Protein AF-0000000078826615 (afdb_homodimer)

Solvent-accessible surface area (backbone atoms only — not comparable to full-atom values): 34506 Å² total; per-residue (Å²): 131,86,52,43,33,30,37,33,45,64,56,84,75,76,61,61,65,59,54,50,47,29,58,76,70,70,51,77,47,63,40,82,41,79,47,78,55,92,81,55,85,59,62,66,60,75,75,46,36,87,19,33,26,38,37,33,73,77,65,71,37,41,51,70,52,55,72,62,25,84,52,39,41,33,41,31,26,67,33,67,69,63,86,46,44,38,56,67,47,31,42,76,64,63,25,47,36,31,34,26,74,71,38,28,32,68,39,35,22,50,40,52,52,27,44,54,40,27,63,53,62,37,45,49,52,36,27,55,40,39,58,71,65,43,72,56,54,77,66,78,78,89,34,58,70,54,60,70,38,30,36,17,32,38,36,75,51,70,36,54,58,64,30,37,54,39,43,50,47,54,37,39,42,42,37,30,37,37,92,89,56,53,58,68,62,38,44,76,68,65,29,42,66,45,92,42,66,66,58,39,37,52,66,19,43,29,40,37,45,56,50,74,77,44,83,87,28,50,40,57,40,30,59,69,51,48,68,48,28,36,46,79,12,34,42,39,36,73,48,50,22,48,30,36,30,56,70,40,50,50,52,31,51,77,70,48,38,25,53,35,37,30,28,24,45,51,64,45,63,90,73,55,61,61,77,62,60,76,43,74,55,48,46,45,33,47,63,35,43,51,65,25,58,52,25,53,52,42,26,52,51,47,32,48,48,35,49,42,26,43,72,65,64,59,37,81,45,88,47,52,67,53,72,83,51,77,82,81,122,129,86,53,44,34,31,37,34,46,66,57,85,76,76,61,63,65,59,52,51,48,28,58,74,69,70,51,74,46,64,41,82,41,79,46,78,56,92,83,56,87,58,62,66,57,75,75,46,37,85,20,33,27,37,35,33,72,76,65,72,37,40,50,70,52,53,71,63,26,82,52,40,42,34,41,30,24,67,32,67,69,63,85,49,44,38,56,66,47,32,42,76,63,64,24,47,36,31,35,28,75,72,38,30,32,68,39,35,22,51,39,51,51,26,44,55,42,27,64,53,62,36,46,52,52,36,26,55,38,40,58,73,68,42,71,56,55,76,67,79,78,89,33,58,70,55,60,71,37,30,37,18,31,37,37,74,51,69,36,55,58,64,31,37,54,40,44,50,47,53,39,38,41,41,37,31,38,36,91,90,57,53,59,67,62,38,45,75,67,67,28,43,65,45,92,42,66,65,58,38,37,52,67,18,44,27,41,36,44,56,49,73,78,44,84,86,29,50,41,57,42,28,60,70,50,48,66,49,29,36,46,79,14,34,42,37,36,74,50,49,23,48,29,35,30,56,71,39,48,51,52,32,51,76,70,48,40,26,52,34,37,30,28,26,44,52,65,46,64,88,76,53,62,62,77,62,60,78,43,75,54,48,46,44,34,49,62,33,42,51,65,24,57,52,24,52,52,41,27,51,51,46,32,49,49,35,49,42,26,43,71,66,63,59,38,80,46,86,46,54,66,53,72,83,50,78,83,82,119

Foldseek 3Di:
DAAAEEEEEQDPDDCPLVVVVCVVVVHDRHDYHYDYDPVCPDDPLVVCQRHQEYEDAQAAADLVSLVSRLNHAEYEYLDPDDVRHDLVSCQVSNHFYFYFPPLQLLLLLVVQVVQVCCLQCVVVLCVVCVVVPDDDSVDADDHDQQAAAEEEEEADDSNNLSNLVVCVVSNYAYEYAHPVDDQVRQVVSPHGYDDDPLVSQQRHLEYEYDDADDPCQQQVPALVSLLSHQLNHEYEYLHEQRSHPQVRVVVCCVVSSHRAYEYAYHHCLVVPDDPLVVRSRYHYHPSCSRDDPSSSSSSVVLSSQQVCQCRVVVHHGPGGPSVVRDRDD/DAAAEEEEEQDPDDCPLVVVVCVVVVHDRYDYHYDYDPVCPDDPLVVQQRHQEYEDAQAAADLVSLVNRLNHAEYEYLDPDDVRHDLVSCQVSNHFYFYFPPLQLLLLLVVQVVQVVCLQCVVVLCVVCVVVPDDDSPDADDHDQQAAAEEEEEADDSNNLSNLVVCVVSNYAYEYAHPVDDQVRQVVSPHGYDDDPLVSQQRHLEYEYDDEDDPCQQQVPALVSLLSHQLNHEYEYLHEQRSHPQVRVVVCCVVSSHRAYEYAYHNCLVVPDDPLVVRSRYHYHPSCSRDDPSSSSSSVVLSSQQVCQCRVVVHHGPGGPSVPRDRDD

Sequence (658 aa):
MDKKRVLYYNIDDSLDYENSLLKEWGIDSLELVEIKDREGKKPFIEYAYDFDGVVVEYQQMTKEIIESLPNLKIITLQSIGYNNVDISAATENNVCVTNIPGFCTEEVALHTIGMIIDLVRKITFLDRLVRKGKWDPLCGYKTYRLTDKTIGLYFFGSIPKAMMPMLKAMGLNVLVYAPTKTKEYLEEFGAEKVETFDELLIKSDFVSLHCPLMASTTHLISERELKLMKESAYLINTARGKVVDETALIKALKEGRIKAAAVDVIEDEDNEQSELFSLENTVITPHAAFISEDSFYEGRRRALKQLVLRLAKNEKPESLVNKELEIKFMDKKRVLYYNIDDSLDYENSLLKEWGIDSLELVEIKDREGKKPFIEYAYDFDGVVVEYQQMTKEIIESLPNLKIITLQSIGYNNVDISAATENNVCVTNIPGFCTEEVALHTIGMIIDLVRKITFLDRLVRKGKWDPLCGYKTYRLTDKTIGLYFFGSIPKAMMPMLKAMGLNVLVYAPTKTKEYLEEFGAEKVETFDELLIKSDFVSLHCPLMASTTHLISERELKLMKESAYLINTARGKVVDETALIKALKEGRIKAAAVDVIEDEDNEQSELFSLENTVITPHAAFISEDSFYEGRRRALKQLVLRLAKNEKPESLVNKELEIKF

pLDDT: mean 96.25, std 4.15, range [54.91, 98.94]

Secondary structure (DSSP, 8-state):
-PPEEEEEES-SS-SHHHHHHHHHHT--SEEEEEE--TT--S-HHHHHTT-SEEEESS--B-HHHHHT-TT--EEEESSS--TTB-HHHHHHTT-EEE--TTTTHHHHHHHHHHHHHHHHHTHHHHHHHHHTT---TT-SS-----TT-EEEEES-SHHHHHHHHHHHHTT-EEEEE-TTS-HHHHHHTT-EEPSSHHHHHHH-SEEEE-----GGGTTSB-HHHHHHS-TT-EEEE-S-GGGB-HHHHHHHHHHTSSSEEEES--S-TTTT--GGGG-TTEEE-SS-TT--HHHHHHHHHHHHHHHIIIIIS----TTBS-TT-----/-PPEEEEEES-SS-SHHHHHHHHHHT--SEEEEEE--TT--S-HHHHHTT-SEEEESS--B-HHHHHT-TT--EEEESSS--TTB-HHHHHHTT-EEE--TTTTHHHHHHHHHHHHHHHHHTHHHHHHHHHTT---TT-SS-----TT-EEEEES-SHHHHHHHHHHHHTT-EEEEE-TTS-HHHHHHTT-EEPSSHHHHHHH-SEEEE-----GGGTTSB-HHHHHHS-TT-EEEE-S-GGGB-HHHHHHHHHHTSSSEEEES--S-TTTT--GGGG-TTEEE-SS-TT--HHHHHHHHHHHHHHHIIIIIS----TTBS-TT-----

Nearest PDB structures (foldseek):
  8wpo-assembly1_A  TM=8.597E-01  e=8.537E-31  Anabaena sp. 90
  8wps-assembly1_A  TM=8.539E-01  e=1.016E-30  Anabaena sp. 90
  1gdh-assembly1_B  TM=8.652E-01  e=2.729E-27  Hyphomicrobium methylovorum
  4e5k-assembly2_C-2  TM=8.290E-01  e=4.342E-27  Stutzerimonas stutzeri
  4s1v-assembly1_B  TM=7.541E-01  e=1.500E-22  Vibrio cholerae O395

Radius of gyration: 29.36 Å; Cα contacts (8 Å, |Δi|>4): 1385; chains: 2; bounding box: 55×96×65 Å

Structure (mmCIF, N/CA/C/O backbone):
data_AF-0000000078826615-model_v1
#
loop_
_entity.id
_entity.type
_entity.pdbx_description
1 polymer 'C-terminal binding protein'
#
loop_
_atom_site.group_PDB
_atom_site.id
_atom_site.type_symbol
_atom_site.label_atom_id
_atom_site.label_alt_id
_atom_site.label_comp_id
_atom_site.label_asym_id
_atom_site.label_entity_id
_atom_site.label_seq_id
_atom_site.pdbx_PDB_ins_code
_atom_site.Cartn_x
_atom_site.Cartn_y
_atom_site.Cartn_z
_atom_site.occupancy
_atom_site.B_iso_or_equiv
_atom_site.auth_seq_id
_atom_site.auth_comp_id
_atom_site.auth_asym_id
_atom_site.auth_atom_id
_atom_site.pdbx_PDB_model_num
ATOM 1 N N . MET A 1 1 ? -19.766 41.875 25.672 1 55.19 1 MET A N 1
ATOM 2 C CA . MET A 1 1 ? -18.297 41.875 25.703 1 55.19 1 MET A CA 1
ATOM 3 C C . MET A 1 1 ? -17.734 41.781 24.297 1 55.19 1 MET A C 1
ATOM 5 O O . MET A 1 1 ? -18.312 41.125 23.422 1 55.19 1 MET A O 1
ATOM 9 N N . ASP A 1 2 ? -16.719 42.625 23.938 1 83.5 2 ASP A N 1
ATOM 10 C CA . ASP A 1 2 ? -16.188 42.75 22.578 1 83.5 2 ASP A CA 1
ATOM 11 C C . ASP A 1 2 ? -15.555 41.438 22.141 1 83.5 2 ASP A C 1
ATOM 13 O O . ASP A 1 2 ? -14.797 40.812 22.891 1 83.5 2 ASP A O 1
ATOM 17 N N . LYS A 1 3 ? -16.062 40.844 21.109 1 93.81 3 LYS A N 1
ATOM 18 C CA . LYS A 1 3 ? -15.539 39.594 20.594 1 93.81 3 LYS A CA 1
ATOM 19 C C . LYS A 1 3 ? -14.062 39.719 20.234 1 93.81 3 LYS A C 1
ATOM 21 O O . LYS A 1 3 ? -13.625 40.75 19.75 1 93.81 3 LYS A O 1
ATOM 26 N N . LYS A 1 4 ? -13.367 38.781 20.656 1 97 4 LYS A N 1
ATOM 27 C CA . LYS A 1 4 ? -12.008 38.688 20.125 1 97 4 LYS A CA 1
ATOM 28 C C . LYS A 1 4 ? -12.016 38.344 18.641 1 97 4 LYS A C 1
ATOM 30 O O . LYS A 1 4 ? -12.836 37.531 18.203 1 97 4 LYS A O 1
ATOM 35 N N . ARG A 1 5 ? -11.164 38.969 17.922 1 98 5 ARG A N 1
ATOM 36 C CA . ARG A 1 5 ? -11.148 38.781 16.469 1 98 5 ARG A CA 1
ATOM 37 C C . ARG A 1 5 ? -9.961 37.938 16.031 1 98 5 ARG A C 1
ATOM 39 O O . ARG A 1 5 ? -8.836 38.156 16.484 1 98 5 ARG A O 1
ATOM 46 N N . VAL A 1 6 ? -10.273 36.938 15.203 1 98.62 6 VAL A N 1
ATOM 47 C CA . VAL A 1 6 ? -9.242 36.031 14.695 1 98.62 6 VAL A CA 1
ATOM 48 C C . VAL A 1 6 ? -9.203 36.125 13.164 1 98.62 6 VAL A C 1
ATOM 50 O O . VAL A 1 6 ? -10.227 35.906 12.5 1 98.62 6 VAL A O 1
ATOM 53 N N . LEU A 1 7 ? -8.031 36.375 12.633 1 98.38 7 LEU A N 1
ATOM 54 C CA . LEU A 1 7 ? -7.844 36.438 11.18 1 98.38 7 LEU A CA 1
ATOM 55 C C . LEU A 1 7 ? -7.379 35.094 10.641 1 98.38 7 LEU A C 1
ATOM 57 O O . LEU A 1 7 ? -6.363 34.531 11.094 1 98.38 7 LEU A O 1
ATOM 61 N N . TYR A 1 8 ? -8.156 34.469 9.828 1 97.94 8 TYR A N 1
ATOM 62 C CA . TYR A 1 8 ? -7.715 33.375 8.984 1 97.94 8 TYR A CA 1
ATOM 63 C C . TYR A 1 8 ? -7.164 33.875 7.656 1 97.94 8 TYR A C 1
ATOM 65 O O . TYR A 1 8 ? -7.926 34.312 6.781 1 97.94 8 TYR A O 1
ATOM 73 N N . TYR A 1 9 ? -5.844 33.844 7.566 1 96.81 9 TYR A N 1
ATOM 74 C CA . TYR A 1 9 ? -5.195 34.5 6.422 1 96.81 9 TYR A CA 1
ATOM 75 C C . TYR A 1 9 ? -4.781 33.438 5.387 1 96.81 9 TYR A C 1
ATOM 77 O O . TYR A 1 9 ? -3.885 32.625 5.641 1 96.81 9 TYR A O 1
ATOM 85 N N . ASN A 1 10 ? -5.387 33.438 4.168 1 93.31 10 ASN A N 1
ATOM 86 C CA . ASN A 1 10 ? -5.078 32.594 3.039 1 93.31 10 ASN A CA 1
ATOM 87 C C . ASN A 1 10 ? -5.254 31.109 3.402 1 93.31 10 ASN A C 1
ATOM 89 O O . ASN A 1 10 ? -4.418 30.281 3.055 1 93.31 10 ASN A O 1
ATOM 93 N N . ILE A 1 11 ? -6.234 30.844 4.262 1 89.19 11 ILE A N 1
ATOM 94 C CA . ILE A 1 11 ? -6.613 29.469 4.574 1 89.19 11 ILE A CA 1
ATOM 95 C C . ILE A 1 11 ? -7.629 28.969 3.551 1 89.19 11 ILE A C 1
ATOM 97 O O . ILE A 1 11 ? -8.508 29.719 3.125 1 89.19 11 ILE A O 1
ATOM 101 N N . ASP A 1 12 ? -7.395 27.734 3.23 1 82.06 12 ASP A N 1
ATOM 102 C CA . ASP A 1 12 ? -8.258 27.172 2.193 1 82.06 12 ASP A CA 1
ATOM 103 C C . ASP A 1 12 ? -9.672 26.922 2.723 1 82.06 12 ASP A C 1
ATOM 105 O O . ASP A 1 12 ? -9.852 26.641 3.908 1 82.06 12 ASP A O 1
ATOM 109 N N . ASP A 1 13 ? -10.719 27.047 1.89 1 86.81 13 ASP A N 1
ATOM 110 C CA . ASP A 1 13 ? -12.125 26.766 2.18 1 86.81 13 ASP A CA 1
ATOM 111 C C . ASP A 1 13 ? -12.742 27.906 3.002 1 86.81 13 ASP A C 1
ATOM 113 O O . ASP A 1 13 ? -12.047 28.828 3.404 1 86.81 13 ASP A O 1
ATOM 117 N N . SER A 1 14 ? -14 27.891 3.248 1 93.56 14 SER A N 1
ATOM 118 C CA . SER A 1 14 ? -14.711 28.859 4.09 1 93.56 14 SER A CA 1
ATOM 119 C C . SER A 1 14 ? -14.562 28.5 5.566 1 93.56 14 SER A C 1
ATOM 121 O O . SER A 1 14 ? -14 27.469 5.914 1 93.56 14 SER A O 1
ATOM 123 N N . LEU A 1 15 ? -15.008 29.422 6.363 1 97.19 15 LEU A N 1
ATOM 124 C CA . LEU A 1 15 ? -14.914 29.219 7.805 1 97.19 15 LEU A CA 1
ATOM 125 C C . LEU A 1 15 ? -16.219 28.641 8.359 1 97.19 15 LEU A C 1
ATOM 127 O O . LEU A 1 15 ? -16.469 28.719 9.562 1 97.19 15 LEU A O 1
ATOM 131 N N . ASP A 1 16 ? -17.016 28.094 7.445 1 97.12 16 ASP A N 1
ATOM 132 C CA . ASP A 1 16 ? -18.297 27.516 7.863 1 97.12 16 ASP A CA 1
ATOM 133 C C . ASP A 1 16 ? -18.078 26.406 8.883 1 97.12 16 ASP A C 1
ATOM 135 O O . ASP A 1 16 ? -18.812 26.297 9.859 1 97.12 16 ASP A O 1
ATOM 139 N N . TYR A 1 17 ? -17.078 25.594 8.688 1 97.06 17 TYR A N 1
ATOM 140 C CA . TYR A 1 17 ? -16.766 24.5 9.602 1 97.06 17 TYR A CA 1
ATOM 141 C C . TYR A 1 17 ? -16.391 25.031 10.977 1 97.06 17 TYR A C 1
ATOM 143 O O . TYR A 1 17 ? -16.938 24.594 11.992 1 97.06 17 TYR A O 1
ATOM 151 N N . GLU A 1 18 ? -15.508 25.984 11.039 1 97.94 18 GLU A N 1
ATOM 152 C CA . GLU A 1 18 ? -15.062 26.578 12.297 1 97.94 18 GLU A CA 1
ATOM 153 C C . GLU A 1 18 ? -16.219 27.234 13.039 1 97.94 18 GLU A C 1
ATOM 155 O O . GLU A 1 18 ? -16.359 27.078 14.258 1 97.94 18 GLU A O 1
ATOM 160 N N . ASN A 1 19 ? -17.047 27.969 12.289 1 98.12 19 ASN A N 1
ATOM 161 C CA . ASN A 1 19 ? -18.188 28.641 12.914 1 98.12 19 ASN A CA 1
ATOM 162 C C . ASN A 1 19 ? -19.188 27.625 13.477 1 98.12 19 ASN A C 1
ATOM 164 O O . ASN A 1 19 ? -19.781 27.859 14.531 1 98.12 19 ASN A O 1
ATOM 168 N N . SER A 1 20 ? -19.344 26.547 12.734 1 98.19 20 SER A N 1
ATOM 169 C CA . SER A 1 20 ? -20.219 25.5 13.227 1 98.19 20 SER A CA 1
ATOM 170 C C . SER A 1 20 ? -19.672 24.875 14.508 1 98.19 20 SER A C 1
ATOM 172 O O . SER A 1 20 ? -20.438 24.562 15.422 1 98.19 20 SER A O 1
ATOM 174 N N . LEU A 1 21 ? -18.406 24.688 14.586 1 98.25 21 LEU A N 1
ATOM 175 C CA . LEU A 1 21 ? -17.766 24.141 15.781 1 98.25 21 LEU A CA 1
ATOM 176 C C . LEU A 1 21 ? -17.922 25.094 16.969 1 98.25 21 LEU A C 1
ATOM 178 O O . LEU A 1 21 ? -18.219 24.656 18.078 1 98.25 21 LEU A O 1
ATOM 182 N N . LEU A 1 22 ? -17.75 26.375 16.75 1 98.25 22 LEU A N 1
ATOM 183 C CA . LEU A 1 22 ? -17.906 27.359 17.812 1 98.25 22 LEU A CA 1
ATOM 184 C C . LEU A 1 22 ? -19.312 27.297 18.391 1 98.25 22 LEU A C 1
ATOM 186 O O . LEU A 1 22 ? -19.5 27.344 19.609 1 98.25 22 LEU A O 1
ATOM 190 N N . LYS A 1 23 ? -20.297 27.234 17.469 1 98.06 23 LYS A N 1
ATOM 191 C CA . LYS A 1 23 ? -21.688 27.109 17.906 1 98.06 23 LYS A CA 1
ATOM 192 C C . LYS A 1 23 ? -21.875 25.844 18.734 1 98.06 23 LYS A C 1
ATOM 194 O O . LYS A 1 23 ? -22.484 25.891 19.812 1 98.06 23 LYS A O 1
ATOM 199 N N . GLU A 1 24 ? -21.359 24.781 18.25 1 98.12 24 GLU A N 1
ATOM 200 C CA . GLU A 1 24 ? -21.469 23.5 18.938 1 98.12 24 GLU A CA 1
ATOM 201 C C . GLU A 1 24 ? -20.797 23.547 20.297 1 98.12 24 GLU A C 1
ATOM 203 O O . GLU A 1 24 ? -21.281 22.953 21.266 1 98.12 24 GLU A O 1
ATOM 208 N N . TRP A 1 25 ? -19.656 24.328 20.375 1 97.81 25 TRP A N 1
ATOM 209 C CA . TRP A 1 25 ? -18.859 24.391 21.594 1 97.81 25 TRP A CA 1
ATOM 210 C C . TRP A 1 25 ? -19.406 25.469 22.531 1 97.81 25 TRP A C 1
ATOM 212 O O . TRP A 1 25 ? -18.922 25.625 23.656 1 97.81 25 TRP A O 1
ATOM 222 N N . GLY A 1 26 ? -20.391 26.203 22.078 1 97.25 26 GLY A N 1
ATOM 223 C CA . GLY A 1 26 ? -20.984 27.266 22.875 1 97.25 26 GLY A CA 1
ATOM 224 C C . GLY A 1 26 ? -20.094 28.484 23.016 1 97.25 26 GLY A C 1
ATOM 225 O O . GLY A 1 26 ? -20.094 29.141 24.062 1 97.25 26 GLY A O 1
ATOM 226 N N . ILE A 1 27 ? -19.266 28.688 22.016 1 97.62 27 ILE A N 1
ATOM 227 C CA . ILE A 1 27 ? -18.344 29.812 22.031 1 97.62 27 ILE A CA 1
ATOM 228 C C . ILE A 1 27 ? -18.891 30.953 21.172 1 97.62 27 ILE A C 1
ATOM 230 O O . ILE A 1 27 ? -19.031 30.812 19.969 1 97.62 27 ILE A O 1
ATOM 234 N N . ASP A 1 28 ? -19.125 32.094 21.766 1 95.94 28 ASP A N 1
ATOM 235 C CA . ASP A 1 28 ? -19.656 33.219 21.031 1 95.94 28 ASP A CA 1
ATOM 236 C C . ASP A 1 28 ? -18.766 34.469 21.188 1 95.94 28 ASP A C 1
ATOM 238 O O . ASP A 1 28 ? -19.062 35.531 20.656 1 95.94 28 ASP A O 1
ATOM 242 N N . SER A 1 29 ? -17.688 34.25 21.797 1 96.88 29 SER A N 1
ATOM 243 C CA . SER A 1 29 ? -16.812 35.375 22.125 1 96.88 29 SER A CA 1
ATOM 244 C C . SER A 1 29 ? -15.734 35.562 21.047 1 96.88 29 SER A C 1
ATOM 246 O O . SER A 1 29 ? -14.859 36.438 21.188 1 96.88 29 SER A O 1
ATOM 248 N N . LEU A 1 30 ? -15.797 34.75 20.031 1 97.88 30 LEU A N 1
ATOM 249 C CA . LEU A 1 30 ? -14.82 34.875 18.953 1 97.88 30 LEU A CA 1
ATOM 250 C C . LEU A 1 30 ? -15.492 35.281 17.641 1 97.88 30 LEU A C 1
ATOM 252 O O . LEU A 1 30 ? -16.594 34.812 17.344 1 97.88 30 LEU A O 1
ATOM 256 N N . GLU A 1 31 ? -14.836 36.125 16.953 1 98 31 GLU A N 1
ATOM 257 C CA . GLU A 1 31 ? -15.195 36.469 15.57 1 98 31 GLU A CA 1
ATOM 258 C C . GLU A 1 31 ? -14.102 36.031 14.602 1 98 31 GLU A C 1
ATOM 260 O O . GLU A 1 31 ? -12.961 36.531 14.68 1 98 31 GLU A O 1
ATOM 265 N N . LEU A 1 32 ? -14.445 35.156 13.766 1 98.25 32 LEU A N 1
ATOM 266 C CA . LEU A 1 32 ? -13.5 34.656 12.773 1 98.25 32 LEU A CA 1
ATOM 267 C C . LEU A 1 32 ? -13.633 35.406 11.461 1 98.25 32 LEU A C 1
ATOM 269 O O . LEU A 1 32 ? -14.742 35.594 10.953 1 98.25 32 LEU A O 1
ATOM 273 N N . VAL A 1 33 ? -12.547 35.906 10.961 1 97.75 33 VAL A N 1
ATOM 274 C CA . VAL A 1 33 ? -12.539 36.688 9.727 1 97.75 33 VAL A CA 1
ATOM 275 C C . VAL A 1 33 ? -11.578 36.062 8.719 1 97.75 33 VAL A C 1
ATOM 277 O O . VAL A 1 33 ? -10.438 35.719 9.062 1 97.75 33 VAL A O 1
ATOM 280 N N . GLU A 1 34 ? -12.07 35.812 7.559 1 97 34 GLU A N 1
ATOM 281 C CA . GLU A 1 34 ? -11.242 35.25 6.504 1 97 34 GLU A CA 1
ATOM 282 C C . GLU A 1 34 ? -10.805 36.312 5.508 1 97 34 GLU A C 1
ATOM 284 O O . GLU A 1 34 ? -11.617 37.125 5.062 1 97 34 GLU A O 1
ATOM 289 N N . ILE A 1 35 ? -9.516 36.344 5.238 1 96 35 ILE A N 1
ATOM 290 C CA . ILE A 1 35 ? -8.984 37.188 4.176 1 96 35 ILE A CA 1
ATOM 291 C C . ILE A 1 35 ? -8.109 36.375 3.246 1 96 35 ILE A C 1
ATOM 293 O O . ILE A 1 35 ? -7.223 35.625 3.705 1 96 35 ILE A O 1
ATOM 297 N N . LYS A 1 36 ? -8.367 36.375 2.008 1 93.56 36 LYS A N 1
ATOM 298 C CA . LYS A 1 36 ? -7.562 35.719 0.989 1 93.56 36 LYS A 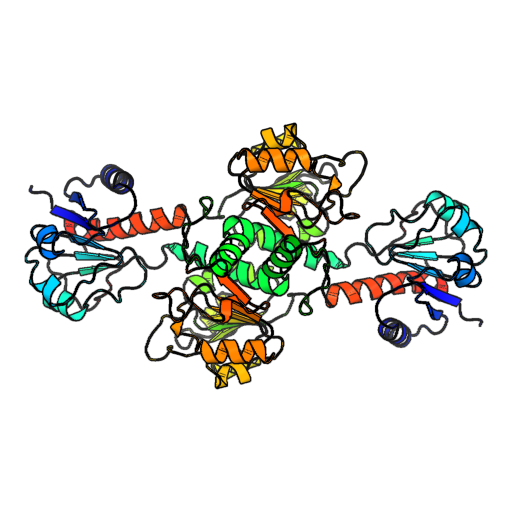CA 1
ATOM 299 C C . LYS A 1 36 ? -6.855 36.719 0.095 1 93.56 36 LYS A C 1
ATOM 301 O O . LYS A 1 36 ? -7.504 37.469 -0.64 1 93.56 36 LYS A O 1
ATOM 306 N N . ASP A 1 37 ? -5.609 36.844 0.297 1 92.25 37 ASP A N 1
ATOM 307 C CA . ASP A 1 37 ? -4.77 37.719 -0.508 1 92.25 37 ASP A CA 1
ATOM 308 C C . ASP A 1 37 ? -3.5 37 -0.963 1 92.25 37 ASP A C 1
ATOM 310 O O . ASP A 1 37 ? -2.393 37.406 -0.596 1 92.25 37 ASP A O 1
ATOM 314 N N . ARG A 1 38 ? -3.602 36.09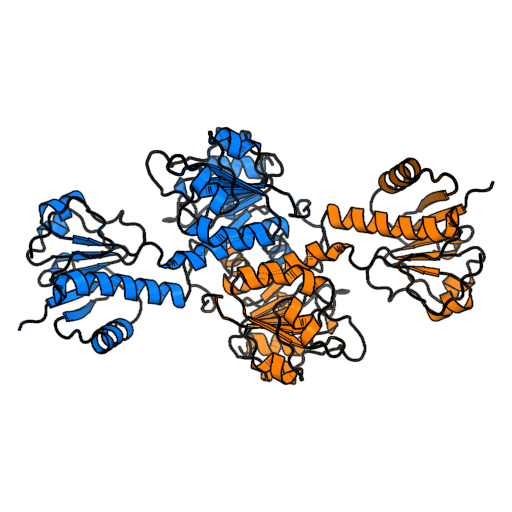4 -1.882 1 85.38 38 ARG A N 1
ATOM 315 C CA . ARG A 1 38 ? -2.482 35.281 -2.35 1 85.38 38 ARG A CA 1
ATOM 316 C C . ARG A 1 38 ? -1.555 36.094 -3.246 1 85.38 38 ARG A C 1
ATOM 318 O O . ARG A 1 38 ? -0.381 35.75 -3.406 1 85.38 38 ARG A O 1
ATOM 325 N N . GLU A 1 39 ? -2.096 37.156 -3.744 1 88.19 39 GLU A N 1
ATOM 326 C CA . GLU A 1 39 ? -1.312 38.031 -4.633 1 88.19 39 GLU A CA 1
ATOM 327 C C . GLU A 1 39 ? -0.521 39.062 -3.84 1 88.19 39 GLU A C 1
ATOM 329 O O . GLU A 1 39 ? 0.35 39.75 -4.391 1 88.19 39 GLU A O 1
ATOM 334 N N . GLY A 1 40 ? -0.778 39.188 -2.582 1 87.81 40 GLY A N 1
ATOM 335 C CA . GLY A 1 40 ? -0.04 40.125 -1.754 1 87.81 40 GLY A CA 1
ATOM 336 C C . GLY A 1 40 ? -0.336 41.562 -2.088 1 87.81 40 GLY A C 1
ATOM 337 O O . GLY A 1 40 ? 0.584 42.375 -2.264 1 87.81 40 GLY A O 1
ATOM 338 N N . LYS A 1 41 ? -1.592 41.844 -2.232 1 91.81 41 LYS A N 1
ATOM 339 C CA . LYS A 1 41 ? -2.016 43.188 -2.57 1 91.81 41 LYS A CA 1
ATOM 340 C C . LYS A 1 41 ? -1.676 44.188 -1.451 1 91.81 41 LYS A C 1
ATOM 342 O O . LYS A 1 41 ? -1.379 45.344 -1.71 1 91.81 41 LYS A O 1
ATOM 347 N N . LYS A 1 42 ? -1.784 43.781 -0.201 1 94.25 42 LYS A N 1
ATOM 348 C CA . LYS A 1 42 ? -1.427 44.562 0.974 1 94.25 42 LYS A CA 1
ATOM 349 C C . LYS A 1 42 ? -0.502 43.781 1.902 1 94.25 42 LYS A C 1
ATOM 351 O O . LYS A 1 42 ? -0.498 42.562 1.89 1 94.25 42 LYS A O 1
ATOM 356 N N . PRO A 1 43 ? 0.277 44.594 2.547 1 95.06 43 PRO A N 1
ATOM 357 C CA . PRO A 1 43 ? 1.095 43.906 3.549 1 95.06 43 PRO A CA 1
ATOM 358 C C . PRO A 1 43 ? 0.256 43.188 4.609 1 95.06 43 PRO A C 1
ATOM 360 O O . PRO A 1 43 ? -0.783 43.719 5.027 1 95.06 43 PRO A O 1
ATOM 363 N N . PHE A 1 44 ? 0.687 42.094 5.031 1 96.75 44 PHE A N 1
ATOM 364 C CA . PHE A 1 44 ? -0.003 41.25 6.012 1 96.75 44 PHE A CA 1
ATOM 365 C C . PHE A 1 44 ? -0.369 42.094 7.246 1 96.75 44 PHE A C 1
ATOM 367 O O . PHE A 1 44 ? -1.455 41.906 7.805 1 96.75 44 PHE A O 1
ATOM 374 N N . ILE A 1 45 ? 0.506 43 7.688 1 97 45 ILE A N 1
ATOM 375 C CA . ILE A 1 45 ? 0.347 43.781 8.914 1 97 45 ILE A CA 1
ATOM 376 C C . ILE A 1 45 ? -0.91 44.625 8.82 1 97 45 ILE A C 1
ATOM 378 O O . ILE A 1 45 ? -1.588 44.875 9.828 1 97 45 ILE A O 1
ATOM 382 N N . GLU A 1 46 ? -1.206 45.094 7.641 1 96.88 46 GLU A N 1
ATOM 383 C CA . GLU A 1 46 ? -2.391 45.938 7.449 1 96.88 46 GLU A CA 1
ATOM 384 C C . GLU A 1 46 ? -3.67 45.125 7.68 1 96.88 46 GLU A C 1
ATOM 386 O O . GLU A 1 46 ? -4.652 45.656 8.195 1 96.88 46 GLU A O 1
ATOM 391 N N . TYR A 1 47 ? -3.629 43.906 7.242 1 96.94 47 TYR A N 1
ATOM 392 C CA . TYR A 1 47 ? -4.793 43.062 7.438 1 96.94 47 TYR A CA 1
ATOM 393 C C . TYR A 1 47 ? -4.938 42.656 8.898 1 96.94 47 TYR A C 1
ATOM 395 O O . TYR A 1 47 ? -6.047 42.594 9.438 1 96.94 47 TYR A O 1
ATOM 403 N N . ALA A 1 48 ? -3.852 42.406 9.602 1 97.69 48 ALA A N 1
ATOM 404 C CA . ALA A 1 48 ? -3.84 41.688 10.883 1 97.69 48 ALA A CA 1
ATOM 405 C C . ALA A 1 48 ? -3.793 42.656 12.055 1 97.69 48 ALA A C 1
ATOM 407 O O . ALA A 1 48 ? -3.924 42.25 13.211 1 97.69 48 ALA A O 1
ATOM 408 N N . TYR A 1 49 ? -3.693 43.938 11.797 1 97.06 49 TYR A N 1
ATOM 409 C CA . TYR A 1 49 ? -3.361 44.938 12.789 1 97.06 49 TYR A CA 1
ATOM 410 C C . TYR A 1 49 ? -4.316 44.906 13.977 1 97.06 49 TYR A C 1
ATOM 412 O O . TYR A 1 49 ? -3.895 45.031 15.125 1 97.06 49 TYR A O 1
ATOM 420 N N . ASP A 1 50 ? -5.559 44.719 13.773 1 95.94 50 ASP A N 1
ATOM 421 C CA . ASP A 1 50 ? -6.555 44.844 14.836 1 95.94 50 ASP A CA 1
ATOM 422 C C . ASP A 1 50 ? -7.062 43.469 15.297 1 95.94 50 ASP A C 1
ATOM 424 O O . ASP A 1 50 ? -8.164 43.375 15.828 1 95.94 50 ASP A O 1
ATOM 428 N N . PHE A 1 51 ? -6.344 42.438 15.055 1 97.88 51 PHE A N 1
ATOM 429 C CA . PHE A 1 51 ? -6.809 41.094 15.414 1 97.88 51 PHE A CA 1
ATOM 430 C C . PHE A 1 51 ? -6.098 40.594 16.656 1 97.88 51 PHE A C 1
ATOM 432 O O . PHE A 1 51 ? -4.941 40.938 16.906 1 97.88 51 PHE A O 1
ATOM 439 N N . ASP A 1 52 ? -6.82 39.812 17.422 1 97.88 52 ASP A N 1
ATOM 440 C CA . ASP A 1 52 ? -6.289 39.219 18.641 1 97.88 52 ASP A CA 1
ATOM 441 C C . ASP A 1 52 ? -5.531 37.906 18.344 1 97.88 52 ASP A C 1
ATOM 443 O O . ASP A 1 52 ? -4.699 37.469 19.141 1 97.88 52 ASP A O 1
ATOM 447 N N . GLY A 1 53 ? -5.902 37.25 17.281 1 98.38 53 GLY A N 1
ATOM 448 C CA . GLY A 1 53 ? -5.258 36.031 16.828 1 98.38 53 GLY A CA 1
ATOM 449 C C . GLY A 1 53 ? -5.199 35.906 15.32 1 98.38 53 GLY A C 1
ATOM 450 O O . GLY A 1 53 ? -5.965 36.562 14.609 1 98.38 53 GLY A O 1
ATOM 451 N N . VAL A 1 54 ? -4.254 35.094 14.883 1 98.5 54 VAL A N 1
ATOM 452 C CA . VAL A 1 54 ? -4.156 34.844 13.453 1 98.5 54 VAL A CA 1
ATOM 453 C C . VAL A 1 54 ? -3.951 33.344 13.219 1 98.5 54 VAL A C 1
ATOM 455 O O . VAL A 1 54 ? -3.312 32.656 14.031 1 98.5 54 VAL A O 1
ATOM 458 N N . VAL A 1 55 ? -4.559 32.844 12.203 1 98.06 55 VAL A N 1
ATOM 459 C CA . VAL A 1 55 ? -4.32 31.5 11.68 1 98.06 55 VAL A CA 1
ATOM 460 C C . VAL A 1 55 ? -3.615 31.594 10.328 1 98.06 55 VAL A C 1
ATOM 462 O O . VAL A 1 55 ? -4.109 32.25 9.406 1 98.06 55 VAL A O 1
ATOM 465 N N . VAL A 1 56 ? -2.428 31 10.258 1 95.75 56 VAL A N 1
ATOM 466 C CA . VAL A 1 56 ? -1.646 31.078 9.031 1 95.75 56 VAL A CA 1
ATOM 467 C C . VAL A 1 56 ? -1.086 29.688 8.688 1 95.75 56 VAL A C 1
ATOM 469 O O . VAL A 1 56 ? -1.055 28.797 9.539 1 95.75 56 VAL A O 1
ATOM 472 N N . GLU A 1 57 ? -0.681 29.484 7.496 1 89.69 57 GLU A N 1
ATOM 473 C CA . GLU A 1 57 ? 0.005 28.281 7.039 1 89.69 57 GLU A CA 1
ATOM 474 C C . GLU A 1 57 ? 1.403 28.594 6.523 1 89.69 57 GLU A C 1
ATOM 476 O O . GLU A 1 57 ? 2.398 28.109 7.07 1 89.69 57 GLU A O 1
ATOM 481 N N . TYR A 1 58 ? 1.511 29.547 5.555 1 85.44 58 TYR A N 1
ATOM 482 C CA . TYR A 1 58 ? 2.785 29.844 4.906 1 85.44 58 TYR A CA 1
ATOM 483 C C . TYR A 1 58 ? 3.24 31.266 5.207 1 85.44 58 TYR A C 1
ATOM 485 O O . TYR A 1 58 ? 4.41 31.594 5.016 1 85.44 58 TYR A O 1
ATOM 493 N N . GLN A 1 59 ? 2.328 32.062 5.715 1 91.56 59 GLN A N 1
ATOM 494 C CA . GLN A 1 59 ? 2.645 33.469 6.023 1 91.56 59 GLN A CA 1
ATOM 495 C C . GLN A 1 59 ? 3.824 33.562 6.984 1 91.56 59 GLN A C 1
ATOM 497 O O . GLN A 1 59 ? 3.834 32.906 8.031 1 91.56 59 GLN A O 1
ATOM 502 N N . GLN A 1 60 ? 4.805 34.312 6.523 1 94 60 GLN A N 1
ATOM 503 C CA . GLN A 1 60 ? 5.953 34.562 7.391 1 94 60 GLN A CA 1
ATOM 504 C C . GLN A 1 60 ? 5.59 35.469 8.547 1 94 60 GLN A C 1
ATOM 506 O O . GLN A 1 60 ? 5.094 36.594 8.336 1 94 60 GLN A O 1
ATOM 511 N N . MET A 1 61 ? 5.816 35.031 9.734 1 97.75 61 MET A N 1
ATOM 512 C CA . MET A 1 61 ? 5.617 35.812 10.945 1 97.75 61 MET A CA 1
ATOM 513 C C . MET A 1 61 ? 6.953 36.219 11.562 1 97.75 61 MET A C 1
ATOM 515 O O . MET A 1 61 ? 7.359 35.656 12.586 1 97.75 61 MET A O 1
ATOM 519 N N . THR A 1 62 ? 7.535 37.219 10.945 1 97.62 62 THR A N 1
ATOM 520 C CA . THR A 1 62 ? 8.852 37.688 11.359 1 97.62 62 THR A CA 1
ATOM 521 C C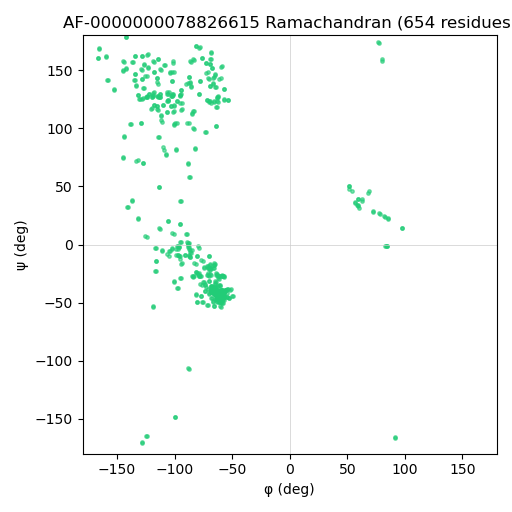 . THR A 1 62 ? 8.75 38.562 12.609 1 97.62 62 THR A C 1
ATOM 523 O O . THR A 1 62 ? 7.648 38.906 13.023 1 97.62 62 THR A O 1
ATOM 526 N N . LYS A 1 63 ? 9.93 38.812 13.156 1 98 63 LYS A N 1
ATOM 527 C CA . LYS A 1 63 ? 9.992 39.719 14.305 1 98 63 LYS A CA 1
ATOM 528 C C . LYS A 1 63 ? 9.297 41.031 14 1 98 63 LYS A C 1
ATOM 530 O O . LYS A 1 63 ? 8.477 41.5 14.797 1 98 63 LYS A O 1
ATOM 535 N N . GLU A 1 64 ? 9.586 41.562 12.836 1 97.88 64 GLU A N 1
ATOM 536 C CA . GLU A 1 64 ? 9.016 42.844 12.43 1 97.88 64 GLU A CA 1
ATOM 537 C C . GLU A 1 64 ? 7.492 42.781 12.383 1 97.88 64 GLU A C 1
ATOM 539 O O . GLU A 1 64 ? 6.809 43.688 12.852 1 97.88 64 GLU A O 1
ATOM 544 N N . ILE A 1 65 ? 6.988 41.688 11.828 1 98.25 65 ILE A N 1
ATOM 545 C CA . ILE A 1 65 ? 5.543 41.531 11.703 1 98.25 65 ILE A CA 1
ATOM 546 C C . ILE A 1 65 ? 4.918 41.406 13.086 1 98.25 65 ILE A C 1
ATOM 548 O O . ILE A 1 65 ? 3.945 42.094 13.414 1 98.25 65 ILE A O 1
ATOM 552 N N . ILE A 1 66 ? 5.422 40.562 13.945 1 98.31 66 ILE A N 1
ATOM 553 C CA . ILE A 1 66 ? 4.883 40.281 15.273 1 98.31 66 ILE A CA 1
ATOM 554 C C . ILE A 1 66 ? 4.867 41.531 16.109 1 98.31 66 ILE A C 1
ATOM 556 O O . ILE A 1 66 ? 3.861 41.875 16.75 1 98.31 66 ILE A O 1
ATOM 560 N N . GLU A 1 67 ? 5.953 42.312 16.016 1 97.56 67 GLU A N 1
ATOM 561 C CA . GLU A 1 67 ? 6.09 43.531 16.812 1 97.56 67 GLU A CA 1
ATOM 562 C C . GLU A 1 67 ? 5.145 44.625 16.328 1 97.56 67 GLU A C 1
ATOM 564 O O . GLU A 1 67 ? 4.852 45.562 17.062 1 97.56 67 GLU A O 1
ATOM 569 N N . SER A 1 68 ? 4.715 44.469 15.117 1 97.75 68 SER A N 1
ATOM 570 C CA . SER A 1 68 ? 3.844 45.469 14.523 1 97.75 68 SER A CA 1
ATOM 571 C C . SER A 1 68 ? 2.379 45.188 14.836 1 97.75 68 SER A C 1
ATOM 573 O O . SER A 1 68 ? 1.493 45.938 14.414 1 97.75 68 SER A O 1
ATOM 575 N N . LEU A 1 69 ? 2.072 44.125 15.531 1 97.88 69 LEU A N 1
ATOM 576 C CA . LEU A 1 69 ? 0.702 43.75 15.844 1 97.88 69 LEU A CA 1
ATOM 577 C C . LEU A 1 69 ? 0.435 43.844 17.344 1 97.88 69 LEU A C 1
ATOM 579 O O . LEU A 1 69 ? 0.554 42.844 18.062 1 97.88 69 LEU A O 1
ATOM 583 N N . PRO A 1 70 ? -0.056 44.969 17.812 1 95.38 70 PRO A N 1
ATOM 584 C CA . PRO A 1 70 ? -0.104 45.25 19.25 1 95.38 70 PRO A CA 1
ATOM 585 C C . PRO A 1 70 ? -1.134 44.375 19.984 1 95.38 70 PRO A C 1
ATOM 587 O O . PRO A 1 70 ? -0.992 44.125 21.172 1 95.38 70 PRO A O 1
ATOM 590 N N . ASN A 1 71 ? -2.135 43.938 19.328 1 96.31 71 ASN A N 1
ATOM 591 C CA . ASN A 1 71 ? -3.207 43.188 20 1 96.31 71 ASN A CA 1
ATOM 592 C C . ASN A 1 71 ? -3 41.688 19.906 1 96.31 71 ASN A C 1
ATOM 594 O O . ASN A 1 71 ? -3.74 40.906 20.516 1 96.31 71 ASN A O 1
ATOM 598 N N . LEU A 1 72 ? -2.09 41.25 19.125 1 97.75 72 LEU A N 1
ATOM 599 C CA . LEU A 1 72 ? -1.913 39.812 18.797 1 97.75 72 LEU A CA 1
ATOM 600 C C . LEU A 1 72 ? -1.58 39.031 20.047 1 97.75 72 LEU A C 1
ATOM 602 O O . LEU A 1 72 ? -0.642 39.344 20.781 1 97.75 72 LEU A O 1
ATOM 606 N N . LYS A 1 73 ? -2.32 38 20.281 1 97.69 73 LYS A N 1
ATOM 607 C CA . LYS A 1 73 ? -2.113 37.156 21.469 1 97.69 73 LYS A CA 1
ATOM 608 C C . LYS A 1 73 ? -1.72 35.75 21.078 1 97.69 73 LYS A C 1
ATOM 610 O O . LYS A 1 73 ? -1.124 35.031 21.875 1 97.69 73 LYS A O 1
ATOM 615 N N . ILE A 1 74 ? -2.09 35.375 19.828 1 98.44 74 ILE A N 1
ATOM 616 C CA . ILE A 1 74 ? -1.822 33.969 19.438 1 98.44 74 ILE A CA 1
ATOM 617 C C . ILE A 1 74 ? -1.651 33.906 17.922 1 98.44 74 ILE A C 1
ATOM 619 O O . ILE A 1 74 ? -2.391 34.531 17.172 1 98.44 74 ILE A O 1
ATOM 623 N N . ILE A 1 75 ? -0.635 33.219 17.531 1 98.62 75 ILE A N 1
ATOM 624 C CA . ILE A 1 75 ? -0.419 32.75 16.172 1 98.62 75 ILE A CA 1
ATOM 625 C C . ILE A 1 75 ? -0.649 31.25 16.094 1 98.62 75 ILE A C 1
ATOM 627 O O . ILE A 1 75 ? 0.071 30.484 16.734 1 98.62 75 ILE A O 1
ATOM 631 N N . THR A 1 76 ? -1.655 30.859 15.383 1 98.06 76 THR A N 1
ATOM 632 C CA . THR A 1 76 ? -1.928 29.438 15.203 1 98.06 76 THR A CA 1
ATOM 633 C C . THR A 1 76 ? -1.557 28.984 13.797 1 98.06 76 THR A C 1
ATOM 635 O O . THR A 1 76 ? -2.057 29.531 12.812 1 98.06 76 THR A O 1
ATOM 638 N N . LEU A 1 77 ? -0.729 28.031 13.789 1 96.12 77 LEU A N 1
ATOM 639 C CA . LEU A 1 77 ? -0.318 27.469 12.508 1 96.12 77 LEU A CA 1
ATOM 640 C C . LEU A 1 77 ? -1.156 26.234 12.164 1 96.12 77 LEU A C 1
ATOM 642 O O . LEU A 1 77 ? -1.305 25.328 12.992 1 96.12 77 LEU A O 1
ATOM 646 N N . GLN A 1 78 ? -1.701 26.234 10.969 1 93.56 78 GLN A N 1
ATOM 647 C CA . GLN A 1 78 ? -2.344 25.016 10.469 1 93.56 78 GLN A CA 1
ATOM 648 C C . GLN A 1 78 ? -1.335 24.109 9.781 1 93.56 78 GLN A C 1
ATOM 650 O O . GLN A 1 78 ? -1.522 23.719 8.625 1 93.56 78 GLN A O 1
ATOM 655 N N . SER A 1 79 ? -0.314 23.703 10.484 1 88.31 79 SER A N 1
ATOM 656 C CA . SER A 1 79 ? 0.783 22.828 10.078 1 88.31 79 SER A CA 1
ATOM 657 C C . SER A 1 79 ? 1.47 22.203 11.281 1 88.31 79 SER A C 1
ATOM 659 O O . SER A 1 79 ? 1.252 22.625 12.422 1 88.31 79 SER A O 1
ATOM 661 N N . ILE A 1 80 ? 2.189 21.156 11.023 1 87.31 80 ILE A N 1
ATOM 662 C CA . ILE A 1 80 ? 3.033 20.594 12.078 1 87.31 80 ILE A CA 1
ATOM 663 C C . ILE A 1 80 ? 4.285 21.453 12.25 1 87.31 80 ILE A C 1
ATOM 665 O O . ILE A 1 80 ? 4.664 21.797 13.367 1 87.31 80 ILE A O 1
ATOM 669 N N . GLY A 1 81 ? 4.84 21.797 11.117 1 81.38 81 GLY A N 1
ATOM 670 C CA . GLY A 1 81 ? 6.023 22.641 11.133 1 81.38 81 GLY A CA 1
ATOM 671 C C . GLY A 1 81 ? 5.719 24.078 11.5 1 81.38 81 GLY A C 1
ATOM 672 O O . GLY A 1 81 ? 4.586 24.547 11.344 1 81.38 81 GLY A O 1
ATOM 673 N N . TYR A 1 82 ? 6.688 24.828 12.016 1 88.81 82 TYR A N 1
ATOM 674 C CA . TYR A 1 82 ? 6.492 26.219 12.438 1 88.81 82 TYR A CA 1
ATOM 675 C C . TYR A 1 82 ? 7.699 27.078 12.078 1 88.81 82 TYR A C 1
ATOM 677 O O . TYR A 1 82 ? 8.016 28.031 12.781 1 88.81 82 TYR A O 1
ATOM 685 N N . ASN A 1 83 ? 8.289 26.672 10.969 1 81.75 83 ASN A N 1
ATOM 686 C CA . ASN A 1 83 ? 9.523 27.328 10.547 1 81.75 83 ASN A CA 1
ATOM 687 C C . ASN A 1 83 ? 9.273 28.766 10.086 1 81.75 83 ASN A C 1
ATOM 689 O O . ASN A 1 83 ? 10.195 29.578 10.031 1 81.75 83 ASN A O 1
ATOM 693 N N . ASN A 1 84 ? 8.078 29.125 9.789 1 89.62 84 ASN A N 1
ATOM 694 C CA . ASN A 1 84 ? 7.766 30.438 9.258 1 89.62 84 ASN A CA 1
ATOM 695 C C . ASN A 1 84 ? 7.477 31.438 10.375 1 89.62 84 ASN A C 1
ATOM 697 O O . ASN A 1 84 ? 7.125 32.594 10.109 1 89.62 84 ASN A O 1
ATOM 701 N N . VAL A 1 85 ? 7.684 31.141 11.625 1 96.5 85 VAL A N 1
ATOM 702 C CA . VAL A 1 85 ? 7.387 32.031 12.742 1 96.5 85 VAL A CA 1
ATOM 703 C C . VAL A 1 85 ? 8.656 32.281 13.555 1 96.5 85 VAL A C 1
ATOM 705 O O . VAL A 1 85 ? 9.398 31.359 13.859 1 96.5 85 VAL A O 1
ATOM 708 N N . ASP A 1 86 ? 8.953 33.5 13.812 1 96.94 86 ASP A N 1
ATOM 709 C CA . ASP A 1 86 ? 10.008 33.844 14.766 1 96.94 86 ASP A CA 1
ATOM 710 C C . ASP A 1 86 ? 9.562 33.594 16.203 1 96.94 86 ASP A C 1
ATOM 712 O O . ASP A 1 86 ? 9.023 34.469 16.859 1 96.94 86 ASP A O 1
ATOM 716 N N . ILE A 1 87 ? 9.922 32.5 16.688 1 96.94 87 ILE A N 1
ATOM 717 C CA . ILE A 1 87 ? 9.453 32 17.984 1 96.94 87 ILE A CA 1
ATOM 718 C C . ILE A 1 87 ? 9.961 32.938 19.094 1 96.94 87 ILE A C 1
ATOM 720 O O . ILE A 1 87 ? 9.234 33.219 20.047 1 96.94 87 ILE A O 1
ATOM 724 N N . SER A 1 88 ? 11.188 33.312 18.984 1 96.62 88 SER A N 1
ATOM 725 C CA . SER A 1 88 ? 11.766 34.188 20 1 96.62 88 SER A CA 1
ATOM 726 C C . SER A 1 88 ? 11.016 35.531 20.062 1 96.62 88 SER A C 1
ATOM 728 O O . SER A 1 88 ? 10.688 36 21.156 1 96.62 88 SER A O 1
ATOM 730 N N . ALA A 1 89 ? 10.773 36.062 18.938 1 97.5 89 ALA A N 1
ATOM 731 C CA . ALA A 1 89 ? 10.039 37.312 18.891 1 97.5 89 ALA A CA 1
ATOM 732 C C . ALA A 1 89 ? 8.641 37.156 19.469 1 97.5 89 ALA A C 1
ATOM 734 O O . ALA A 1 89 ? 8.156 38.062 20.188 1 97.5 89 ALA A O 1
ATOM 735 N N . ALA A 1 90 ? 7.98 36.094 19.125 1 98.12 90 ALA A N 1
ATOM 736 C CA . ALA A 1 90 ? 6.645 35.812 19.656 1 98.12 90 ALA A CA 1
ATOM 737 C C . ALA A 1 90 ? 6.672 35.719 21.188 1 98.12 90 ALA A C 1
ATOM 739 O O . ALA A 1 90 ? 5.824 36.312 21.859 1 98.12 90 ALA A O 1
ATOM 740 N N . THR A 1 91 ? 7.617 35.031 21.703 1 97.25 91 THR A N 1
ATOM 741 C CA . THR A 1 91 ? 7.758 34.844 23.141 1 97.25 91 THR A CA 1
ATOM 742 C C . THR A 1 91 ? 8.008 36.188 23.828 1 97.25 91 THR A C 1
ATOM 744 O O . THR A 1 91 ? 7.371 36.5 24.844 1 97.25 91 THR A O 1
ATOM 747 N N . GLU A 1 92 ? 8.898 36.938 23.281 1 95.81 92 GLU A N 1
ATOM 748 C CA . GLU A 1 92 ? 9.258 38.219 23.859 1 95.81 92 GLU A CA 1
ATOM 749 C C . GLU A 1 92 ? 8.07 39.188 23.859 1 95.81 92 GLU A C 1
ATOM 751 O O . GLU A 1 92 ? 7.996 40.094 24.703 1 95.81 92 GLU A O 1
ATOM 756 N N . ASN A 1 93 ? 7.176 39.031 22.984 1 96.12 93 ASN A N 1
ATOM 757 C CA . ASN A 1 93 ? 6.02 39.906 22.875 1 96.12 93 ASN A CA 1
ATOM 758 C C . ASN A 1 93 ? 4.773 39.281 23.5 1 96.12 93 ASN A C 1
ATOM 760 O O . ASN A 1 93 ? 3.658 39.75 23.266 1 96.12 93 ASN A O 1
ATOM 764 N N . ASN A 1 94 ? 4.945 38.188 24.188 1 96.19 94 ASN A N 1
ATOM 765 C CA . ASN A 1 94 ? 3.883 37.5 24.906 1 96.19 94 ASN A CA 1
ATOM 766 C C . ASN A 1 94 ? 2.799 37 23.969 1 96.19 94 ASN A C 1
ATOM 768 O O . ASN A 1 94 ? 1.607 37.125 24.25 1 96.19 94 ASN A O 1
ATOM 772 N N . VAL A 1 95 ? 3.186 36.531 22.859 1 97.88 95 VAL A N 1
ATOM 773 C CA . VAL A 1 95 ? 2.285 35.969 21.859 1 97.88 95 VAL A CA 1
ATOM 774 C C . VAL A 1 95 ? 2.432 34.438 21.859 1 97.88 95 VAL A C 1
ATOM 776 O O . VAL A 1 95 ? 3.533 33.906 21.672 1 97.88 95 VAL A O 1
ATOM 779 N N . CYS A 1 96 ? 1.323 33.719 22.047 1 98.12 96 CYS A N 1
ATOM 780 C CA . CYS A 1 96 ? 1.341 32.25 21.938 1 98.12 96 CYS A CA 1
ATOM 781 C C . CYS A 1 96 ? 1.557 31.828 20.484 1 98.12 96 CYS A C 1
ATOM 783 O O . CYS A 1 96 ? 1.008 32.438 19.562 1 98.12 96 CYS A O 1
ATOM 785 N N . VAL A 1 97 ? 2.383 30.875 20.281 1 98.38 97 VAL A N 1
ATOM 786 C CA . VAL A 1 97 ? 2.512 30.203 18.984 1 98.38 97 VAL A CA 1
ATOM 787 C C . VAL A 1 97 ? 2.088 28.734 19.125 1 98.38 97 VAL A C 1
ATOM 789 O O . VAL A 1 97 ? 2.627 28 19.953 1 98.38 97 VAL A O 1
ATOM 792 N N . THR A 1 98 ? 1.062 28.406 18.359 1 97.88 98 THR A N 1
ATOM 793 C CA . THR A 1 98 ? 0.575 27.031 18.406 1 97.88 98 THR A CA 1
ATOM 794 C C . THR A 1 98 ? 0.596 26.406 17 1 97.88 98 THR A C 1
ATOM 796 O O . THR A 1 98 ? 0.606 27.125 16 1 97.88 98 THR A O 1
ATOM 799 N N . ASN A 1 99 ? 0.726 25.125 16.984 1 96.12 99 ASN A N 1
ATOM 800 C CA . ASN A 1 99 ? 0.602 24.344 15.766 1 96.12 99 ASN A CA 1
ATOM 801 C C . ASN A 1 99 ? -0.379 23.188 15.945 1 96.12 99 ASN A C 1
ATOM 803 O O . ASN A 1 99 ? -1.228 23.219 16.844 1 96.12 99 ASN A O 1
ATOM 807 N N . ILE A 1 100 ? -0.427 22.281 14.961 1 94.81 100 ILE A N 1
ATOM 808 C CA . ILE A 1 100 ? -1.404 21.203 15.031 1 94.81 100 ILE A CA 1
ATOM 809 C C . ILE A 1 100 ? -0.703 19.859 14.844 1 94.81 100 ILE A C 1
ATOM 811 O O . ILE A 1 100 ? -0.972 19.141 13.883 1 94.81 100 ILE A O 1
ATOM 815 N N . PRO A 1 101 ? 0.085 19.453 15.844 1 91.75 101 PRO A N 1
ATOM 816 C CA . PRO A 1 101 ? 0.762 18.156 15.727 1 91.75 101 PRO A CA 1
ATOM 817 C C . PRO A 1 101 ? -0.21 16.984 15.727 1 91.75 101 PRO A C 1
ATOM 819 O O . PRO A 1 101 ? -1.223 17.016 16.438 1 91.75 101 PRO A O 1
ATOM 822 N N . GLY A 1 102 ? 0.041 15.961 14.992 1 92.38 102 GLY A N 1
ATOM 823 C CA . GLY A 1 102 ? -0.655 14.688 15.055 1 92.38 102 GLY A CA 1
ATOM 824 C C . GLY A 1 102 ? -1.937 14.664 14.242 1 92.38 102 GLY A C 1
ATOM 825 O O . GLY A 1 102 ? -2.619 13.641 14.18 1 92.38 102 GLY A O 1
ATOM 826 N N . PHE A 1 103 ? -2.312 15.805 13.586 1 94.31 103 PHE A N 1
ATOM 827 C CA . PHE A 1 103 ? -3.604 15.922 12.914 1 94.31 103 PHE A CA 1
ATOM 828 C C . PHE A 1 103 ? -3.693 14.953 11.742 1 94.31 103 PHE A C 1
ATOM 830 O O . PHE A 1 103 ? -4.789 14.617 11.289 1 94.31 103 PHE A O 1
ATOM 837 N N . CYS A 1 104 ? -2.52 14.445 11.32 1 96.19 104 CYS A N 1
ATOM 838 C CA . CYS A 1 104 ? -2.482 13.625 10.117 1 96.19 104 CYS A CA 1
ATOM 839 C C . CYS A 1 104 ? -1.695 12.344 10.344 1 96.19 104 CYS A C 1
ATOM 841 O O . CYS A 1 104 ? -1.15 11.766 9.406 1 96.19 104 CYS A O 1
ATOM 843 N N . THR A 1 105 ? -1.562 11.922 11.609 1 96.38 105 THR A N 1
ATOM 844 C CA . THR A 1 105 ? -0.75 10.766 11.977 1 96.38 105 THR A CA 1
ATOM 845 C C . THR A 1 105 ? -1.214 9.523 11.227 1 96.38 105 THR A C 1
ATOM 847 O O . THR A 1 105 ? -0.398 8.805 10.648 1 96.38 105 THR A O 1
ATOM 850 N N . GLU A 1 106 ? -2.49 9.305 11.156 1 97.06 106 GLU A N 1
ATOM 851 C CA . GLU A 1 106 ? -3.047 8.125 10.516 1 97.06 106 GLU A CA 1
ATOM 852 C C . GLU A 1 106 ? -2.764 8.117 9.016 1 97.06 106 GLU A C 1
ATOM 854 O O . GLU A 1 106 ? -2.424 7.082 8.445 1 97.06 106 GLU A O 1
ATOM 859 N N . GLU A 1 107 ? -2.916 9.312 8.438 1 97.94 107 GLU A N 1
ATOM 8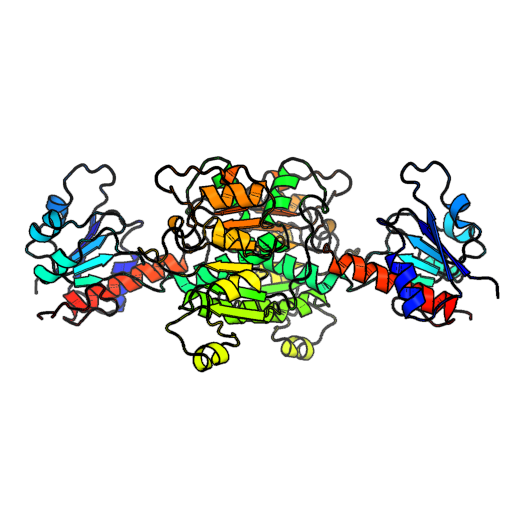60 C CA . GLU A 1 107 ? -2.697 9.438 7 1 97.94 107 GLU A CA 1
ATOM 861 C C . GLU A 1 107 ? -1.243 9.148 6.633 1 97.94 107 GLU A C 1
ATOM 863 O O . GLU A 1 107 ? -0.971 8.375 5.715 1 97.94 107 GLU A O 1
ATOM 868 N N . VAL A 1 108 ? -0.331 9.727 7.359 1 98.06 108 VAL A N 1
ATOM 869 C CA . VAL A 1 108 ? 1.082 9.578 7.031 1 98.06 108 VAL A CA 1
ATOM 870 C C . VAL A 1 108 ? 1.523 8.133 7.289 1 98.06 108 VAL A C 1
ATOM 872 O O . VAL A 1 108 ? 2.309 7.574 6.523 1 98.06 108 VAL A O 1
ATOM 875 N N . ALA A 1 109 ? 1.034 7.52 8.367 1 98.56 109 ALA A N 1
ATOM 876 C CA . ALA A 1 109 ? 1.347 6.129 8.672 1 98.56 109 ALA A CA 1
ATOM 877 C C . ALA A 1 109 ? 0.898 5.207 7.543 1 98.56 109 ALA A C 1
ATOM 879 O O . ALA A 1 109 ? 1.675 4.375 7.066 1 98.56 109 ALA A O 1
ATOM 880 N N . LEU A 1 110 ? -0.333 5.375 7.117 1 98.81 110 LEU A N 1
ATOM 881 C CA . LEU A 1 110 ? -0.88 4.531 6.062 1 98.81 110 LEU A CA 1
ATOM 882 C C . LEU A 1 110 ? -0.134 4.75 4.75 1 98.81 110 LEU A C 1
ATOM 884 O O . LEU A 1 110 ? 0.14 3.795 4.02 1 98.81 110 LEU A O 1
ATOM 888 N N . HIS A 1 111 ? 0.161 6.027 4.469 1 98.81 111 HIS A N 1
ATOM 889 C CA . HIS A 1 111 ? 0.903 6.367 3.26 1 98.81 111 HIS A CA 1
ATOM 890 C C . HIS A 1 111 ? 2.275 5.703 3.252 1 98.81 111 HIS A C 1
ATOM 892 O O . HIS A 1 111 ? 2.699 5.152 2.232 1 98.81 111 HIS A O 1
ATOM 898 N N . THR A 1 112 ? 2.922 5.699 4.375 1 98.88 112 THR A N 1
ATOM 899 C CA . THR A 1 112 ? 4.227 5.062 4.52 1 98.88 112 THR A CA 1
ATOM 900 C C . THR A 1 112 ? 4.125 3.561 4.273 1 98.88 112 THR A C 1
ATOM 902 O O . THR A 1 112 ? 4.918 2.994 3.521 1 98.88 112 THR A O 1
ATOM 905 N N . ILE A 1 113 ? 3.131 2.922 4.859 1 98.88 113 ILE A N 1
ATOM 906 C CA . ILE A 1 113 ? 2.889 1.496 4.656 1 98.88 113 ILE A CA 1
ATOM 907 C C . ILE A 1 113 ? 2.629 1.22 3.18 1 98.88 113 ILE A C 1
ATOM 909 O O . ILE A 1 113 ? 3.166 0.263 2.617 1 98.88 113 ILE A O 1
ATOM 913 N N . GLY A 1 114 ? 1.77 2.047 2.574 1 98.88 114 GLY A N 1
ATOM 914 C CA . GLY A 1 114 ? 1.492 1.916 1.153 1 98.88 114 GLY A CA 1
ATOM 915 C C . GLY A 1 114 ? 2.74 1.989 0.293 1 98.88 114 GLY A C 1
ATOM 916 O O . GLY A 1 114 ? 2.881 1.231 -0.669 1 98.88 114 GLY A O 1
ATOM 917 N N . MET A 1 115 ? 3.658 2.859 0.658 1 98.88 115 MET A N 1
ATOM 918 C CA . MET A 1 115 ? 4.906 3.008 -0.084 1 98.88 115 MET A CA 1
ATOM 919 C C . MET A 1 115 ? 5.781 1.768 0.071 1 98.88 115 MET A C 1
ATOM 921 O O . MET A 1 115 ? 6.406 1.32 -0.892 1 98.88 115 MET A O 1
ATOM 925 N N . ILE A 1 116 ? 5.84 1.22 1.259 1 98.81 116 ILE A N 1
ATOM 926 C CA . ILE A 1 116 ? 6.605 0.005 1.52 1 98.81 116 ILE A CA 1
ATOM 927 C C . ILE A 1 116 ? 6.082 -1.132 0.643 1 98.81 116 ILE A C 1
ATOM 929 O O . ILE A 1 116 ? 6.855 -1.777 -0.071 1 98.81 116 ILE A O 1
ATOM 933 N N . ILE A 1 117 ? 4.762 -1.321 0.637 1 98.81 117 ILE A N 1
ATOM 934 C CA . ILE A 1 117 ? 4.152 -2.4 -0.133 1 98.81 117 ILE A CA 1
ATOM 935 C C . ILE A 1 117 ? 4.34 -2.139 -1.626 1 98.81 117 ILE A C 1
ATOM 937 O O . ILE A 1 117 ? 4.625 -3.062 -2.395 1 98.81 117 ILE A O 1
ATOM 941 N N . ASP A 1 118 ? 4.184 -0.854 -2.01 1 98.81 118 ASP A N 1
ATOM 942 C CA . ASP A 1 118 ? 4.332 -0.472 -3.41 1 98.81 118 ASP A CA 1
ATOM 943 C C . ASP A 1 118 ? 5.715 -0.85 -3.938 1 98.81 118 ASP A C 1
ATOM 945 O O . ASP A 1 118 ? 5.836 -1.434 -5.016 1 98.81 118 ASP A O 1
ATOM 949 N N . LEU A 1 119 ? 6.723 -0.621 -3.164 1 98.38 119 LEU A N 1
ATOM 950 C CA . LEU A 1 119 ? 8.094 -0.925 -3.576 1 98.38 119 LEU A CA 1
ATOM 951 C C . LEU A 1 119 ? 8.297 -2.43 -3.719 1 98.38 119 LEU A C 1
ATOM 953 O O . LEU A 1 119 ? 8.867 -2.893 -4.707 1 98.38 119 LEU A O 1
ATOM 957 N N . VAL A 1 120 ? 7.758 -3.209 -2.785 1 97.62 120 VAL A N 1
ATOM 958 C CA . VAL A 1 120 ? 8.031 -4.641 -2.766 1 97.62 120 VAL A CA 1
ATOM 959 C C . VAL A 1 120 ? 7.168 -5.344 -3.811 1 97.62 120 VAL A C 1
ATOM 961 O O . VAL A 1 120 ? 7.559 -6.383 -4.352 1 97.62 120 VAL A O 1
ATOM 964 N N . ARG A 1 121 ? 6.078 -4.742 -4.148 1 98.44 121 ARG A N 1
ATOM 965 C CA . ARG A 1 121 ? 5.168 -5.363 -5.105 1 98.44 121 ARG A CA 1
ATOM 966 C C . ARG A 1 121 ? 5.266 -4.688 -6.469 1 98.44 121 ARG A C 1
ATOM 968 O O . ARG A 1 121 ? 4.625 -5.121 -7.43 1 98.44 121 ARG A O 1
ATOM 975 N N . LYS A 1 122 ? 6.008 -3.627 -6.578 1 98.5 122 LYS A N 1
ATOM 976 C CA . LYS A 1 122 ? 6.285 -2.881 -7.801 1 98.5 122 LYS A CA 1
ATOM 977 C C . LYS A 1 122 ? 5 -2.35 -8.43 1 98.5 122 LYS A C 1
ATOM 979 O O . LYS A 1 122 ? 4.844 -2.367 -9.648 1 98.5 122 LYS A O 1
ATOM 984 N N . ILE A 1 123 ? 4.055 -1.893 -7.609 1 98.88 123 ILE A N 1
ATOM 985 C CA . ILE A 1 123 ? 2.736 -1.512 -8.102 1 98.88 123 ILE A CA 1
ATOM 986 C C . ILE A 1 123 ? 2.861 -0.292 -9.016 1 98.88 123 ILE A C 1
ATOM 988 O O . ILE A 1 123 ? 2.426 -0.324 -10.164 1 98.88 123 ILE A O 1
ATOM 992 N N . THR A 1 124 ? 3.496 0.767 -8.531 1 98.88 124 THR A N 1
ATOM 993 C CA . THR A 1 124 ? 3.645 2.012 -9.281 1 98.88 124 THR A CA 1
ATOM 994 C C . THR A 1 124 ? 4.484 1.792 -10.531 1 98.88 124 THR A C 1
ATOM 996 O O . THR A 1 124 ? 4.133 2.266 -11.617 1 98.88 124 THR A O 1
ATOM 999 N N . PHE A 1 125 ? 5.574 1.034 -10.453 1 98.69 125 PHE A N 1
ATOM 1000 C CA . PHE A 1 125 ? 6.449 0.729 -11.578 1 98.69 125 PHE A CA 1
ATOM 1001 C C . PHE A 1 125 ? 5.684 0 -12.672 1 98.69 125 PHE A C 1
ATOM 1003 O O . PHE A 1 125 ? 5.77 0.367 -13.852 1 98.69 125 PHE A O 1
ATOM 1010 N N . LEU A 1 126 ? 4.945 -1.038 -12.266 1 98.75 126 LEU A N 1
ATOM 1011 C CA . LEU A 1 126 ? 4.219 -1.871 -13.219 1 98.75 126 LEU A CA 1
ATOM 1012 C C . LEU A 1 126 ? 3.086 -1.087 -13.867 1 98.75 126 LEU A C 1
ATOM 1014 O O . LEU A 1 126 ? 2.785 -1.287 -15.047 1 98.75 126 LEU A O 1
ATOM 1018 N N . ASP A 1 127 ? 2.426 -0.214 -13.078 1 98.81 127 ASP A N 1
ATOM 1019 C CA . ASP A 1 127 ? 1.391 0.637 -13.656 1 98.81 127 ASP A CA 1
ATOM 1020 C C . ASP A 1 127 ? 1.964 1.53 -14.758 1 98.81 127 ASP A C 1
ATOM 1022 O O . ASP A 1 127 ? 1.373 1.658 -15.828 1 98.81 127 ASP A O 1
ATOM 1026 N N . ARG A 1 128 ? 3.146 2.145 -14.492 1 98.06 128 ARG A N 1
ATOM 1027 C CA . ARG A 1 128 ? 3.811 2.955 -15.508 1 98.06 128 ARG A CA 1
ATOM 1028 C C . ARG A 1 128 ? 4.113 2.133 -16.75 1 98.06 128 ARG A C 1
ATOM 1030 O O . ARG A 1 128 ? 3.926 2.605 -17.875 1 98.06 128 ARG A O 1
ATOM 1037 N N . LEU A 1 129 ? 4.578 0.926 -16.516 1 97.44 129 LEU A N 1
ATOM 1038 C CA . LEU A 1 129 ? 4.949 0.029 -17.609 1 97.44 129 LEU A CA 1
ATOM 1039 C C . LEU A 1 129 ? 3.744 -0.285 -18.484 1 97.44 129 LEU A C 1
ATOM 1041 O O . LEU A 1 129 ? 3.83 -0.206 -19.719 1 97.44 129 LEU A O 1
ATOM 1045 N N . VAL A 1 130 ? 2.613 -0.677 -17.891 1 97.81 130 VAL A N 1
ATOM 1046 C CA . VAL A 1 130 ? 1.385 -1.03 -18.594 1 97.81 130 VAL A CA 1
ATOM 1047 C C . VAL A 1 130 ? 0.908 0.156 -19.438 1 97.81 130 VAL A C 1
ATOM 1049 O O . VAL A 1 130 ? 0.494 -0.014 -20.578 1 97.81 130 VAL A O 1
ATOM 1052 N N . ARG A 1 131 ? 0.976 1.32 -18.875 1 97.12 131 ARG A N 1
ATOM 1053 C CA . ARG A 1 131 ? 0.49 2.518 -19.562 1 97.12 131 ARG A CA 1
ATOM 1054 C C . ARG A 1 131 ? 1.407 2.902 -20.719 1 97.12 131 ARG A C 1
ATOM 1056 O O . ARG A 1 131 ? 1.019 3.678 -21.594 1 97.12 131 ARG A O 1
ATOM 1063 N N . LYS A 1 132 ? 2.588 2.42 -20.719 1 94.94 132 LYS A N 1
ATOM 1064 C CA . LYS A 1 132 ? 3.502 2.59 -21.844 1 94.94 132 LYS A CA 1
ATOM 1065 C C . LYS A 1 132 ? 3.32 1.478 -22.875 1 94.94 132 LYS A C 1
ATOM 1067 O O . LYS A 1 132 ? 4.102 1.365 -23.828 1 94.94 132 LYS A O 1
ATOM 1072 N N . GLY A 1 133 ? 2.375 0.542 -22.641 1 93.56 133 GLY A N 1
ATOM 1073 C CA . GLY A 1 133 ? 2.012 -0.475 -23.609 1 93.56 133 GLY A CA 1
ATOM 1074 C C . GLY A 1 133 ? 2.709 -1.802 -23.375 1 93.56 133 GLY A C 1
ATOM 1075 O O . GLY A 1 133 ? 2.729 -2.664 -24.266 1 93.56 133 GLY A O 1
ATOM 1076 N N . LYS A 1 134 ? 3.285 -1.974 -22.25 1 94.44 134 LYS A N 1
ATOM 1077 C CA . LYS A 1 134 ? 4.008 -3.209 -21.969 1 94.44 134 LYS A CA 1
ATOM 1078 C C . LYS A 1 134 ? 3.295 -4.027 -20.891 1 94.44 134 LYS A C 1
ATOM 1080 O O . LYS A 1 134 ? 3.279 -3.643 -19.719 1 94.44 134 LYS A O 1
ATOM 1085 N N . TRP A 1 135 ? 2.773 -5.121 -21.297 1 96 135 TRP A N 1
ATOM 1086 C CA . TRP A 1 135 ? 2.137 -6.059 -20.375 1 96 135 TRP A CA 1
ATOM 1087 C C . TRP A 1 135 ? 3.09 -7.195 -20.016 1 96 135 TRP A C 1
ATOM 1089 O O . TRP A 1 135 ? 3.035 -8.273 -20.609 1 96 135 TRP A O 1
ATOM 1099 N N . ASP A 1 136 ? 4.004 -6.965 -19.031 1 94.19 136 ASP A N 1
ATOM 1100 C CA . ASP A 1 136 ? 5.051 -7.898 -18.625 1 94.19 136 ASP A CA 1
ATOM 1101 C C . ASP A 1 136 ? 5.203 -7.922 -17.109 1 94.19 136 ASP A C 1
ATOM 1103 O O . ASP A 1 136 ? 5.84 -7.035 -16.531 1 94.19 136 ASP A O 1
ATOM 1107 N N . PRO A 1 137 ? 4.707 -8.938 -16.5 1 93.81 137 PRO A N 1
ATOM 1108 C CA . PRO A 1 137 ? 4.742 -8.992 -15.039 1 93.81 137 PRO A CA 1
ATOM 1109 C C . PRO A 1 137 ? 6.152 -9.195 -14.484 1 93.81 137 PRO A C 1
ATOM 1111 O O . PRO A 1 137 ? 6.371 -9.07 -13.281 1 93.81 137 PRO A O 1
ATOM 1114 N N . LEU A 1 138 ? 7.125 -9.484 -15.305 1 92.56 138 LEU A N 1
ATOM 1115 C CA . LEU A 1 138 ? 8.445 -9.875 -14.828 1 92.56 138 LEU A CA 1
ATOM 1116 C C . LEU A 1 138 ? 9.43 -8.711 -14.945 1 92.56 138 LEU A C 1
ATOM 1118 O O . LEU A 1 138 ? 10.578 -8.82 -14.516 1 92.56 138 LEU A O 1
ATOM 1122 N N . CYS A 1 139 ? 8.984 -7.609 -15.492 1 94.38 139 CYS A N 1
ATOM 1123 C CA . CYS A 1 139 ? 9.859 -6.461 -15.695 1 94.38 139 CYS A CA 1
ATOM 1124 C C . CYS A 1 139 ? 10.273 -5.848 -14.359 1 94.38 139 CYS A C 1
ATOM 1126 O O . CYS A 1 139 ? 9.547 -5.961 -13.367 1 94.38 139 CYS A O 1
ATOM 1128 N N . GLY A 1 140 ? 11.523 -5.184 -14.336 1 94.88 140 GLY A N 1
ATOM 1129 C CA . GLY A 1 140 ? 12.023 -4.504 -13.156 1 94.88 140 GLY A CA 1
ATOM 1130 C C . GLY A 1 140 ? 12.875 -5.398 -12.266 1 94.88 140 GLY A C 1
ATOM 1131 O O . GLY A 1 140 ? 13.328 -6.461 -12.695 1 94.88 140 GLY A O 1
ATOM 1132 N N . TYR A 1 141 ? 13.133 -4.938 -11.055 1 95.62 141 TYR A N 1
ATOM 1133 C CA . TYR A 1 141 ? 13.969 -5.695 -10.133 1 95.62 141 TYR A CA 1
ATOM 1134 C C . TYR A 1 141 ? 13.211 -6.875 -9.539 1 95.62 141 TYR A C 1
ATOM 1136 O O . TYR A 1 141 ? 11.977 -6.91 -9.586 1 95.62 141 TYR A O 1
ATOM 1144 N N . LYS A 1 142 ? 13.852 -7.82 -9.031 1 94.69 142 LYS A N 1
ATOM 1145 C CA . LYS A 1 142 ? 13.25 -8.984 -8.391 1 94.69 142 LYS A CA 1
ATOM 1146 C C . LYS A 1 142 ? 12.617 -8.602 -7.055 1 94.69 142 LYS A C 1
ATOM 1148 O O . LYS A 1 142 ? 13.133 -7.75 -6.336 1 94.69 142 LYS A O 1
ATOM 1153 N N . THR A 1 143 ? 11.523 -9.227 -6.781 1 95.06 143 THR A N 1
ATOM 1154 C CA . THR A 1 143 ? 10.812 -8.992 -5.527 1 95.06 143 THR A CA 1
ATOM 1155 C C . THR A 1 143 ? 10.82 -10.25 -4.66 1 95.06 143 THR A C 1
ATOM 1157 O O . THR A 1 143 ? 11.031 -11.352 -5.164 1 95.06 143 THR A O 1
ATOM 1160 N N . TYR A 1 144 ? 10.602 -10.102 -3.369 1 95.56 144 TYR A N 1
ATOM 1161 C CA . TYR A 1 144 ? 10.641 -11.188 -2.396 1 95.56 144 TYR A CA 1
ATOM 1162 C C . TYR A 1 144 ? 9.477 -11.094 -1.42 1 95.56 144 TYR A C 1
ATOM 1164 O O . TYR A 1 144 ? 8.875 -10.023 -1.263 1 95.56 144 TYR A O 1
ATOM 1172 N N . ARG A 1 145 ? 9.125 -12.203 -0.813 1 96.25 145 ARG A N 1
ATOM 1173 C CA . ARG A 1 145 ? 8.109 -12.25 0.232 1 96.25 145 ARG A CA 1
ATOM 1174 C C . ARG A 1 145 ? 8.547 -11.461 1.46 1 96.25 145 ARG A C 1
ATOM 1176 O O . ARG A 1 145 ? 9.711 -11.531 1.863 1 96.25 145 ARG A O 1
ATOM 1183 N N . LEU A 1 146 ? 7.656 -10.648 2.047 1 95.31 146 LEU A N 1
ATOM 1184 C CA . LEU A 1 146 ? 7.945 -9.672 3.086 1 95.31 146 LEU A CA 1
ATOM 1185 C C . LEU A 1 146 ? 8.117 -10.344 4.441 1 95.31 146 LEU A C 1
ATOM 1187 O O . LEU A 1 146 ? 8.805 -9.82 5.32 1 95.31 146 LEU A O 1
ATOM 1191 N N . THR A 1 147 ? 7.461 -11.492 4.594 1 94.5 147 THR A N 1
ATOM 1192 C CA . THR A 1 147 ? 7.438 -12.156 5.895 1 94.5 147 THR A CA 1
ATOM 1193 C C . THR A 1 147 ? 8.852 -12.359 6.422 1 94.5 147 THR A C 1
ATOM 1195 O O . THR A 1 147 ? 9.742 -12.797 5.684 1 94.5 147 THR A O 1
ATOM 1198 N N . ASP A 1 148 ? 9.117 -11.875 7.598 1 96.38 148 ASP A N 1
ATOM 1199 C CA . ASP A 1 148 ? 10.336 -12.062 8.375 1 96.38 148 ASP A CA 1
ATOM 1200 C C . ASP A 1 148 ? 11.422 -11.078 7.941 1 96.38 148 ASP A C 1
ATOM 1202 O O . ASP A 1 148 ? 12.547 -11.125 8.445 1 96.38 148 ASP A O 1
ATOM 1206 N N . LYS A 1 149 ? 11.156 -10.234 6.945 1 98.25 149 LYS A N 1
ATOM 1207 C CA . LYS A 1 149 ? 12.086 -9.148 6.652 1 98.25 149 LYS A CA 1
ATOM 1208 C C . LYS A 1 149 ? 12.102 -8.117 7.777 1 98.25 149 LYS A C 1
ATOM 1210 O O . LYS A 1 149 ? 11.234 -8.141 8.656 1 98.25 149 LYS A O 1
ATOM 1215 N N . THR A 1 150 ? 13.109 -7.254 7.777 1 98.81 150 THR A N 1
ATOM 1216 C CA . THR A 1 150 ? 13.305 -6.312 8.867 1 98.81 150 THR A CA 1
ATOM 1217 C C . THR A 1 150 ? 13.133 -4.875 8.383 1 98.81 150 THR A C 1
ATOM 1219 O O . THR A 1 150 ? 13.734 -4.477 7.387 1 98.81 150 THR A O 1
ATOM 1222 N N . ILE A 1 151 ? 12.32 -4.152 9.047 1 98.88 151 ILE A N 1
ATOM 1223 C CA . ILE A 1 151 ? 12.234 -2.713 8.812 1 98.88 151 ILE A CA 1
ATOM 1224 C C . ILE A 1 151 ? 12.898 -1.963 9.969 1 98.88 151 ILE A C 1
ATOM 1226 O O . ILE A 1 151 ? 12.68 -2.297 11.133 1 98.88 151 ILE A O 1
ATOM 1230 N N . GLY A 1 152 ? 13.781 -1.059 9.609 1 98.94 152 GLY A N 1
ATOM 1231 C CA . GLY A 1 152 ? 14.352 -0.122 10.562 1 98.94 152 GLY A CA 1
ATOM 1232 C C . GLY A 1 152 ? 13.672 1.23 10.555 1 98.94 152 GLY A C 1
ATOM 1233 O O . GLY A 1 152 ? 13.562 1.875 9.516 1 98.94 152 GLY A O 1
ATOM 1234 N N . LEU A 1 153 ? 13.172 1.642 11.719 1 98.94 153 LEU A N 1
ATOM 1235 C CA . LEU A 1 153 ? 12.531 2.941 11.883 1 98.94 153 LEU A CA 1
ATOM 1236 C C . LEU A 1 153 ? 13.469 3.92 12.586 1 98.94 153 LEU A C 1
ATOM 1238 O O . LEU A 1 153 ? 13.953 3.645 13.688 1 98.94 153 LEU A O 1
ATOM 1242 N N . TYR A 1 154 ? 13.766 5.004 11.867 1 98.62 154 TYR A N 1
ATOM 1243 C CA . TYR A 1 154 ? 14.508 6.074 12.523 1 98.62 154 TYR A CA 1
ATOM 1244 C C . TYR A 1 154 ? 13.57 7.008 13.273 1 98.62 154 TYR A C 1
ATOM 1246 O O . TYR A 1 154 ? 12.82 7.77 12.664 1 98.62 154 TYR A O 1
ATOM 1254 N N . PHE A 1 155 ? 13.68 6.973 14.578 1 96.56 155 PHE A N 1
ATOM 1255 C CA . PHE A 1 155 ? 12.82 7.688 15.508 1 96.56 155 PHE A CA 1
ATOM 1256 C C . PHE A 1 155 ? 11.508 6.941 15.711 1 96.56 155 PHE A C 1
ATOM 1258 O O . PHE A 1 155 ? 11.172 6.039 14.938 1 96.56 155 PHE A O 1
ATOM 1265 N N . PHE A 1 156 ? 10.805 7.219 16.812 1 97.62 156 PHE A N 1
ATOM 1266 C CA . PHE A 1 156 ? 9.594 6.496 17.188 1 97.62 156 PHE A CA 1
ATOM 1267 C C . PHE A 1 156 ? 8.594 7.426 17.859 1 97.62 156 PHE A C 1
ATOM 1269 O O . PHE A 1 156 ? 8.391 7.359 19.062 1 97.62 156 PHE A O 1
ATOM 1276 N N . GLY A 1 157 ? 8.008 8.227 17.031 1 95.5 157 GLY A N 1
ATOM 1277 C CA . GLY A 1 157 ? 6.941 9.109 17.469 1 95.5 157 GLY A CA 1
ATOM 1278 C C . GLY A 1 157 ? 5.555 8.586 17.156 1 95.5 157 GLY A C 1
ATOM 1279 O O . GLY A 1 157 ? 5.328 7.371 17.172 1 95.5 157 GLY A O 1
ATOM 1280 N N . SER A 1 158 ? 4.582 9.438 16.906 1 95.12 158 SER A N 1
ATOM 1281 C CA . SER A 1 158 ? 3.186 9.07 16.719 1 95.12 158 SER A CA 1
ATOM 1282 C C . SER A 1 158 ? 2.996 8.281 15.422 1 95.12 158 SER A C 1
ATOM 1284 O O . SER A 1 158 ? 2.203 7.34 15.383 1 95.12 158 SER A O 1
ATOM 1286 N N . ILE A 1 159 ? 3.768 8.641 14.375 1 97.06 159 ILE A N 1
ATOM 1287 C CA . ILE A 1 159 ? 3.564 8.023 13.07 1 97.06 159 ILE A CA 1
ATOM 1288 C C . ILE A 1 159 ? 4.051 6.578 13.102 1 97.06 159 ILE A C 1
ATOM 1290 O O . ILE A 1 159 ? 3.291 5.652 12.805 1 97.06 159 ILE A O 1
ATOM 1294 N N . PRO A 1 160 ? 5.332 6.27 13.555 1 98.38 160 PRO A N 1
ATOM 1295 C CA . PRO A 1 160 ? 5.75 4.871 13.664 1 98.38 160 PRO A CA 1
ATOM 1296 C C . PRO A 1 160 ? 4.852 4.055 14.594 1 98.38 160 PRO A C 1
ATOM 1298 O O . PRO A 1 160 ? 4.57 2.887 14.312 1 98.38 160 PRO A O 1
ATOM 1301 N N . LYS A 1 161 ? 4.457 4.676 15.672 1 98 161 LYS A N 1
ATOM 1302 C CA . LYS A 1 161 ? 3.545 3.986 16.578 1 98 161 LYS A CA 1
ATOM 1303 C C . LYS A 1 161 ? 2.281 3.537 15.844 1 98 161 LYS A C 1
ATOM 1305 O O . LYS A 1 161 ? 1.812 2.414 16.047 1 98 161 LYS A O 1
ATOM 1310 N N . ALA A 1 162 ? 1.744 4.43 15.047 1 98 162 ALA A N 1
ATOM 1311 C CA . ALA A 1 162 ? 0.522 4.137 14.305 1 98 162 ALA A CA 1
ATOM 1312 C C . ALA A 1 162 ? 0.777 3.086 13.227 1 98 162 ALA A C 1
ATOM 1314 O O . ALA A 1 162 ? -0.154 2.42 12.766 1 98 162 ALA A O 1
ATOM 1315 N N . MET A 1 163 ? 2.018 2.873 12.805 1 98.75 163 MET A N 1
ATOM 1316 C CA . MET A 1 163 ? 2.383 1.908 11.766 1 98.75 163 MET A CA 1
ATOM 1317 C C . MET A 1 163 ? 2.48 0.5 12.344 1 98.75 163 MET A C 1
ATOM 1319 O O . MET A 1 163 ? 2.336 -0.485 11.617 1 98.75 163 MET A O 1
ATOM 1323 N N . MET A 1 164 ? 2.711 0.349 13.648 1 98.75 164 MET A N 1
ATOM 1324 C CA . MET A 1 164 ? 3.143 -0.895 14.281 1 98.75 164 MET A CA 1
ATOM 1325 C C . MET A 1 164 ? 2.133 -2.01 14.031 1 98.75 164 MET A C 1
ATOM 1327 O O . MET A 1 164 ? 2.508 -3.117 13.641 1 98.75 164 MET A O 1
ATOM 1331 N N . PRO A 1 165 ? 0.816 -1.788 14.18 1 98.56 165 PRO A N 1
ATOM 1332 C CA . PRO A 1 165 ? -0.123 -2.887 13.938 1 98.56 165 PRO A CA 1
ATOM 1333 C C . PRO A 1 165 ? -0.038 -3.432 12.516 1 98.56 165 PRO A C 1
ATOM 1335 O O . PRO A 1 165 ? -0.078 -4.648 12.312 1 98.56 165 PRO A O 1
ATOM 1338 N N . MET A 1 166 ? 0.132 -2.586 11.547 1 98.56 166 MET A N 1
ATOM 1339 C CA . MET A 1 166 ? 0.198 -3.016 10.148 1 98.56 166 MET A CA 1
ATOM 1340 C C . MET A 1 166 ? 1.528 -3.701 9.852 1 98.56 166 MET A C 1
ATOM 1342 O O . MET A 1 166 ? 1.569 -4.703 9.141 1 98.56 166 MET A O 1
ATOM 1346 N N . LEU A 1 167 ? 2.607 -3.146 10.422 1 98.75 167 LEU A N 1
ATOM 1347 C CA . LEU A 1 167 ? 3.916 -3.764 10.234 1 98.75 167 LEU A CA 1
ATOM 1348 C C . LEU A 1 167 ? 3.926 -5.191 10.773 1 98.75 167 LEU A C 1
ATOM 1350 O O . LEU A 1 167 ? 4.445 -6.102 10.125 1 98.75 167 LEU A O 1
ATOM 1354 N N . LYS A 1 168 ? 3.312 -5.383 11.914 1 98.19 168 LYS A N 1
ATOM 1355 C CA . LYS A 1 168 ? 3.225 -6.703 12.531 1 98.19 168 LYS A CA 1
ATOM 1356 C C . LYS A 1 168 ? 2.344 -7.637 11.703 1 98.19 168 LYS A C 1
ATOM 1358 O O . LYS A 1 168 ? 2.674 -8.812 11.523 1 98.19 168 LYS A O 1
ATOM 1363 N N . ALA A 1 169 ? 1.278 -7.113 11.219 1 98.25 169 ALA A N 1
ATOM 1364 C CA . ALA A 1 169 ? 0.355 -7.91 10.414 1 98.25 169 ALA A CA 1
ATOM 1365 C C . ALA A 1 169 ? 1.019 -8.391 9.125 1 98.25 169 ALA A C 1
ATOM 1367 O O . ALA A 1 169 ? 0.652 -9.43 8.578 1 98.25 169 ALA A O 1
ATOM 1368 N N . MET A 1 170 ? 2.023 -7.691 8.633 1 98 170 MET A N 1
ATOM 1369 C CA . MET A 1 170 ? 2.744 -8.055 7.422 1 98 170 MET A CA 1
ATOM 1370 C C . MET A 1 170 ? 3.861 -9.047 7.727 1 98 170 MET A C 1
ATOM 1372 O O . MET A 1 170 ? 4.535 -9.531 6.816 1 98 170 MET A O 1
ATOM 1376 N N . GLY A 1 171 ? 4.094 -9.305 9.023 1 97.75 171 GLY A N 1
ATOM 1377 C CA . GLY A 1 171 ? 5.086 -10.289 9.438 1 97.75 171 GLY A CA 1
ATOM 1378 C C . GLY A 1 171 ? 6.496 -9.734 9.469 1 97.75 171 GLY A C 1
ATOM 1379 O O . GLY A 1 171 ? 7.465 -10.492 9.367 1 97.75 171 GLY A O 1
ATOM 1380 N N . LEU A 1 172 ? 6.645 -8.43 9.609 1 98.38 172 LEU A N 1
ATOM 1381 C CA . LEU A 1 172 ? 7.957 -7.801 9.602 1 98.38 172 LEU A CA 1
ATOM 1382 C C . LEU A 1 172 ? 8.555 -7.781 11.008 1 98.38 172 LEU A C 1
ATOM 1384 O O . LEU A 1 172 ? 7.832 -7.609 11.992 1 98.38 172 LEU A O 1
ATOM 1388 N N . ASN A 1 173 ? 9.836 -7.953 11.086 1 98.69 173 ASN A N 1
ATOM 1389 C CA . ASN A 1 173 ? 10.586 -7.551 12.273 1 98.69 173 ASN A CA 1
ATOM 1390 C C . ASN A 1 173 ? 10.82 -6.043 12.297 1 98.69 173 ASN A C 1
ATOM 1392 O O . ASN A 1 173 ? 11.086 -5.43 11.266 1 98.69 173 ASN A O 1
ATOM 1396 N N . VAL A 1 174 ? 10.719 -5.441 13.508 1 98.88 174 VAL A N 1
ATOM 1397 C CA . VAL A 1 174 ? 10.828 -3.988 13.578 1 98.88 174 VAL A CA 1
ATOM 1398 C C . VAL A 1 174 ? 12 -3.604 14.477 1 98.88 174 VAL A C 1
ATOM 1400 O O . VAL A 1 174 ? 12.023 -3.947 15.656 1 98.88 174 VAL A O 1
ATOM 1403 N N . LEU A 1 175 ? 12.992 -2.945 13.906 1 98.88 175 LEU A N 1
ATOM 1404 C CA . LEU A 1 175 ? 14.086 -2.309 14.633 1 98.88 175 LEU A CA 1
ATOM 1405 C C . LEU A 1 175 ? 13.875 -0.8 14.727 1 98.88 175 LEU A C 1
ATOM 1407 O O . LEU A 1 175 ? 13.414 -0.175 13.766 1 98.88 175 LEU A O 1
ATOM 1411 N N . VAL A 1 176 ? 14.211 -0.261 15.867 1 98.88 176 VAL A N 1
ATOM 1412 C CA . VAL A 1 176 ? 14.016 1.173 16.047 1 98.88 176 VAL A CA 1
ATOM 1413 C C . VAL A 1 176 ? 15.281 1.8 16.625 1 98.88 176 VAL A C 1
ATOM 1415 O O . VAL A 1 176 ? 15.852 1.286 17.594 1 98.88 176 VAL A O 1
ATOM 1418 N N . TYR A 1 177 ? 15.742 2.82 16 1 98.69 177 TYR A N 1
ATOM 1419 C CA . TYR A 1 177 ? 16.719 3.719 16.609 1 98.69 177 TYR A CA 1
ATOM 1420 C C . TYR A 1 177 ? 16.047 4.988 17.125 1 98.69 177 TYR A C 1
ATOM 1422 O O . TYR A 1 177 ? 15.703 5.879 16.328 1 98.69 177 TYR A O 1
ATOM 1430 N N . ALA A 1 178 ? 15.852 5.09 18.359 1 97.56 178 ALA A N 1
ATOM 1431 C CA . ALA A 1 178 ? 15.242 6.207 19.062 1 97.56 178 ALA A CA 1
ATOM 1432 C C . ALA A 1 178 ? 15.914 6.426 20.422 1 97.56 178 ALA A C 1
ATOM 1434 O O . ALA A 1 178 ? 15.461 5.898 21.438 1 97.56 178 ALA A O 1
ATOM 1435 N N . PRO A 1 179 ? 16.891 7.293 20.422 1 94.56 179 PRO A N 1
ATOM 1436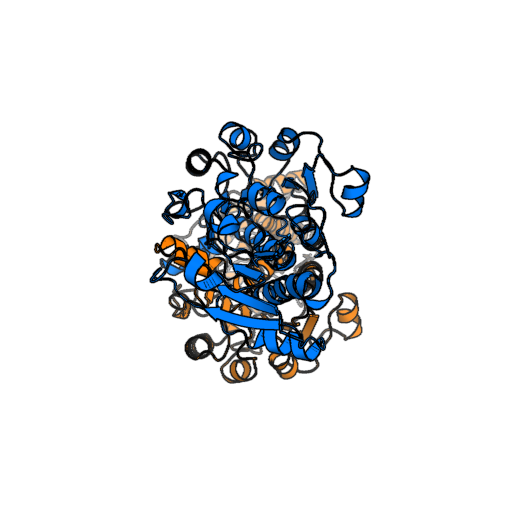 C CA . PRO A 1 179 ? 17.688 7.465 21.641 1 94.56 179 PRO A CA 1
ATOM 1437 C C . PRO A 1 179 ? 16.859 7.887 22.844 1 94.56 179 PRO A C 1
ATOM 1439 O O . PRO A 1 179 ? 17.203 7.582 23.984 1 94.56 179 PRO A O 1
ATOM 1442 N N . THR A 1 180 ? 15.766 8.523 22.641 1 93.94 180 THR A N 1
ATOM 1443 C CA . THR A 1 180 ? 14.977 9.078 23.734 1 93.94 180 THR A CA 1
ATOM 1444 C C . THR A 1 180 ? 14 8.031 24.281 1 93.94 180 THR A C 1
ATOM 1446 O O . THR A 1 180 ? 13.289 8.289 25.25 1 93.94 180 THR A O 1
ATOM 1449 N N . LYS A 1 181 ? 13.836 6.93 23.656 1 96.94 181 LYS A N 1
ATOM 1450 C CA . LYS A 1 181 ? 12.93 5.871 24.109 1 96.94 181 LYS A CA 1
ATOM 1451 C C . LYS A 1 181 ? 13.703 4.742 24.781 1 96.94 181 LYS A C 1
ATOM 1453 O O . LYS A 1 181 ? 14.82 4.414 24.375 1 96.94 181 LYS A O 1
ATOM 1458 N N . THR A 1 182 ? 13.102 4.105 25.734 1 97.56 182 THR A N 1
ATOM 1459 C CA . THR A 1 182 ? 13.711 2.961 26.406 1 97.56 182 THR A CA 1
ATOM 1460 C C . THR A 1 182 ? 13.422 1.671 25.641 1 97.56 182 THR A C 1
ATOM 1462 O O . THR A 1 182 ? 12.477 1.608 24.859 1 97.56 182 THR A O 1
ATOM 1465 N N . LYS A 1 183 ? 14.289 0.678 25.875 1 97.69 183 LYS A N 1
ATOM 1466 C CA . LYS A 1 183 ? 14.086 -0.647 25.297 1 97.69 183 LYS A CA 1
ATOM 1467 C C . LYS A 1 183 ? 12.727 -1.218 25.703 1 97.69 183 LYS A C 1
ATOM 1469 O O . LYS A 1 183 ? 12 -1.759 24.859 1 97.69 183 LYS A O 1
ATOM 1474 N N . GLU A 1 184 ? 12.359 -1.035 26.906 1 98.06 184 GLU A N 1
ATOM 1475 C CA . GLU A 1 184 ? 11.109 -1.562 27.453 1 98.06 184 GLU A CA 1
ATOM 1476 C C . GLU A 1 184 ? 9.906 -0.923 26.766 1 98.06 184 GLU A C 1
ATOM 1478 O O . GLU A 1 184 ? 8.945 -1.613 26.422 1 98.06 184 GLU A O 1
ATOM 1483 N N . TYR A 1 185 ? 9.984 0.357 26.562 1 97.88 185 TYR A N 1
ATOM 1484 C CA . TYR A 1 185 ? 8.906 1.086 25.906 1 97.88 185 TYR A CA 1
ATOM 1485 C C . TYR A 1 185 ? 8.672 0.567 24.5 1 97.88 185 TYR A C 1
ATOM 1487 O O . TYR A 1 185 ? 7.531 0.3 24.109 1 97.88 185 TYR A O 1
ATOM 1495 N N . LEU A 1 186 ? 9.711 0.389 23.781 1 98.38 186 LEU A N 1
ATOM 1496 C CA . LEU A 1 186 ? 9.609 -0.057 22.391 1 98.38 186 LEU A CA 1
ATOM 1497 C C . LEU A 1 186 ? 9.117 -1.501 22.328 1 98.38 186 LEU A C 1
ATOM 1499 O O . LEU A 1 186 ? 8.367 -1.862 21.406 1 98.38 186 LEU A O 1
ATOM 1503 N N . GLU A 1 187 ? 9.531 -2.34 23.266 1 98 187 GLU A N 1
ATOM 1504 C CA . GLU A 1 187 ? 9.109 -3.736 23.328 1 98 187 GLU A CA 1
ATOM 1505 C C . GLU A 1 187 ? 7.598 -3.85 23.516 1 98 187 GLU A C 1
ATOM 1507 O O . GLU A 1 187 ? 6.973 -4.789 23.016 1 98 187 GLU A O 1
ATOM 1512 N N . GLU A 1 188 ? 7.035 -2.836 24.188 1 98 188 GLU A N 1
ATOM 1513 C CA . GLU A 1 188 ? 5.586 -2.814 24.359 1 98 188 GLU A CA 1
ATOM 1514 C C . GLU A 1 188 ? 4.867 -2.736 23.016 1 98 188 GLU A C 1
ATOM 1516 O O . GLU A 1 188 ? 3.74 -3.223 22.891 1 98 188 GLU A O 1
ATOM 1521 N N . PHE A 1 189 ? 5.543 -2.178 22.094 1 97.88 189 PHE A N 1
ATOM 1522 C CA . PHE A 1 189 ? 4.945 -2.053 20.766 1 97.88 189 PHE A CA 1
ATOM 1523 C C . PHE A 1 189 ? 5.414 -3.178 19.844 1 97.88 189 PHE A C 1
ATOM 1525 O O . PHE A 1 189 ? 5.027 -3.234 18.672 1 97.88 189 PHE A O 1
ATOM 1532 N N . GLY A 1 190 ? 6.277 -4.059 20.344 1 97.81 190 GLY A N 1
ATOM 1533 C CA . GLY A 1 190 ? 6.773 -5.172 19.547 1 97.81 190 GLY A CA 1
ATOM 1534 C C . GLY A 1 190 ? 7.973 -4.805 18.688 1 97.81 190 GLY A C 1
ATOM 1535 O O . GLY A 1 190 ? 8.227 -5.441 17.672 1 97.81 190 GLY A O 1
ATOM 1536 N N . ALA A 1 191 ? 8.688 -3.762 19.078 1 98.56 191 ALA A N 1
ATOM 1537 C CA . ALA A 1 191 ? 9.867 -3.326 18.328 1 98.56 191 ALA A CA 1
ATOM 1538 C C . ALA A 1 191 ? 11.141 -3.557 19.141 1 98.56 191 ALA A C 1
ATOM 1540 O O . ALA A 1 191 ? 11.109 -3.592 20.375 1 98.56 191 ALA A O 1
ATOM 1541 N N . GLU A 1 192 ? 12.18 -3.766 18.5 1 98.69 192 GLU A N 1
ATOM 1542 C CA . GLU A 1 192 ? 13.492 -3.941 19.125 1 98.69 192 GLU A CA 1
ATOM 1543 C C . GLU A 1 192 ? 14.336 -2.676 19 1 98.69 192 GLU A C 1
ATOM 1545 O O . GLU A 1 192 ? 14.445 -2.102 17.922 1 98.69 192 GLU A O 1
ATOM 1550 N N . LYS A 1 193 ? 14.852 -2.205 20.109 1 98.56 193 LYS A N 1
ATOM 1551 C CA . LYS A 1 193 ? 15.719 -1.026 20.094 1 98.56 193 LYS A CA 1
ATOM 1552 C C . LYS A 1 193 ? 17.125 -1.381 19.641 1 98.56 193 LYS A C 1
ATOM 1554 O O . LYS A 1 193 ? 17.703 -2.379 20.078 1 98.56 193 LYS A O 1
ATOM 1559 N N . VAL A 1 194 ? 17.625 -0.678 18.719 1 98.5 194 VAL A N 1
ATOM 1560 C CA . VAL A 1 194 ? 19.047 -0.781 18.375 1 98.5 194 VAL A CA 1
ATOM 1561 C C . VAL A 1 194 ? 19.812 0.391 18.984 1 98.5 194 VAL A C 1
ATOM 1563 O O . VAL A 1 194 ? 19.266 1.49 19.125 1 98.5 194 VAL A O 1
ATOM 1566 N N . GLU A 1 195 ? 21.062 0.318 19.219 1 96.31 195 GLU A N 1
ATOM 1567 C CA . GLU A 1 195 ? 21.828 1.293 19.984 1 96.31 195 GLU A CA 1
ATOM 1568 C C . GLU A 1 195 ? 22.484 2.326 19.062 1 96.31 195 GLU A C 1
ATOM 1570 O O . GLU A 1 195 ? 22.797 3.438 19.5 1 96.31 195 GLU A O 1
ATOM 1575 N N . THR A 1 196 ? 22.766 1.907 17.859 1 97.94 196 THR A N 1
ATOM 1576 C CA . THR A 1 196 ? 23.391 2.848 16.938 1 97.94 196 THR A CA 1
ATOM 1577 C C . THR A 1 196 ? 22.594 2.922 15.633 1 97.94 196 THR A C 1
ATOM 1579 O O . THR A 1 196 ? 21.953 1.948 15.234 1 97.94 196 THR A O 1
ATOM 1582 N N . PHE A 1 197 ? 22.734 3.99 15.055 1 98.25 197 PHE A N 1
ATOM 1583 C CA . PHE A 1 197 ? 22.094 4.168 13.766 1 98.25 197 PHE A CA 1
ATOM 1584 C C . PHE A 1 197 ? 22.703 3.248 12.719 1 98.25 197 PHE A C 1
ATOM 1586 O O . PHE A 1 197 ? 22 2.699 11.867 1 98.25 197 PHE A O 1
ATOM 1593 N N . ASP A 1 198 ? 23.969 3.01 12.75 1 98.75 198 ASP A N 1
ATOM 1594 C CA . ASP A 1 198 ? 24.656 2.109 11.828 1 98.75 198 ASP A CA 1
ATOM 1595 C C . ASP A 1 198 ? 24.078 0.699 11.906 1 98.75 198 ASP A C 1
ATOM 1597 O O . ASP A 1 198 ? 23.875 0.049 10.875 1 98.75 198 ASP A O 1
ATOM 1601 N N . GLU A 1 199 ? 23.844 0.289 13.125 1 98.62 199 GLU A N 1
ATOM 1602 C CA . GLU A 1 199 ? 23.266 -1.034 13.305 1 98.62 199 GLU A CA 1
ATOM 1603 C C . GLU A 1 199 ? 21.906 -1.135 12.609 1 98.62 199 GLU A C 1
ATOM 1605 O O . GLU A 1 199 ? 21.594 -2.154 11.984 1 98.62 199 GLU A O 1
ATOM 1610 N N . LEU A 1 200 ? 21.109 -0.129 12.711 1 98.81 200 LEU A N 1
ATOM 1611 C CA . LEU A 1 200 ? 19.812 -0.089 12.047 1 98.81 200 LEU A CA 1
ATOM 1612 C C . LEU A 1 200 ? 19.984 -0.22 10.531 1 98.81 200 LEU A C 1
ATOM 1614 O O . LEU A 1 200 ? 19.281 -1.006 9.898 1 98.81 200 LEU A O 1
ATOM 1618 N N . LEU A 1 201 ? 20.891 0.542 9.977 1 98.88 201 LEU A N 1
ATOM 1619 C CA . LEU A 1 201 ? 21.109 0.576 8.539 1 98.88 201 LEU A CA 1
ATOM 1620 C C . LEU A 1 201 ? 21.578 -0.786 8.023 1 98.88 201 LEU A C 1
ATOM 1622 O O . LEU A 1 201 ? 21.062 -1.273 7.012 1 98.88 201 LEU A O 1
ATOM 1626 N N . ILE A 1 202 ? 22.438 -1.456 8.727 1 98.81 202 ILE A N 1
ATOM 1627 C CA . ILE A 1 202 ? 23.094 -2.691 8.297 1 98.81 202 ILE A CA 1
ATOM 1628 C C . ILE A 1 202 ? 22.094 -3.844 8.352 1 98.81 202 ILE A C 1
ATOM 1630 O O . ILE A 1 202 ? 22.094 -4.719 7.48 1 98.81 202 ILE A O 1
ATOM 1634 N N . LYS A 1 203 ? 21.219 -3.811 9.281 1 98.69 203 LYS A N 1
ATOM 1635 C CA . LYS A 1 203 ? 20.375 -4.969 9.555 1 98.69 203 LYS A CA 1
ATOM 1636 C C . LYS A 1 203 ? 19.047 -4.863 8.805 1 98.69 203 LYS A C 1
ATOM 1638 O O . LYS A 1 203 ? 18.328 -5.855 8.664 1 98.69 203 LYS A O 1
ATOM 1643 N N . SER A 1 204 ? 18.703 -3.732 8.352 1 98.88 204 SER A N 1
ATOM 1644 C CA . SER A 1 204 ? 17.359 -3.482 7.855 1 98.88 204 SER A CA 1
ATOM 1645 C C . SER A 1 204 ? 17.234 -3.809 6.367 1 98.88 204 SER A C 1
ATOM 1647 O O . SER A 1 204 ? 18.156 -3.537 5.594 1 98.88 204 SER A O 1
ATOM 1649 N N . ASP A 1 205 ? 16.125 -4.434 5.973 1 98.81 205 ASP A N 1
ATOM 1650 C CA . ASP A 1 205 ? 15.734 -4.57 4.574 1 98.81 205 ASP A CA 1
ATOM 1651 C C . ASP A 1 205 ? 15 -3.322 4.086 1 98.81 205 ASP A C 1
ATOM 1653 O O . ASP A 1 205 ? 14.984 -3.033 2.889 1 98.81 205 ASP A O 1
ATOM 1657 N N . PHE A 1 206 ? 14.336 -2.605 5.008 1 98.81 206 PHE A N 1
ATOM 1658 C CA . PHE A 1 206 ? 13.688 -1.313 4.812 1 98.81 206 PHE A CA 1
ATOM 1659 C C . PHE A 1 206 ? 14.18 -0.302 5.84 1 98.81 206 PHE A C 1
ATOM 1661 O O . PHE A 1 206 ? 14.32 -0.629 7.02 1 98.81 206 PHE A O 1
ATOM 1668 N N . VAL A 1 207 ? 14.484 0.867 5.398 1 98.94 207 VAL A N 1
ATOM 1669 C CA . VAL A 1 207 ? 14.773 1.969 6.309 1 98.94 207 VAL A CA 1
ATOM 1670 C C . VAL A 1 207 ? 13.75 3.088 6.109 1 98.94 207 VAL A C 1
ATOM 1672 O O . VAL A 1 207 ? 13.594 3.605 5.004 1 98.94 207 VAL A O 1
ATOM 1675 N N . SER A 1 208 ? 13.039 3.406 7.129 1 98.94 208 SER A N 1
ATOM 1676 C CA . SER A 1 208 ? 12.016 4.445 7.078 1 98.94 208 SER A CA 1
ATOM 1677 C C . SER A 1 208 ? 12.336 5.582 8.039 1 98.94 208 SER A C 1
ATOM 1679 O O . SER A 1 208 ? 12.633 5.344 9.211 1 98.94 208 SER A O 1
ATOM 1681 N N . LEU A 1 209 ? 12.273 6.812 7.539 1 98.75 209 LEU A N 1
ATOM 1682 C CA . LEU A 1 209 ? 12.695 7.984 8.297 1 98.75 209 LEU A CA 1
ATOM 1683 C C . LEU A 1 209 ? 11.492 8.734 8.852 1 98.75 209 LEU A C 1
ATOM 1685 O O . LEU A 1 209 ? 10.578 9.094 8.102 1 98.75 209 LEU A O 1
ATOM 1689 N N . HIS A 1 210 ? 11.492 9.008 10.148 1 97.31 210 HIS A N 1
ATOM 1690 C CA . HIS A 1 210 ? 10.375 9.633 10.828 1 97.31 210 HIS A CA 1
ATOM 1691 C C . HIS A 1 210 ? 10.852 10.703 11.805 1 97.31 210 HIS A C 1
ATOM 1693 O O . HIS A 1 210 ? 10.297 10.836 12.906 1 97.31 210 HIS A O 1
ATOM 1699 N N . CYS A 1 211 ? 11.852 11.438 11.445 1 93.62 211 CYS A N 1
ATOM 1700 C CA . CYS A 1 211 ? 12.438 12.469 12.297 1 93.62 211 CYS A CA 1
ATOM 1701 C C . CYS A 1 211 ? 12.117 13.859 11.773 1 93.62 211 CYS A C 1
ATOM 1703 O O . CYS A 1 211 ? 11.844 14.031 10.578 1 93.62 211 CYS A O 1
ATOM 1705 N N . PRO A 1 212 ? 12.102 14.852 12.648 1 87.56 212 PRO A N 1
ATOM 1706 C CA . PRO A 1 212 ? 12.023 16.234 12.172 1 87.56 212 PRO A CA 1
ATOM 1707 C C . PRO A 1 212 ? 13.289 16.688 11.453 1 87.56 212 PRO A C 1
ATOM 1709 O O . PRO A 1 212 ? 14.328 16.016 11.555 1 87.56 212 PRO A O 1
ATOM 1712 N N . LEU A 1 213 ? 13.141 17.672 10.703 1 88.81 213 LEU A N 1
ATOM 1713 C CA . LEU A 1 213 ? 14.32 18.281 10.094 1 88.81 213 LEU A CA 1
ATOM 1714 C C . LEU A 1 213 ? 14.969 19.281 11.047 1 88.81 213 LEU A C 1
ATOM 1716 O O . LEU A 1 213 ? 14.336 20.234 11.492 1 88.81 213 LEU A O 1
ATOM 1720 N N . MET A 1 214 ? 16.094 19.031 11.469 1 88.12 214 MET A N 1
ATOM 1721 C CA . MET A 1 214 ? 16.938 19.891 12.281 1 88.12 214 MET A CA 1
ATOM 1722 C C . MET A 1 214 ? 18.406 19.75 11.867 1 88.12 214 MET A C 1
ATOM 1724 O O . MET A 1 214 ? 18.719 19.047 10.914 1 88.12 214 MET A O 1
ATOM 1728 N N . ALA A 1 215 ? 19.234 20.469 12.492 1 92.25 215 ALA A N 1
ATOM 1729 C CA . ALA A 1 215 ? 20.641 20.469 12.117 1 92.25 215 ALA A CA 1
ATOM 1730 C C . ALA A 1 215 ? 21.219 19.047 12.172 1 92.25 215 ALA A C 1
ATOM 1732 O O . ALA A 1 215 ? 21.969 18.641 11.281 1 92.25 215 ALA A O 1
ATOM 1733 N N . SER A 1 216 ? 20.844 18.328 13.164 1 94 216 SER A N 1
ATOM 1734 C CA . SER A 1 216 ? 21.391 17 13.383 1 94 216 SER A CA 1
ATOM 1735 C C . SER A 1 216 ? 20.812 15.984 12.414 1 94 216 SER A C 1
ATOM 1737 O O . SER A 1 216 ? 21.344 14.883 12.266 1 94 216 SER A O 1
ATOM 1739 N N . THR A 1 217 ? 19.719 16.281 11.695 1 95.69 217 THR A N 1
ATOM 1740 C CA . THR A 1 217 ? 19.094 15.305 10.82 1 95.69 217 THR A CA 1
ATOM 1741 C C . THR A 1 217 ? 19.156 15.758 9.367 1 95.69 217 THR A C 1
ATOM 1743 O O . THR A 1 217 ? 18.672 15.062 8.469 1 95.69 217 THR A O 1
ATOM 1746 N N . THR A 1 218 ? 19.703 16.969 9.141 1 97.12 218 THR A N 1
ATOM 1747 C CA . THR A 1 218 ? 19.969 17.375 7.766 1 97.12 218 THR A CA 1
ATOM 1748 C C . THR A 1 218 ? 20.984 16.453 7.113 1 97.12 218 THR A C 1
ATOM 1750 O O . THR A 1 218 ? 22.078 16.25 7.637 1 97.12 218 THR A O 1
ATOM 1753 N N . HIS A 1 219 ? 20.594 15.852 6.008 1 98.38 219 HIS A N 1
ATOM 1754 C CA . HIS A 1 219 ? 21.422 14.891 5.281 1 98.38 219 HIS A CA 1
ATOM 1755 C C . HIS A 1 219 ? 21.844 13.742 6.18 1 98.38 219 HIS A C 1
ATOM 1757 O O . HIS A 1 219 ? 23.016 13.312 6.145 1 98.38 219 HIS A O 1
ATOM 1763 N N . LEU A 1 220 ? 20.859 13.391 7.062 1 98.19 220 LEU A N 1
ATOM 1764 C CA . LEU A 1 220 ? 21.016 12.211 7.91 1 98.19 220 LEU A CA 1
ATOM 1765 C C . LEU A 1 220 ? 21.422 11 7.078 1 98.19 220 LEU A C 1
ATOM 1767 O O . LEU A 1 220 ? 22.25 10.195 7.508 1 98.19 220 LEU A O 1
ATOM 1771 N N . ILE A 1 221 ? 20.797 10.789 5.941 1 98.81 221 ILE A N 1
ATOM 1772 C CA . ILE A 1 221 ? 21.141 9.766 4.965 1 98.81 221 ILE A CA 1
ATOM 1773 C C . ILE A 1 221 ? 21.984 10.391 3.85 1 98.81 221 ILE A C 1
ATOM 1775 O O . ILE A 1 221 ? 21.469 11.156 3.033 1 98.81 221 ILE A O 1
ATOM 1779 N N . SER A 1 222 ? 23.172 10.156 3.863 1 98.56 222 SER A N 1
ATOM 1780 C CA . SER A 1 222 ? 24.094 10.578 2.824 1 98.56 222 SER A CA 1
ATOM 1781 C C . SER A 1 222 ? 24.875 9.398 2.26 1 98.56 222 SER A C 1
ATOM 1783 O O . SER A 1 222 ? 24.438 8.25 2.387 1 98.56 222 SER A O 1
ATOM 1785 N N . GLU A 1 223 ? 25.922 9.641 1.551 1 98.5 223 GLU A N 1
ATOM 1786 C CA . GLU A 1 223 ? 26.672 8.594 0.871 1 98.5 223 GLU A CA 1
ATOM 1787 C C . GLU A 1 223 ? 27.094 7.496 1.844 1 98.5 223 GLU A C 1
ATOM 1789 O O . GLU A 1 223 ? 26.984 6.309 1.539 1 98.5 223 GLU A O 1
ATOM 1794 N N . ARG A 1 224 ? 27.594 7.871 2.973 1 98.56 224 ARG A N 1
ATOM 1795 C CA . ARG A 1 224 ? 28.078 6.906 3.953 1 98.56 224 ARG A CA 1
ATOM 1796 C C . ARG A 1 224 ? 26.969 5.965 4.391 1 98.56 224 ARG A C 1
ATOM 1798 O O . ARG A 1 224 ? 27.141 4.742 4.375 1 98.56 224 ARG A O 1
ATOM 1805 N N . GLU A 1 225 ? 25.859 6.516 4.836 1 98.81 225 GLU A N 1
ATOM 1806 C CA . GLU A 1 225 ? 24.719 5.727 5.32 1 98.81 225 GLU A CA 1
ATOM 1807 C C . GLU A 1 225 ? 24.188 4.805 4.227 1 98.81 225 GLU A C 1
ATOM 1809 O O . GLU A 1 225 ? 23.859 3.645 4.492 1 98.81 225 GLU A O 1
ATOM 1814 N N . LEU A 1 226 ? 24.109 5.293 3.014 1 98.88 226 LEU A N 1
ATOM 1815 C CA . LEU A 1 226 ? 23.625 4.508 1.888 1 98.88 226 LEU A CA 1
ATOM 1816 C C . LEU A 1 226 ? 24.547 3.332 1.602 1 98.88 226 LEU A C 1
ATOM 1818 O O . LEU A 1 226 ? 24.094 2.268 1.173 1 98.88 226 LEU A O 1
ATOM 1822 N N . LYS A 1 227 ? 25.828 3.49 1.839 1 98.44 227 LYS A N 1
ATOM 1823 C CA . LYS A 1 227 ? 26.812 2.424 1.64 1 98.44 227 LYS A CA 1
ATOM 1824 C C . LYS A 1 227 ? 26.656 1.335 2.697 1 98.44 227 LYS A C 1
ATOM 1826 O O . LYS A 1 227 ? 27.031 0.184 2.469 1 98.44 227 LYS A O 1
ATOM 1831 N N . LEU A 1 228 ? 26.141 1.71 3.834 1 98.75 228 LEU A N 1
ATOM 1832 C CA . LEU A 1 228 ? 25.984 0.758 4.926 1 98.75 228 LEU A CA 1
ATOM 1833 C C . LEU A 1 228 ? 24.734 -0.097 4.715 1 98.75 228 LEU A C 1
ATOM 1835 O O . LEU A 1 228 ? 24.625 -1.189 5.277 1 98.75 228 LEU A O 1
ATOM 1839 N N . MET A 1 229 ? 23.75 0.381 3.973 1 98.81 229 MET A N 1
ATOM 1840 C CA . MET A 1 229 ? 22.516 -0.363 3.711 1 98.81 229 MET A CA 1
ATOM 1841 C C . MET A 1 229 ? 22.797 -1.561 2.807 1 98.81 229 MET A C 1
ATOM 1843 O O . MET A 1 229 ? 23.766 -1.564 2.049 1 98.81 229 MET A O 1
ATOM 1847 N N . LYS A 1 230 ? 21.922 -2.582 2.896 1 98.31 230 LYS A N 1
ATOM 1848 C CA . LYS A 1 230 ? 22 -3.721 1.985 1 98.31 230 LYS A CA 1
ATOM 1849 C C . LYS A 1 230 ? 21.719 -3.297 0.548 1 98.31 230 LYS A C 1
ATOM 1851 O O . LYS A 1 230 ? 20.875 -2.43 0.306 1 98.31 230 LYS A O 1
ATOM 1856 N N . GLU A 1 231 ? 22.328 -3.898 -0.402 1 97.94 231 GLU A N 1
ATOM 1857 C CA . GLU A 1 231 ? 22.031 -3.66 -1.811 1 97.94 231 GLU A CA 1
ATOM 1858 C C . GLU A 1 231 ? 20.578 -3.963 -2.123 1 97.94 231 GLU A C 1
ATOM 1860 O O . GLU A 1 231 ? 19.984 -3.352 -3.016 1 97.94 231 GLU A O 1
ATOM 1865 N N . SER A 1 232 ? 19.984 -4.855 -1.35 1 97.81 232 SER A N 1
ATOM 1866 C CA . SER A 1 232 ? 18.594 -5.266 -1.548 1 97.81 232 SER A CA 1
ATOM 1867 C C . SER A 1 232 ? 17.641 -4.367 -0.771 1 97.81 232 SER A C 1
ATOM 1869 O O . SER A 1 232 ? 16.422 -4.559 -0.815 1 97.81 232 SER A O 1
ATOM 1871 N N . ALA A 1 233 ? 18.125 -3.338 -0.065 1 98.62 233 ALA A N 1
ATOM 1872 C CA . ALA A 1 233 ? 17.297 -2.576 0.872 1 98.62 233 ALA A CA 1
ATOM 1873 C C . ALA A 1 233 ? 16.516 -1.488 0.149 1 98.62 233 ALA A C 1
ATOM 1875 O O . ALA A 1 233 ? 16.859 -1.107 -0.974 1 98.62 233 ALA A O 1
ATOM 1876 N N . TYR A 1 234 ? 15.477 -1.056 0.781 1 98.88 234 TYR A N 1
ATOM 1877 C CA . TYR A 1 234 ? 14.617 0.042 0.349 1 98.88 234 TYR A CA 1
ATOM 1878 C C . TYR A 1 234 ? 14.688 1.208 1.328 1 98.88 234 TYR A C 1
ATOM 1880 O O . TYR A 1 234 ? 14.773 1.003 2.541 1 98.88 234 TYR A O 1
ATOM 1888 N N . LEU A 1 235 ? 14.633 2.434 0.789 1 98.94 235 LEU A N 1
ATOM 1889 C CA . LEU A 1 235 ? 14.578 3.629 1.621 1 98.94 235 LEU A CA 1
ATOM 1890 C C . LEU A 1 235 ? 13.234 4.336 1.477 1 98.94 235 LEU A C 1
ATOM 1892 O O . LEU A 1 235 ? 12.758 4.547 0.359 1 98.94 235 LEU A O 1
ATOM 1896 N N . ILE A 1 236 ? 12.602 4.645 2.596 1 98.94 236 ILE A N 1
ATOM 1897 C CA . ILE A 1 236 ? 11.344 5.383 2.609 1 98.94 236 ILE A CA 1
ATOM 1898 C C . ILE A 1 236 ? 11.523 6.699 3.361 1 98.94 236 ILE A C 1
ATOM 1900 O O . ILE A 1 236 ? 12.031 6.715 4.484 1 98.94 236 ILE A O 1
ATOM 1904 N N . ASN A 1 237 ? 11.125 7.781 2.723 1 98.75 237 ASN A N 1
ATOM 1905 C CA . ASN A 1 237 ? 11.18 9.078 3.379 1 98.75 237 ASN A CA 1
ATOM 1906 C C . ASN A 1 237 ? 9.852 9.82 3.279 1 98.75 237 ASN A C 1
ATOM 1908 O O . ASN A 1 237 ? 9.508 10.352 2.223 1 98.75 237 ASN A O 1
ATOM 1912 N N . THR A 1 238 ? 9.117 9.859 4.355 1 97.88 238 THR A N 1
ATOM 1913 C CA . THR A 1 238 ? 7.891 10.641 4.461 1 97.88 238 THR A CA 1
ATOM 1914 C C . THR A 1 238 ? 8.062 11.781 5.461 1 97.88 238 THR A C 1
ATOM 1916 O O . THR A 1 238 ? 7.078 12.328 5.961 1 97.88 238 THR A O 1
ATOM 1919 N N . ALA A 1 239 ? 9.297 12.047 5.832 1 94.88 239 ALA A N 1
ATOM 1920 C CA . ALA A 1 239 ? 9.609 13.148 6.734 1 94.88 239 ALA A CA 1
ATOM 1921 C C . ALA A 1 239 ? 9.812 14.445 5.961 1 94.88 239 ALA A C 1
ATOM 1923 O O . ALA A 1 239 ? 8.867 14.992 5.387 1 94.88 239 ALA A O 1
ATOM 1924 N N . ARG A 1 240 ? 11.094 14.914 5.852 1 93.75 240 ARG A N 1
ATOM 1925 C CA . ARG A 1 240 ? 11.453 16.094 5.078 1 93.75 240 ARG A CA 1
ATOM 1926 C C . ARG A 1 240 ? 12.516 15.773 4.039 1 93.75 240 ARG A C 1
ATOM 1928 O O . ARG A 1 240 ? 13.359 14.906 4.262 1 93.75 240 ARG A O 1
ATOM 1935 N N . GLY A 1 241 ? 12.414 16.422 2.906 1 96.75 241 GLY A N 1
ATOM 1936 C CA . GLY A 1 241 ? 13.32 16.125 1.808 1 96.75 241 GLY A CA 1
ATOM 1937 C C . GLY A 1 241 ? 14.781 16.219 2.199 1 96.75 241 GLY A C 1
ATOM 1938 O O . GLY A 1 241 ? 15.578 15.344 1.863 1 96.75 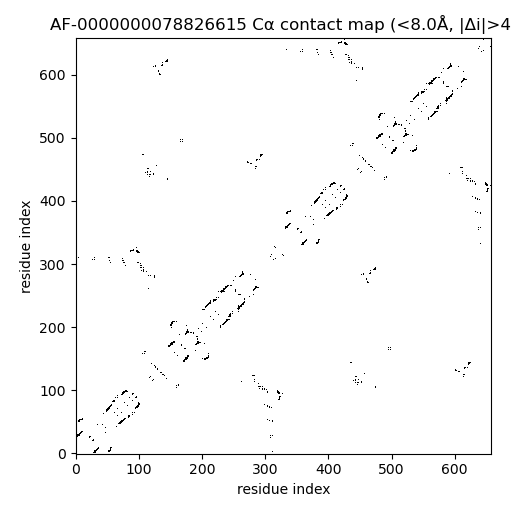241 GLY A O 1
ATOM 1939 N N . LYS A 1 242 ? 15.102 17.203 3.031 1 96 242 LYS A N 1
ATOM 1940 C CA . LYS A 1 242 ? 16.5 17.531 3.348 1 96 242 LYS A CA 1
ATOM 1941 C C . LYS A 1 242 ? 17.062 16.547 4.375 1 96 242 LYS A C 1
ATOM 1943 O O . LYS A 1 242 ? 18.25 16.578 4.672 1 96 242 LYS A O 1
ATOM 1948 N N . VAL A 1 243 ? 16.312 15.656 4.848 1 97.75 243 VAL A N 1
ATOM 1949 C CA . VAL A 1 243 ? 16.812 14.602 5.723 1 97.75 243 VAL A CA 1
ATOM 1950 C C . VAL A 1 243 ? 17.719 13.656 4.926 1 97.75 243 VAL A C 1
ATOM 1952 O O . VAL A 1 243 ? 18.625 13.047 5.48 1 97.75 243 VAL A O 1
ATOM 1955 N N . VAL A 1 244 ? 17.469 13.602 3.645 1 98.75 244 VAL A N 1
ATOM 1956 C CA . VAL A 1 244 ? 18.25 12.766 2.736 1 98.75 244 VAL A CA 1
ATOM 1957 C C . VAL A 1 244 ? 19.047 13.648 1.78 1 98.75 244 VAL A C 1
ATOM 1959 O O . VAL A 1 244 ? 18.516 14.594 1.199 1 98.75 244 VAL A O 1
ATOM 1962 N N . ASP A 1 245 ? 20.328 13.43 1.705 1 98.75 245 ASP A N 1
ATOM 1963 C CA . ASP A 1 245 ? 21.109 14.008 0.615 1 98.75 245 ASP A CA 1
ATOM 1964 C C . ASP A 1 245 ? 20.672 13.445 -0.734 1 98.75 245 ASP A C 1
ATOM 1966 O O . ASP A 1 245 ? 21.062 12.328 -1.1 1 98.75 245 ASP A O 1
ATOM 1970 N N . GLU A 1 246 ? 19.922 14.242 -1.396 1 98.56 246 GLU A N 1
ATOM 1971 C CA . GLU A 1 246 ? 19.25 13.742 -2.592 1 98.56 246 GLU A CA 1
ATOM 1972 C C . GLU A 1 246 ? 20.25 13.359 -3.674 1 98.56 246 GLU A C 1
ATOM 1974 O O . GLU A 1 246 ? 20.047 12.406 -4.422 1 98.56 246 GLU A O 1
ATOM 1979 N N . THR A 1 247 ? 21.297 14.156 -3.828 1 98.44 247 THR A N 1
ATOM 1980 C CA . THR A 1 247 ? 22.344 13.828 -4.789 1 98.44 247 THR A CA 1
ATOM 1981 C C . THR A 1 247 ? 22.938 12.453 -4.496 1 98.44 247 THR A C 1
ATOM 1983 O O . THR A 1 247 ? 23.141 11.648 -5.406 1 98.44 247 THR A O 1
ATOM 1986 N N . ALA A 1 248 ? 23.219 12.18 -3.254 1 98.81 248 ALA A N 1
ATOM 1987 C CA . ALA A 1 248 ? 23.75 10.883 -2.84 1 98.81 248 ALA A CA 1
ATOM 1988 C C . ALA A 1 248 ? 22.734 9.766 -3.109 1 98.81 248 ALA A C 1
ATOM 1990 O O . ALA A 1 248 ? 23.109 8.672 -3.539 1 98.81 248 ALA A O 1
ATOM 1991 N N . LEU A 1 249 ? 21.531 10.008 -2.84 1 98.88 249 LEU A N 1
ATOM 1992 C CA . LEU A 1 249 ? 20.484 9.023 -3.066 1 98.88 249 LEU A CA 1
ATOM 1993 C C . LEU A 1 249 ? 20.375 8.664 -4.543 1 98.88 249 LEU A C 1
ATOM 1995 O O . LEU A 1 249 ? 20.297 7.48 -4.895 1 98.88 249 LEU A O 1
ATOM 1999 N N . ILE A 1 250 ? 20.359 9.719 -5.41 1 98.81 250 ILE A N 1
ATOM 2000 C CA . ILE A 1 250 ? 20.281 9.516 -6.855 1 98.81 250 ILE A CA 1
ATOM 2001 C C . ILE A 1 250 ? 21.438 8.633 -7.312 1 98.81 250 ILE A C 1
ATOM 2003 O O . ILE A 1 250 ? 21.234 7.66 -8.047 1 98.81 250 ILE A O 1
ATOM 2007 N N . LYS A 1 251 ? 22.609 8.977 -6.852 1 98.69 251 LYS A N 1
ATOM 2008 C CA . LYS A 1 251 ? 23.797 8.195 -7.199 1 98.69 251 LYS A CA 1
ATOM 2009 C C . LYS A 1 251 ? 23.641 6.746 -6.742 1 98.69 251 LYS A C 1
ATOM 2011 O O . LYS A 1 251 ? 23.922 5.82 -7.504 1 98.69 251 LYS A O 1
ATOM 2016 N N . ALA A 1 252 ? 23.234 6.492 -5.52 1 98.81 252 ALA A N 1
ATOM 2017 C CA . ALA A 1 252 ? 23.062 5.16 -4.949 1 98.81 252 ALA A CA 1
ATOM 2018 C C . ALA A 1 252 ? 22.047 4.344 -5.746 1 98.81 252 ALA A C 1
ATOM 2020 O O . ALA A 1 252 ? 22.266 3.152 -5.992 1 98.81 252 ALA A O 1
ATOM 2021 N N . LEU A 1 253 ? 21 4.918 -6.156 1 98.75 253 LEU A N 1
ATOM 2022 C CA . LEU A 1 253 ? 19.938 4.246 -6.902 1 98.75 253 LEU A CA 1
ATOM 2023 C C . LEU A 1 253 ? 20.406 3.883 -8.305 1 98.75 253 LEU A C 1
ATOM 2025 O O . LEU A 1 253 ? 20.141 2.781 -8.789 1 98.75 253 LEU A O 1
ATOM 2029 N N . LYS A 1 254 ? 21.109 4.801 -8.961 1 98.25 254 LYS A N 1
ATOM 2030 C CA . LYS A 1 254 ? 21.625 4.555 -10.305 1 98.25 254 LYS A CA 1
ATOM 2031 C C . LYS A 1 254 ? 22.656 3.432 -10.297 1 98.25 254 LYS A C 1
ATOM 2033 O O . LYS A 1 254 ? 22.719 2.631 -11.234 1 98.25 254 LYS A O 1
ATOM 2038 N N . GLU A 1 255 ? 23.406 3.369 -9.211 1 97.88 255 GLU A N 1
ATOM 2039 C CA . GLU A 1 255 ? 24.484 2.398 -9.133 1 97.88 255 GLU A CA 1
ATOM 2040 C C . GLU A 1 255 ? 24.016 1.083 -8.523 1 97.88 255 GLU A C 1
ATOM 2042 O O . GLU A 1 255 ? 24.766 0.105 -8.484 1 97.88 255 GLU A O 1
ATOM 2047 N N . GLY A 1 256 ? 22.859 1.077 -8.016 1 97.5 256 GLY A N 1
ATOM 2048 C CA . GLY A 1 256 ? 22.328 -0.133 -7.418 1 97.5 256 GLY A CA 1
ATOM 2049 C C . GLY A 1 256 ? 22.875 -0.414 -6.035 1 97.5 256 GLY A C 1
ATOM 2050 O O . GLY A 1 256 ? 23.031 -1.574 -5.645 1 97.5 256 GLY A O 1
ATOM 2051 N N . ARG A 1 257 ? 23.281 0.62 -5.367 1 97.69 257 ARG A N 1
ATOM 2052 C CA . ARG A 1 257 ? 23.766 0.469 -3.998 1 97.69 257 ARG A CA 1
ATOM 2053 C C . ARG A 1 257 ? 22.609 0.116 -3.051 1 97.69 257 ARG A C 1
ATOM 2055 O O . ARG A 1 257 ? 22.828 -0.538 -2.029 1 97.69 257 ARG A O 1
ATOM 2062 N N . ILE A 1 258 ? 21.453 0.565 -3.316 1 98.5 258 ILE A N 1
ATOM 2063 C CA . ILE A 1 258 ? 20.203 0.102 -2.73 1 98.5 258 ILE A CA 1
ATOM 2064 C C . ILE A 1 258 ? 19.203 -0.228 -3.84 1 98.5 258 ILE A C 1
ATOM 2066 O O . ILE A 1 258 ? 19.391 0.176 -4.988 1 98.5 258 ILE A O 1
ATOM 2070 N N . LYS A 1 259 ? 18.234 -0.94 -3.512 1 98.31 259 LYS A N 1
ATOM 2071 C CA . LYS A 1 259 ? 17.344 -1.497 -4.527 1 98.31 259 LYS A CA 1
ATOM 2072 C C . LYS A 1 259 ? 16.391 -0.432 -5.074 1 98.31 259 LYS A C 1
ATOM 2074 O O . LYS A 1 259 ? 16.203 -0.319 -6.285 1 98.31 259 LYS A O 1
ATOM 2079 N N . ALA A 1 260 ? 15.734 0.31 -4.199 1 98.81 260 ALA A N 1
ATOM 2080 C CA . ALA A 1 260 ? 14.719 1.289 -4.586 1 98.81 260 ALA A CA 1
ATOM 2081 C C . ALA A 1 260 ? 14.391 2.225 -3.424 1 98.81 260 ALA A C 1
ATOM 2083 O O . ALA A 1 260 ? 14.859 2.018 -2.303 1 98.81 260 ALA A O 1
ATOM 2084 N N . ALA A 1 261 ? 13.664 3.295 -3.723 1 98.94 261 ALA A N 1
ATOM 2085 C CA . ALA A 1 261 ? 13.273 4.25 -2.688 1 98.94 261 ALA A CA 1
ATOM 2086 C C . ALA A 1 261 ? 11.883 4.809 -2.961 1 98.94 261 ALA A C 1
ATOM 2088 O O . ALA A 1 261 ? 11.438 4.848 -4.109 1 98.94 261 ALA A O 1
ATOM 2089 N N . ALA A 1 262 ? 11.195 5.145 -1.934 1 98.94 262 ALA A N 1
ATOM 2090 C CA . ALA A 1 262 ? 9.938 5.883 -1.994 1 98.94 262 ALA A CA 1
ATOM 2091 C C . ALA A 1 262 ? 10 7.152 -1.146 1 98.94 262 ALA A C 1
ATOM 2093 O O . ALA A 1 262 ? 10.367 7.102 0.029 1 98.94 262 ALA A O 1
ATOM 2094 N N . VAL A 1 263 ? 9.664 8.281 -1.774 1 98.81 263 VAL A N 1
ATOM 2095 C CA . VAL A 1 263 ? 9.773 9.555 -1.061 1 98.81 263 VAL A CA 1
ATOM 2096 C C . VAL A 1 263 ? 8.508 10.375 -1.279 1 98.81 263 VAL A C 1
ATOM 2098 O O . VAL A 1 263 ? 7.98 10.438 -2.395 1 98.81 263 VAL A O 1
ATOM 2101 N N . ASP A 1 264 ? 8.031 10.969 -0.215 1 98.62 264 ASP A N 1
ATOM 2102 C CA . ASP A 1 264 ? 6.91 11.898 -0.294 1 98.62 264 ASP A CA 1
ATOM 2103 C C . ASP A 1 264 ? 7.395 13.344 -0.373 1 98.62 264 ASP A C 1
ATOM 2105 O O . ASP A 1 264 ? 6.59 14.273 -0.49 1 98.62 264 ASP A O 1
ATOM 2109 N N . VAL A 1 265 ? 8.68 13.547 -0.312 1 97.44 265 VAL A N 1
ATOM 2110 C CA . VAL A 1 265 ? 9.305 14.867 -0.26 1 97.44 265 VAL A CA 1
ATOM 2111 C C . VAL A 1 265 ? 10.594 14.852 -1.082 1 97.44 265 VAL A C 1
ATOM 2113 O O . VAL A 1 265 ? 11.211 13.805 -1.271 1 97.44 265 VAL A O 1
ATOM 2116 N N . ILE A 1 266 ? 10.969 15.938 -1.598 1 97.38 266 ILE A N 1
ATOM 2117 C CA . ILE A 1 266 ? 12.25 16.125 -2.26 1 97.38 266 ILE A CA 1
ATOM 2118 C C . ILE A 1 266 ? 13.008 17.281 -1.603 1 97.38 266 ILE A C 1
ATOM 2120 O O . ILE A 1 266 ? 12.43 18.047 -0.823 1 97.38 266 ILE A O 1
ATOM 2124 N N . GLU A 1 267 ? 14.211 17.312 -1.867 1 95.5 267 GLU A N 1
ATOM 2125 C CA . GLU A 1 267 ? 15.031 18.328 -1.214 1 95.5 267 GLU A CA 1
ATOM 2126 C C . GLU A 1 267 ? 14.633 19.734 -1.642 1 95.5 267 GLU A C 1
ATOM 2128 O O . GLU A 1 267 ? 14.586 20.656 -0.818 1 95.5 267 GLU A O 1
ATOM 2133 N N . ASP A 1 268 ? 14.367 19.922 -2.928 1 92.38 268 ASP A N 1
ATOM 2134 C CA . ASP A 1 268 ? 14.016 21.234 -3.453 1 92.38 268 ASP A CA 1
ATOM 2135 C C . ASP A 1 268 ? 12.539 21.297 -3.844 1 92.38 268 ASP A C 1
ATOM 2137 O O . ASP A 1 268 ? 12.203 21.219 -5.027 1 92.38 268 ASP A O 1
ATOM 2141 N N . GLU A 1 269 ? 11.688 21.5 -2.912 1 90.25 269 GLU A N 1
ATOM 2142 C CA . GLU A 1 269 ? 10.258 21.531 -3.191 1 90.25 269 GLU A CA 1
ATOM 2143 C C . GLU A 1 269 ? 9.844 22.906 -3.736 1 90.25 269 GLU A C 1
ATOM 2145 O O . GLU A 1 269 ? 8.758 23.047 -4.305 1 90.25 269 GLU A O 1
ATOM 2150 N N . ASP A 1 270 ? 10.672 23.875 -3.559 1 87.12 270 ASP A N 1
ATOM 2151 C CA . ASP A 1 270 ? 10.375 25.203 -4.07 1 87.12 270 ASP A CA 1
ATOM 2152 C C . ASP A 1 270 ? 10.359 25.219 -5.598 1 87.12 270 ASP A C 1
ATOM 2154 O O . ASP A 1 270 ? 9.523 25.891 -6.207 1 87.12 270 ASP A O 1
ATOM 2158 N N . ASN A 1 271 ? 11.273 24.469 -6.172 1 91.44 271 ASN A N 1
ATOM 2159 C CA . ASN A 1 271 ? 11.359 24.406 -7.625 1 91.44 271 ASN A CA 1
ATOM 2160 C C . ASN A 1 271 ? 10.672 23.156 -8.18 1 91.44 271 ASN A C 1
ATOM 2162 O O . ASN A 1 271 ? 10.508 23.031 -9.391 1 91.44 271 ASN A O 1
ATOM 2166 N N . GLU A 1 272 ? 10.312 22.297 -7.309 1 92.69 272 GLU A N 1
ATOM 2167 C CA . GLU A 1 272 ? 9.484 21.141 -7.656 1 92.69 272 GLU A CA 1
ATOM 2168 C C . GLU A 1 272 ? 10.164 20.281 -8.711 1 92.69 272 GLU A C 1
ATOM 2170 O O . GLU A 1 272 ? 9.508 19.766 -9.617 1 92.69 272 GLU A O 1
ATOM 2175 N N . GLN A 1 273 ? 11.5 20.234 -8.664 1 90.81 273 GLN A N 1
ATOM 2176 C CA . GLN A 1 273 ? 12.266 19.453 -9.633 1 90.81 273 GLN A CA 1
ATOM 2177 C C . GLN A 1 273 ? 13.242 18.516 -8.93 1 90.81 273 GLN A C 1
ATOM 2179 O O . GLN A 1 273 ? 13.805 18.859 -7.895 1 90.81 273 GLN A O 1
ATOM 2184 N N . SER A 1 274 ? 13.367 17.391 -9.5 1 96.62 274 SER A N 1
ATOM 2185 C CA . SER A 1 274 ? 14.32 16.406 -8.977 1 96.62 274 SER A CA 1
ATOM 2186 C C . SER A 1 274 ? 14.703 15.383 -10.031 1 96.62 274 SER A C 1
ATOM 2188 O O . SER A 1 274 ? 13.859 14.953 -10.82 1 96.62 274 SER A O 1
ATOM 2190 N N . GLU A 1 275 ? 15.945 14.977 -10.062 1 97.12 275 GLU A N 1
ATOM 2191 C CA . GLU A 1 275 ? 16.391 13.898 -10.945 1 97.12 275 GLU A CA 1
ATOM 2192 C C . GLU A 1 275 ? 15.75 12.562 -10.547 1 97.12 275 GLU A C 1
ATOM 2194 O O . GLU A 1 275 ? 15.719 11.625 -11.344 1 97.12 275 GLU A O 1
ATOM 2199 N N . LEU A 1 276 ? 15.219 12.438 -9.352 1 98 276 LEU A N 1
ATOM 2200 C CA . LEU A 1 276 ? 14.523 11.242 -8.883 1 98 276 LEU A CA 1
ATOM 2201 C C . LEU A 1 276 ? 13.359 10.898 -9.805 1 98 276 LEU A C 1
ATOM 2203 O O . LEU A 1 276 ? 12.992 9.734 -9.938 1 98 276 LEU A O 1
ATOM 2207 N N . PHE A 1 277 ? 12.797 11.914 -10.461 1 97.62 277 PHE A N 1
ATOM 2208 C CA . PHE A 1 277 ? 11.594 11.742 -11.266 1 97.62 277 PHE A CA 1
ATOM 2209 C C . PHE A 1 277 ? 11.875 10.852 -12.469 1 97.62 277 PHE A C 1
ATOM 2211 O O . PHE A 1 277 ? 10.945 10.289 -13.062 1 97.62 277 PHE A O 1
ATOM 2218 N N . SER A 1 278 ? 13.125 10.711 -12.867 1 96.62 278 SER A N 1
ATOM 2219 C CA . SER A 1 278 ? 13.477 9.969 -14.07 1 96.62 278 SER A CA 1
ATOM 2220 C C . SER A 1 278 ? 13.883 8.531 -13.742 1 96.62 278 SER A C 1
ATOM 2222 O O . SER A 1 278 ? 14.07 7.711 -14.641 1 96.62 278 SER A O 1
ATOM 2224 N N . LEU A 1 279 ? 14.039 8.234 -12.484 1 97.94 279 LEU A N 1
ATOM 2225 C CA . LEU A 1 279 ? 14.516 6.914 -12.086 1 97.94 279 LEU A CA 1
ATOM 2226 C C . LEU A 1 279 ? 13.352 5.926 -11.977 1 97.94 279 LEU A C 1
ATOM 2228 O O . LEU A 1 279 ? 12.336 6.227 -11.359 1 97.94 279 LEU A O 1
ATOM 2232 N N . GLU A 1 280 ? 13.477 4.727 -12.469 1 97.19 280 GLU A N 1
ATOM 2233 C CA . GLU A 1 280 ? 12.414 3.73 -12.508 1 97.19 280 GLU A CA 1
ATOM 2234 C C . GLU A 1 280 ? 12.227 3.061 -11.148 1 97.19 280 GLU A C 1
ATOM 2236 O O . GLU A 1 280 ? 11.141 2.59 -10.828 1 97.19 280 GLU A O 1
ATOM 2241 N N . ASN A 1 281 ? 13.32 3.027 -10.375 1 98.44 281 ASN A N 1
ATOM 2242 C CA . ASN A 1 281 ? 13.266 2.332 -9.094 1 98.44 281 ASN A CA 1
ATOM 2243 C C . ASN A 1 281 ? 12.953 3.291 -7.945 1 98.44 281 ASN A C 1
ATOM 2245 O O . ASN A 1 281 ? 13.523 3.176 -6.859 1 98.44 281 ASN A O 1
ATOM 2249 N N . THR A 1 282 ? 12.07 4.277 -8.219 1 98.81 282 THR A N 1
ATOM 2250 C CA . THR A 1 282 ? 11.594 5.207 -7.199 1 98.81 282 THR A CA 1
ATOM 2251 C C . THR A 1 282 ? 10.086 5.379 -7.285 1 98.81 282 THR A C 1
ATOM 2253 O O . THR A 1 282 ? 9.492 5.199 -8.352 1 98.81 282 THR A O 1
ATOM 2256 N N . VAL A 1 283 ? 9.43 5.582 -6.191 1 98.88 283 VAL A N 1
ATOM 2257 C CA . VAL A 1 283 ? 8.055 6.055 -6.074 1 98.88 283 VAL A CA 1
ATOM 2258 C C . VAL A 1 283 ? 8.031 7.434 -5.426 1 98.88 283 VAL A C 1
ATOM 2260 O O . VAL A 1 283 ? 8.648 7.645 -4.375 1 98.88 283 VAL A O 1
ATOM 2263 N N . ILE A 1 284 ? 7.395 8.398 -6.047 1 98.75 284 ILE A N 1
ATOM 2264 C CA . ILE A 1 284 ? 7.457 9.773 -5.566 1 98.75 284 ILE A CA 1
ATOM 2265 C C . ILE A 1 284 ? 6.047 10.352 -5.477 1 98.75 284 ILE A C 1
ATOM 2267 O O . ILE A 1 284 ? 5.277 10.289 -6.441 1 98.75 284 ILE A O 1
ATOM 2271 N N . THR A 1 285 ? 5.68 10.836 -4.336 1 98.69 285 THR A N 1
ATOM 2272 C CA . THR A 1 285 ? 4.461 11.617 -4.156 1 98.69 285 THR A CA 1
ATOM 2273 C C . THR A 1 285 ? 4.785 13.031 -3.686 1 98.69 285 THR A C 1
ATOM 2275 O O . THR A 1 285 ? 5.816 13.258 -3.047 1 98.69 285 THR A O 1
ATOM 2278 N N . PRO A 1 286 ? 4.02 14.031 -4.02 1 97.94 286 PRO A N 1
ATOM 2279 C CA . PRO A 1 286 ? 4.332 15.445 -3.807 1 97.94 286 PRO A CA 1
ATOM 2280 C C . PRO A 1 286 ? 3.867 15.961 -2.445 1 97.94 286 PRO A C 1
ATOM 2282 O O . PRO A 1 286 ? 3.018 16.844 -2.375 1 97.94 286 PRO A O 1
ATOM 2285 N N . HIS A 1 287 ? 4.562 15.469 -1.423 1 95.75 287 HIS A N 1
ATOM 2286 C CA . HIS A 1 287 ? 4.25 15.922 -0.071 1 95.75 287 HIS A CA 1
ATOM 2287 C C . HIS A 1 287 ? 2.756 15.797 0.217 1 95.75 287 HIS A C 1
ATOM 2289 O O . HIS A 1 287 ? 2.121 16.766 0.646 1 95.75 287 HIS A O 1
ATOM 2295 N N . ALA A 1 288 ? 2.225 14.641 -0.061 1 97.44 288 ALA A N 1
ATOM 2296 C CA . ALA A 1 288 ? 0.783 14.398 -0.044 1 97.44 288 ALA A CA 1
ATOM 2297 C C . ALA A 1 288 ? 0.392 13.484 1.109 1 97.44 288 ALA A C 1
ATOM 2299 O O . ALA A 1 288 ? -0.795 13.273 1.367 1 97.44 288 ALA A O 1
ATOM 2300 N N . ALA A 1 289 ? 1.343 12.969 1.841 1 97.5 289 ALA A N 1
ATOM 2301 C CA . ALA A 1 289 ? 1.099 11.914 2.822 1 97.5 289 ALA A CA 1
ATOM 2302 C C . ALA A 1 289 ? 0.12 12.375 3.896 1 97.5 289 ALA A C 1
ATOM 2304 O O . ALA A 1 289 ? -0.618 11.57 4.465 1 97.5 289 ALA A O 1
ATOM 2305 N N . PHE A 1 290 ? 0.046 13.641 4.16 1 95.56 290 PHE A N 1
ATOM 2306 C CA . PHE A 1 290 ? -0.748 14.148 5.273 1 95.56 290 PHE A CA 1
ATOM 2307 C C . PHE A 1 290 ? -2.188 14.398 4.844 1 95.56 290 PHE A C 1
ATOM 2309 O O . PHE A 1 290 ? -3.051 14.672 5.68 1 95.56 290 PHE A O 1
ATOM 2316 N N . ILE A 1 291 ? -2.533 14.227 3.639 1 95.38 291 ILE A N 1
ATOM 2317 C CA . ILE A 1 291 ? -3.752 14.797 3.082 1 95.38 291 ILE A CA 1
ATOM 2318 C C . ILE A 1 291 ? -4.887 13.781 3.162 1 95.38 291 ILE A C 1
ATOM 2320 O O . ILE A 1 291 ? -4.73 12.633 2.732 1 95.38 291 ILE A O 1
ATOM 2324 N N . SER A 1 292 ? -5.98 14.086 3.582 1 96.19 292 SER A N 1
ATOM 2325 C CA . SER A 1 292 ? -7.32 13.516 3.504 1 96.19 292 SER A CA 1
ATOM 2326 C C . SER A 1 292 ? -8.375 14.523 3.963 1 96.19 292 SER A C 1
ATOM 2328 O O . SER A 1 292 ? -8.047 15.531 4.582 1 96.19 292 SER A O 1
ATOM 2330 N N . GLU A 1 293 ? -9.602 14.297 3.592 1 95.19 293 GLU A N 1
ATOM 2331 C CA . GLU A 1 293 ? -10.672 15.133 4.117 1 95.19 293 GLU A CA 1
ATOM 2332 C C . GLU A 1 293 ? -10.672 15.133 5.645 1 95.19 293 GLU A C 1
ATOM 2334 O O . GLU A 1 293 ? -10.82 16.188 6.27 1 95.19 293 GLU A O 1
ATOM 2339 N N . ASP A 1 294 ? -10.422 14.008 6.188 1 96.81 294 ASP A N 1
ATOM 2340 C CA . ASP A 1 294 ? -10.445 13.844 7.637 1 96.81 294 ASP A CA 1
ATOM 2341 C C . ASP A 1 294 ? -9.297 14.609 8.297 1 96.81 294 ASP A C 1
ATOM 2343 O O . ASP A 1 294 ? -9.5 15.289 9.297 1 96.81 294 ASP A O 1
ATOM 2347 N N . SER A 1 295 ? -8.109 14.477 7.734 1 95.94 295 SER A N 1
ATOM 2348 C CA . SER A 1 295 ? -6.973 15.195 8.312 1 95.94 295 SER A CA 1
ATOM 2349 C C . SER A 1 295 ? -7.152 16.703 8.18 1 95.94 295 SER A C 1
ATOM 2351 O O . SER A 1 295 ? -6.773 17.453 9.078 1 95.94 295 SER A O 1
ATOM 2353 N N . PHE A 1 296 ? -7.707 17.141 7.082 1 93.62 296 PHE A N 1
ATOM 2354 C CA . PHE A 1 296 ? -7.961 18.562 6.852 1 93.62 296 PHE A CA 1
ATOM 2355 C C . PHE A 1 296 ? -8.859 19.125 7.938 1 93.62 296 PHE A C 1
ATOM 2357 O O . PHE A 1 296 ? -8.508 20.125 8.586 1 93.62 296 PHE A O 1
ATOM 2364 N N . TYR A 1 297 ? -9.914 18.516 8.195 1 95.44 297 TYR A N 1
ATOM 2365 C CA . TYR A 1 297 ? -10.875 19.031 9.172 1 95.44 297 TYR A CA 1
ATOM 2366 C C . TYR A 1 297 ? -10.359 18.828 10.594 1 95.44 297 TYR A C 1
ATOM 2368 O O . TYR A 1 297 ? -10.633 19.656 11.469 1 95.44 297 TYR A O 1
ATOM 2376 N N . GLU A 1 298 ? -9.633 17.766 10.742 1 96.44 298 GLU A N 1
ATOM 2377 C CA . GLU A 1 298 ? -9.016 17.578 12.047 1 96.44 298 GLU A CA 1
ATOM 2378 C C . GLU A 1 298 ? -8.016 18.688 12.352 1 96.44 298 GLU A C 1
ATOM 2380 O O . GLU A 1 298 ? -7.965 19.203 13.477 1 96.44 298 GLU A O 1
ATOM 2385 N N . GLY A 1 299 ? -7.23 19.031 11.375 1 96.06 299 GLY A N 1
ATOM 2386 C CA . GLY A 1 299 ? -6.297 20.125 11.539 1 96.06 299 GLY A CA 1
ATOM 2387 C C . GLY A 1 299 ? -6.977 21.438 11.867 1 96.06 299 GLY A C 1
ATOM 2388 O O . GLY A 1 299 ? -6.562 22.156 12.789 1 96.06 299 GLY A O 1
ATOM 2389 N N . ARG A 1 300 ? -8.031 21.719 11.195 1 96.62 300 ARG A N 1
ATOM 2390 C CA . ARG A 1 300 ? -8.797 22.938 11.406 1 96.62 300 ARG A CA 1
ATOM 2391 C C . ARG A 1 300 ? -9.422 22.953 12.805 1 96.62 300 ARG A C 1
ATOM 2393 O O . ARG A 1 300 ? -9.414 23.984 13.477 1 96.62 300 ARG A O 1
ATOM 2400 N N . ARG A 1 301 ? -9.938 21.844 13.172 1 97.69 301 ARG A N 1
ATOM 2401 C CA . ARG A 1 301 ? -10.523 21.719 14.508 1 97.69 301 ARG A CA 1
ATOM 2402 C C . ARG A 1 301 ? -9.477 21.969 15.586 1 97.69 301 ARG A C 1
ATOM 2404 O O . ARG A 1 301 ? -9.727 22.703 16.547 1 97.69 301 ARG A O 1
ATOM 2411 N N . ARG A 1 302 ? -8.344 21.375 15.375 1 97.5 302 ARG A N 1
ATOM 2412 C CA . ARG A 1 302 ? -7.266 21.5 16.359 1 97.5 302 ARG A CA 1
ATOM 2413 C C . ARG A 1 302 ? -6.766 22.938 16.422 1 97.5 302 ARG A C 1
ATOM 2415 O O . ARG A 1 302 ? -6.469 23.453 17.516 1 97.5 302 ARG A O 1
ATOM 2422 N N . ALA A 1 303 ? -6.648 23.516 15.289 1 97.56 303 ALA A N 1
ATOM 2423 C CA . ALA A 1 303 ? -6.234 24.906 15.25 1 97.56 303 ALA A CA 1
ATOM 2424 C C . ALA A 1 303 ? -7.23 25.797 15.992 1 97.56 303 ALA A C 1
ATOM 2426 O O . ALA A 1 303 ? -6.84 26.625 16.812 1 97.56 303 ALA A O 1
ATOM 2427 N N . LEU A 1 304 ? -8.508 25.609 15.734 1 98.19 304 LEU A N 1
ATOM 2428 C CA . LEU A 1 304 ? -9.562 26.391 16.375 1 98.19 304 LEU A CA 1
ATOM 2429 C C . LEU A 1 304 ? -9.555 26.188 17.875 1 98.19 304 LEU A C 1
ATOM 2431 O O . LEU A 1 304 ? -9.781 27.125 18.641 1 98.19 304 LEU A O 1
ATOM 2435 N N . LYS A 1 305 ? -9.32 24.984 18.234 1 98.38 305 LYS A N 1
ATOM 2436 C CA . LYS A 1 305 ? -9.305 24.672 19.656 1 98.38 305 LYS A CA 1
ATOM 2437 C C . LYS A 1 305 ? -8.258 25.5 20.406 1 98.38 305 LYS A C 1
ATOM 2439 O O . LYS A 1 305 ? -8.492 25.953 21.516 1 98.38 305 LYS A O 1
ATOM 2444 N N . GLN A 1 306 ? -7.094 25.688 19.781 1 98.25 306 GLN A N 1
ATOM 2445 C CA . GLN A 1 306 ? -6.055 26.5 20.406 1 98.25 306 GLN A CA 1
ATOM 2446 C C . GLN A 1 306 ? -6.512 27.938 20.594 1 98.25 306 GLN A C 1
ATOM 2448 O O . GLN A 1 306 ? -6.254 28.562 21.625 1 98.25 306 GLN A O 1
ATOM 2453 N N . LEU A 1 307 ? -7.203 28.438 19.625 1 98.25 307 LEU A N 1
ATOM 2454 C CA . LEU A 1 307 ? -7.723 29.812 19.672 1 98.25 307 LEU A CA 1
ATOM 2455 C C . LEU A 1 307 ? -8.75 29.953 20.781 1 98.25 307 LEU A C 1
ATOM 2457 O O . LEU A 1 307 ? -8.719 30.938 21.531 1 98.25 307 LEU A O 1
ATOM 2461 N N . VAL A 1 308 ? -9.594 28.969 20.875 1 98.38 308 VAL A N 1
ATOM 2462 C CA . VAL A 1 308 ? -10.648 28.984 21.875 1 98.38 308 VAL A CA 1
ATOM 2463 C C . VAL A 1 308 ? -10.031 28.969 23.281 1 98.38 308 VAL A C 1
ATOM 2465 O O . VAL A 1 308 ? -10.43 29.734 24.141 1 98.38 308 VAL A O 1
ATOM 2468 N N . LEU A 1 309 ? -9.086 28.125 23.453 1 97.88 309 LEU A N 1
ATOM 2469 C CA . LEU A 1 309 ? -8.43 28.016 24.75 1 97.88 309 LEU A CA 1
ATOM 2470 C C . LEU A 1 309 ? -7.789 29.344 25.141 1 97.88 309 LEU A C 1
ATOM 2472 O O . LEU A 1 309 ? -8.008 29.844 26.25 1 97.88 309 LEU A O 1
ATOM 2476 N N . ARG A 1 310 ? -7.152 29.969 24.203 1 97.81 310 ARG A N 1
ATOM 2477 C CA . ARG A 1 310 ? -6.371 31.156 24.516 1 97.81 310 ARG A CA 1
ATOM 2478 C C . ARG A 1 310 ? -7.266 32.406 24.609 1 97.81 310 ARG A C 1
ATOM 2480 O O . ARG A 1 310 ? -7.109 33.219 25.516 1 97.81 310 ARG A O 1
ATOM 2487 N N . LEU A 1 311 ? -8.188 32.562 23.703 1 97.5 311 LEU A N 1
ATOM 2488 C CA . LEU A 1 311 ? -8.859 33.844 23.531 1 97.5 311 LEU A CA 1
ATOM 2489 C C . LEU A 1 311 ? -10.234 33.812 24.203 1 97.5 311 LEU A C 1
ATOM 2491 O O . LEU A 1 311 ? -10.734 34.875 24.609 1 97.5 311 LEU A O 1
ATOM 2495 N N . ALA A 1 312 ? -10.82 32.656 24.203 1 96.69 312 ALA A N 1
ATOM 2496 C CA . ALA A 1 312 ? -12.172 32.594 24.75 1 96.69 312 ALA A CA 1
ATOM 2497 C C . ALA A 1 312 ? -12.156 32.125 26.203 1 96.69 312 ALA A C 1
ATOM 2499 O O . ALA A 1 312 ? -12.891 32.688 27.031 1 96.69 312 ALA A O 1
ATOM 2500 N N . LYS A 1 313 ? -11.273 31.203 26.5 1 95.94 313 LYS A N 1
ATOM 2501 C CA . LYS A 1 313 ? -11.289 30.594 27.828 1 95.94 313 LYS A CA 1
ATOM 2502 C C . LYS A 1 313 ? -10.148 31.125 28.688 1 95.94 313 LYS A C 1
ATOM 2504 O O . LYS A 1 313 ? -10.133 30.906 29.906 1 95.94 313 LYS A O 1
ATOM 2509 N N . ASN A 1 314 ? -9.266 31.828 28.094 1 95 314 ASN A N 1
ATOM 2510 C CA . ASN A 1 314 ? -8.078 32.312 28.797 1 95 314 ASN A CA 1
ATOM 2511 C C . ASN A 1 314 ? -7.328 31.172 29.469 1 95 314 ASN A C 1
ATOM 2513 O O . ASN A 1 314 ? -7.023 31.25 30.672 1 95 314 ASN A O 1
ATOM 2517 N N . GLU A 1 315 ? -7.164 30.141 28.719 1 95.75 315 GLU A N 1
ATOM 2518 C CA . GLU A 1 315 ? -6.406 28.969 29.141 1 95.75 315 GLU A CA 1
ATOM 2519 C C . GLU A 1 315 ? -5.188 28.75 28.25 1 95.75 315 GLU A C 1
ATOM 2521 O O . GLU A 1 315 ? -5.109 29.281 27.141 1 95.75 315 GLU A O 1
ATOM 2526 N N . LYS A 1 316 ? -4.27 28.062 28.812 1 96.06 316 LYS A N 1
ATOM 2527 C CA . LYS A 1 316 ? -3.078 27.703 28.047 1 96.06 316 LYS A CA 1
ATOM 2528 C C . LYS A 1 316 ? -3.432 26.797 26.859 1 96.06 316 LYS A C 1
ATOM 2530 O O . LYS A 1 316 ? -4.113 25.781 27.031 1 96.06 316 LYS A O 1
ATOM 2535 N N . PRO A 1 317 ? -3.018 27.188 25.672 1 97.19 317 PRO A N 1
ATOM 2536 C CA . PRO A 1 317 ? -3.238 26.297 24.531 1 97.19 317 PRO A CA 1
ATOM 2537 C C . PRO A 1 317 ? -2.562 24.938 24.719 1 97.19 317 PRO A C 1
ATOM 2539 O O . PRO A 1 317 ? -1.554 24.844 25.422 1 97.19 317 PRO A O 1
ATOM 2542 N N . GLU A 1 318 ? -3.062 23.906 24.125 1 95.5 318 GLU A N 1
ATOM 2543 C CA . GLU A 1 318 ? -2.592 22.531 24.281 1 95.5 318 GLU A CA 1
ATOM 2544 C C . GLU A 1 318 ? -1.317 22.297 23.469 1 95.5 318 GLU A C 1
ATOM 2546 O O . GLU A 1 318 ? -0.446 21.531 23.875 1 95.5 318 GLU A O 1
ATOM 2551 N N . SER A 1 319 ? -1.161 22.953 22.281 1 96 319 SER A N 1
ATOM 2552 C CA . SER A 1 319 ? -0.046 22.719 21.375 1 96 319 SER A CA 1
ATOM 2553 C C . SER A 1 319 ? 0.854 23.953 21.266 1 96 319 SER A C 1
ATOM 2555 O O . SER A 1 319 ? 1.15 24.422 20.172 1 96 319 SER A O 1
ATOM 2557 N N . LEU A 1 320 ? 1.188 24.422 22.406 1 96.88 320 LEU A N 1
ATOM 2558 C CA . LEU A 1 320 ? 2.055 25.594 22.484 1 96.88 320 LEU A CA 1
ATOM 2559 C C . LEU A 1 320 ? 3.465 25.25 22 1 96.88 320 LEU A C 1
ATOM 2561 O O . LEU A 1 320 ? 4.098 24.328 22.531 1 96.88 320 LEU A O 1
ATOM 2565 N N . VAL A 1 321 ? 3.932 25.938 21.016 1 95.38 321 VAL A N 1
ATOM 2566 C CA . VAL A 1 321 ? 5.262 25.719 20.438 1 95.38 321 VAL A CA 1
ATOM 2567 C C . VAL A 1 321 ? 6.309 26.406 21.312 1 95.38 321 VAL A C 1
ATOM 2569 O O . VAL A 1 321 ? 7.352 25.828 21.625 1 95.38 321 VAL A O 1
ATOM 2572 N N . ASN A 1 322 ? 6.078 27.75 21.672 1 95.94 322 ASN A N 1
ATOM 2573 C CA . ASN A 1 322 ? 6.988 28.453 22.562 1 95.94 322 ASN A CA 1
ATOM 2574 C C . ASN A 1 322 ? 6.703 28.141 24.031 1 95.94 322 ASN A C 1
ATOM 2576 O O . ASN A 1 322 ? 6.254 29.016 24.781 1 95.94 322 ASN A O 1
ATOM 2580 N N . LYS A 1 323 ? 7.188 27.062 24.531 1 92.31 323 LYS A N 1
ATOM 2581 C CA . LYS A 1 323 ? 6.852 26.469 25.828 1 92.31 323 LYS A CA 1
ATOM 2582 C C . LYS A 1 323 ? 7.367 27.328 26.984 1 92.31 323 LYS A C 1
ATOM 2584 O O . LYS A 1 323 ? 6.855 27.234 28.094 1 92.31 323 LYS A O 1
ATOM 2589 N N . GLU A 1 324 ? 8.289 28.109 26.719 1 91.12 324 GLU A N 1
ATOM 2590 C CA . GLU A 1 324 ? 8.891 28.922 27.766 1 91.12 324 GLU A CA 1
ATOM 2591 C C . GLU A 1 324 ? 8.031 30.156 28.062 1 91.12 324 GLU A C 1
ATOM 2593 O O . GLU A 1 324 ? 8.289 30.875 29.031 1 91.12 324 GLU A O 1
ATOM 2598 N N . LEU A 1 325 ? 7.051 30.391 27.234 1 92.38 325 LEU A N 1
ATOM 2599 C CA . LEU A 1 325 ? 6.207 31.578 27.406 1 92.38 325 LEU A CA 1
ATOM 2600 C C . LEU A 1 325 ? 5.402 31.484 28.703 1 92.38 325 LEU A C 1
ATOM 2602 O O . LEU A 1 325 ? 4.762 30.453 28.969 1 92.38 325 LEU A O 1
ATOM 2606 N N . GLU A 1 326 ? 5.559 32.438 29.531 1 89.19 326 GLU A N 1
ATOM 2607 C CA . GLU A 1 326 ? 4.668 32.625 30.672 1 89.19 326 GLU A CA 1
ATOM 2608 C C . GLU A 1 326 ? 3.406 33.375 30.281 1 89.19 326 GLU A C 1
ATOM 2610 O O . GLU A 1 326 ? 3.434 34.625 30.141 1 89.19 326 GLU A O 1
ATOM 2615 N N . ILE A 1 327 ? 2.379 32.656 30.078 1 87 327 ILE A N 1
ATOM 2616 C CA . ILE A 1 327 ? 1.149 33.219 29.547 1 87 327 ILE A CA 1
ATOM 2617 C C . ILE A 1 327 ? 0.49 34.125 30.594 1 87 327 ILE A C 1
ATOM 2619 O O . ILE A 1 327 ? 0.275 33.688 31.734 1 87 327 ILE A O 1
ATOM 2623 N N . LYS A 1 328 ? 0.29 35.312 30.25 1 78.06 328 LYS A N 1
ATOM 2624 C CA . LYS A 1 328 ? -0.443 36.25 31.094 1 78.06 328 LYS A CA 1
ATOM 2625 C C . LYS A 1 328 ? -1.922 36.281 30.719 1 78.06 328 LYS A C 1
ATOM 2627 O O . LYS A 1 328 ? -2.266 36.438 29.531 1 78.06 328 LYS A O 1
ATOM 2632 N N . PHE A 1 329 ? -2.834 35.969 31.719 1 76 329 PHE A N 1
ATOM 2633 C CA . PHE A 1 329 ? -4.266 35.906 31.453 1 76 329 PHE A CA 1
ATOM 2634 C C . PHE A 1 329 ? -4.93 37.219 31.844 1 76 329 PHE A C 1
ATOM 2636 O O . PHE A 1 329 ? -4.488 37.906 32.781 1 76 329 PHE A O 1
ATOM 2643 N N . MET B 1 1 ? 16.875 -49.844 -11.094 1 54.91 1 MET B N 1
ATOM 2644 C CA . MET B 1 1 ? 15.508 -49.625 -11.547 1 54.91 1 MET B CA 1
ATOM 2645 C C . MET B 1 1 ? 15.422 -48.406 -12.445 1 54.91 1 MET B C 1
ATOM 2647 O O . MET B 1 1 ? 16.156 -47.438 -12.25 1 54.91 1 MET B O 1
ATOM 2651 N N . ASP B 1 2 ? 14.727 -48.5 -13.617 1 83.5 2 ASP B N 1
ATOM 2652 C CA . ASP B 1 2 ? 14.695 -47.438 -14.633 1 83.5 2 ASP B CA 1
ATOM 2653 C C . ASP B 1 2 ? 14.039 -46.156 -14.094 1 83.5 2 ASP B C 1
ATOM 2655 O O . ASP B 1 2 ? 12.992 -46.219 -13.445 1 83.5 2 ASP B O 1
ATOM 2659 N N . LYS B 1 3 ? 14.766 -45.094 -14.047 1 93.81 3 LYS B N 1
ATOM 2660 C CA . LYS B 1 3 ? 14.242 -43.844 -13.547 1 93.81 3 LYS B CA 1
ATOM 2661 C C . LYS B 1 3 ? 13.008 -43.406 -14.328 1 93.81 3 LYS B C 1
ATOM 2663 O O . LYS B 1 3 ? 12.922 -43.625 -15.539 1 93.81 3 LYS B O 1
ATOM 2668 N N . LYS B 1 4 ? 12.07 -43.031 -13.609 1 97 4 LYS B N 1
ATOM 2669 C CA . LYS B 1 4 ? 10.961 -42.344 -14.281 1 97 4 LYS B CA 1
ATOM 2670 C C . LYS B 1 4 ? 11.406 -41 -14.836 1 97 4 LYS B C 1
ATOM 2672 O O . LYS B 1 4 ? 12.188 -40.281 -14.203 1 97 4 LYS B O 1
ATOM 2677 N N . ARG B 1 5 ? 10.961 -40.719 -16.016 1 98 5 ARG B N 1
ATOM 2678 C CA . ARG B 1 5 ? 11.391 -39.5 -16.688 1 98 5 ARG B CA 1
ATOM 2679 C C . ARG B 1 5 ? 10.289 -38.438 -16.672 1 98 5 ARG B C 1
ATOM 2681 O O . ARG B 1 5 ? 9.125 -38.719 -16.938 1 98 5 ARG B O 1
ATOM 2688 N N . VAL B 1 6 ? 10.688 -37.219 -16.281 1 98.62 6 VAL B N 1
ATOM 2689 C CA . VAL B 1 6 ? 9.75 -36.094 -16.234 1 98.62 6 VAL B CA 1
ATOM 2690 C C . VAL B 1 6 ? 10.227 -35 -17.156 1 98.62 6 VAL B C 1
ATOM 2692 O O . VAL B 1 6 ? 11.359 -34.531 -17.047 1 98.62 6 VAL B O 1
ATOM 2695 N N . LEU B 1 7 ? 9.359 -34.562 -18.047 1 98.44 7 LEU B N 1
ATOM 2696 C CA . LEU B 1 7 ? 9.664 -33.469 -18.969 1 98.44 7 LEU B CA 1
ATOM 2697 C C . LEU B 1 7 ? 9.195 -32.125 -18.391 1 98.44 7 LEU B C 1
ATOM 2699 O O . LEU B 1 7 ? 8.016 -31.969 -18.078 1 98.44 7 LEU B O 1
ATOM 2703 N N . TYR B 1 8 ? 10.086 -31.266 -18.141 1 98 8 TYR B N 1
ATOM 2704 C CA . TYR B 1 8 ? 9.773 -29.844 -17.922 1 98 8 TYR B CA 1
ATOM 2705 C C . TYR B 1 8 ? 9.781 -29.078 -19.234 1 98 8 TYR B C 1
ATOM 2707 O O . TYR B 1 8 ? 10.844 -28.797 -19.797 1 98 8 TYR B O 1
ATOM 2715 N N . TYR B 1 9 ? 8.586 -28.781 -19.703 1 96.88 9 TYR B N 1
ATOM 2716 C CA . TYR B 1 9 ? 8.453 -28.203 -21.031 1 96.88 9 TYR B CA 1
ATOM 2717 C C . TYR B 1 9 ? 8.242 -26.703 -20.953 1 96.88 9 TYR B C 1
ATOM 2719 O O . TYR B 1 9 ? 7.199 -26.234 -20.484 1 96.88 9 TYR B O 1
ATOM 2727 N N . ASN B 1 10 ? 9.195 -25.875 -21.453 1 93.31 10 ASN B N 1
ATOM 2728 C CA . ASN B 1 10 ? 9.141 -24.422 -21.531 1 93.31 10 ASN B CA 1
ATOM 2729 C C . ASN B 1 10 ? 8.953 -23.797 -20.156 1 93.31 10 ASN B C 1
ATOM 2731 O O . ASN B 1 10 ? 8.156 -22.875 -19.984 1 93.31 10 ASN B O 1
ATOM 2735 N N . ILE B 1 11 ? 9.547 -24.438 -19.141 1 89.44 11 ILE B N 1
ATOM 2736 C CA . ILE B 1 11 ? 9.578 -23.875 -17.797 1 89.44 11 ILE B CA 1
ATOM 2737 C C . ILE B 1 11 ? 10.789 -22.953 -17.656 1 89.44 11 ILE B C 1
ATOM 2739 O O . ILE B 1 11 ? 11.867 -23.25 -18.156 1 89.44 11 ILE B O 1
ATOM 2743 N N . ASP B 1 12 ? 10.477 -21.875 -16.984 1 82.31 12 ASP B N 1
ATOM 2744 C CA . ASP B 1 12 ? 11.531 -20.875 -16.859 1 82.31 12 ASP B CA 1
ATOM 2745 C C . ASP B 1 12 ? 12.633 -21.344 -15.914 1 82.31 12 ASP B C 1
ATOM 2747 O O . ASP B 1 12 ? 12.367 -22.094 -14.977 1 82.31 12 ASP B O 1
ATOM 2751 N N . ASP B 1 13 ? 13.891 -20.953 -16.125 1 87 13 ASP B N 1
ATOM 2752 C CA . ASP B 1 13 ? 15.062 -21.219 -15.297 1 87 13 ASP B CA 1
ATOM 2753 C C . ASP B 1 13 ? 15.555 -22.656 -15.492 1 87 13 ASP B C 1
ATOM 2755 O O . ASP B 1 13 ? 14.938 -23.438 -16.219 1 87 13 ASP B O 1
ATOM 2759 N N . SER B 1 14 ? 16.641 -23.047 -14.938 1 93.81 14 SER B N 1
ATOM 2760 C CA . SER B 1 14 ? 17.172 -24.391 -14.961 1 93.81 14 SER B CA 1
ATOM 2761 C C . SER B 1 14 ? 16.516 -25.281 -13.906 1 93.81 14 SER B C 1
ATOM 2763 O O . SER B 1 14 ? 15.703 -24.797 -13.109 1 93.81 14 SER B O 1
ATOM 2765 N N . LEU B 1 15 ? 16.812 -26.531 -14.008 1 97.25 15 LEU B N 1
ATOM 2766 C CA . LEU B 1 15 ? 16.219 -27.484 -13.07 1 97.25 15 LEU B CA 1
ATOM 2767 C C . LEU B 1 15 ? 17.156 -27.75 -11.906 1 97.25 15 LEU B C 1
ATOM 2769 O O . LEU B 1 15 ? 17.016 -28.75 -11.203 1 97.25 15 LEU B O 1
ATOM 2773 N N . ASP B 1 16 ? 18.125 -26.844 -11.734 1 97.25 16 ASP B N 1
ATOM 2774 C CA . ASP B 1 16 ? 19.078 -27 -10.641 1 97.25 16 ASP B CA 1
ATOM 2775 C C . ASP B 1 16 ? 18.359 -27.031 -9.289 1 97.25 16 ASP B C 1
ATOM 2777 O O . ASP B 1 16 ? 18.719 -27.828 -8.414 1 97.25 16 ASP B O 1
ATOM 2781 N N . TYR B 1 17 ? 17.375 -26.203 -9.133 1 97.19 17 TYR B N 1
ATOM 2782 C CA . TYR B 1 17 ? 16.609 -26.156 -7.891 1 97.19 17 TYR B CA 1
ATOM 2783 C C . TYR B 1 17 ? 15.891 -27.469 -7.633 1 97.19 17 TYR B C 1
ATOM 2785 O O . TYR B 1 17 ? 16.016 -28.047 -6.555 1 97.19 17 TYR B O 1
ATOM 2793 N N . GLU B 1 18 ? 15.203 -27.984 -8.609 1 98 18 GLU B N 1
ATOM 2794 C CA . GLU B 1 18 ? 14.469 -29.234 -8.492 1 98 18 GLU B CA 1
ATOM 2795 C C . GLU B 1 18 ? 15.414 -30.406 -8.195 1 98 18 GLU B C 1
ATOM 2797 O O . GLU B 1 18 ? 15.117 -31.25 -7.352 1 98 18 GLU B O 1
ATOM 2802 N N . ASN B 1 19 ? 16.531 -30.438 -8.914 1 98.12 19 ASN B N 1
ATOM 2803 C CA . ASN B 1 19 ? 17.5 -31.5 -8.695 1 98.12 19 ASN B CA 1
ATOM 2804 C C . ASN B 1 19 ? 18.078 -31.453 -7.285 1 98.12 19 ASN B C 1
ATOM 2806 O O . ASN B 1 19 ? 18.328 -32.5 -6.672 1 98.12 19 ASN B O 1
ATOM 2810 N N . SER B 1 20 ? 18.312 -30.234 -6.844 1 98.25 20 SER B N 1
ATOM 2811 C CA . SER B 1 20 ? 18.797 -30.078 -5.477 1 98.25 20 SER B CA 1
ATOM 2812 C C . SER B 1 20 ? 17.766 -30.578 -4.465 1 98.25 20 SER B C 1
ATOM 2814 O O . SER B 1 20 ? 18.125 -31.188 -3.457 1 98.25 20 SER B O 1
ATOM 2816 N N . LEU B 1 21 ? 16.531 -30.312 -4.691 1 98.31 21 LEU B N 1
ATOM 2817 C CA . LEU B 1 21 ? 15.461 -30.766 -3.812 1 98.31 21 LEU B CA 1
ATOM 2818 C C . LEU B 1 21 ? 15.375 -32.281 -3.814 1 98.31 21 LEU B C 1
ATOM 2820 O O . LEU B 1 21 ? 15.203 -32.906 -2.762 1 98.31 21 LEU B O 1
ATOM 2824 N N . LEU B 1 22 ? 15.477 -32.906 -4.965 1 98.25 22 LEU B N 1
ATOM 2825 C CA . LEU B 1 22 ? 15.438 -34.375 -5.059 1 98.25 22 LEU B CA 1
ATOM 2826 C C . LEU B 1 22 ? 16.547 -35 -4.227 1 98.25 22 LEU B C 1
ATOM 2828 O O . LEU B 1 22 ? 16.328 -35.969 -3.516 1 98.25 22 LEU B O 1
ATOM 2832 N N . LYS B 1 23 ? 17.75 -34.406 -4.391 1 98.06 23 LYS B N 1
ATOM 2833 C CA . LYS B 1 23 ? 18.875 -34.875 -3.594 1 98.06 23 LYS B CA 1
ATOM 2834 C C . LYS B 1 23 ? 18.594 -34.75 -2.102 1 98.06 23 LYS B C 1
ATOM 2836 O O . LYS B 1 23 ? 18.812 -35.688 -1.331 1 98.06 23 LYS B O 1
ATOM 2841 N N . GLU B 1 24 ? 18.109 -33.594 -1.735 1 98.12 24 GLU B N 1
ATOM 2842 C CA . GLU B 1 24 ? 17.781 -33.344 -0.341 1 98.12 24 GLU B CA 1
ATOM 2843 C C . GLU B 1 24 ? 16.719 -34.312 0.171 1 98.12 24 GLU B C 1
ATOM 2845 O O . GLU B 1 24 ? 16.766 -34.719 1.328 1 98.12 24 GLU B O 1
ATOM 2850 N N . TRP B 1 25 ? 15.758 -34.656 -0.748 1 97.88 25 TRP B N 1
ATOM 2851 C CA . TRP B 1 25 ? 14.633 -35.531 -0.37 1 97.88 25 TRP B CA 1
ATOM 2852 C C . TRP B 1 25 ? 15 -37 -0.478 1 97.88 25 TRP B C 1
ATOM 2854 O O . TRP B 1 25 ? 14.203 -37.875 -0.132 1 97.88 25 TRP B O 1
ATOM 2864 N N . GLY B 1 26 ? 16.188 -37.25 -0.965 1 97.31 26 GLY B N 1
ATOM 2865 C CA . GLY B 1 26 ? 16.641 -38.625 -1.121 1 97.31 26 GLY B CA 1
ATOM 2866 C C . GLY B 1 26 ? 15.961 -39.375 -2.254 1 97.31 26 GLY B C 1
ATOM 2867 O O . GLY B 1 26 ? 15.719 -40.562 -2.16 1 97.31 26 GLY B O 1
ATOM 2868 N N . ILE B 1 27 ? 15.547 -38.594 -3.258 1 97.62 27 ILE B N 1
ATOM 2869 C CA . ILE B 1 27 ? 14.852 -39.188 -4.395 1 97.62 27 ILE B CA 1
ATOM 2870 C C . ILE B 1 27 ? 15.82 -39.344 -5.57 1 97.62 27 ILE B C 1
ATOM 2872 O O . ILE B 1 27 ? 16.328 -38.375 -6.098 1 97.62 27 ILE B O 1
ATOM 2876 N N . ASP B 1 28 ? 16.016 -40.562 -6.008 1 96.06 28 ASP B N 1
ATOM 2877 C CA . ASP B 1 28 ? 16.938 -40.812 -7.117 1 96.06 28 ASP B CA 1
ATOM 2878 C C . ASP B 1 28 ? 16.234 -41.562 -8.25 1 96.06 28 ASP B C 1
ATOM 2880 O O . ASP B 1 28 ? 16.859 -41.875 -9.266 1 96.06 28 ASP B O 1
ATOM 2884 N N . SER B 1 29 ? 15.008 -41.719 -8.125 1 96.94 29 SER B N 1
ATOM 2885 C CA . SER B 1 29 ? 14.258 -42.531 -9.07 1 96.94 29 SER B CA 1
ATOM 2886 C C . SER B 1 29 ? 13.641 -41.688 -10.164 1 96.94 29 SER B C 1
ATOM 2888 O O . SER B 1 29 ? 12.914 -42.188 -11.023 1 96.94 29 SER B O 1
ATOM 2890 N N . LEU B 1 30 ? 13.906 -40.406 -10.117 1 97.94 30 LEU B N 1
ATOM 2891 C CA . LEU B 1 30 ? 13.367 -39.469 -11.117 1 97.94 30 LEU B CA 1
ATOM 2892 C C . LEU B 1 30 ? 14.484 -38.875 -11.945 1 97.94 30 LEU B C 1
ATOM 2894 O O . LEU B 1 30 ? 15.547 -38.531 -11.414 1 97.94 30 LEU B O 1
ATOM 2898 N N . GLU B 1 31 ? 14.25 -38.781 -13.203 1 98 31 GLU B N 1
ATOM 2899 C CA . GLU B 1 31 ? 15.078 -38 -14.117 1 98 31 GLU B CA 1
ATOM 2900 C C . GLU B 1 31 ? 14.305 -36.812 -14.695 1 98 31 GLU B C 1
ATOM 2902 O O . GLU B 1 31 ? 13.305 -37 -15.383 1 98 31 GLU B O 1
ATOM 2907 N N . LEU B 1 32 ? 14.758 -35.656 -14.367 1 98.31 32 LEU B N 1
ATOM 2908 C CA . LEU B 1 32 ? 14.117 -34.469 -14.867 1 98.31 32 LEU B CA 1
ATOM 2909 C C . LEU B 1 32 ? 14.797 -33.969 -16.141 1 98.31 32 LEU B C 1
ATOM 2911 O O . LEU B 1 32 ? 16.031 -33.875 -16.203 1 98.31 32 LEU B O 1
ATOM 2915 N N . VAL B 1 33 ? 14.031 -33.719 -17.141 1 97.81 33 VAL B N 1
ATOM 2916 C CA . VAL B 1 33 ? 14.555 -33.281 -18.438 1 97.81 33 VAL B CA 1
ATOM 2917 C C . VAL B 1 33 ? 13.891 -31.953 -18.828 1 97.81 33 VAL B C 1
ATOM 2919 O O . VAL B 1 33 ? 12.664 -31.828 -18.781 1 97.81 33 VAL B O 1
ATOM 2922 N N . GLU B 1 34 ? 14.688 -31 -19.141 1 97.06 34 GLU B N 1
ATOM 2923 C CA . GLU B 1 34 ? 14.164 -29.719 -19.578 1 97.06 34 GLU B CA 1
ATOM 2924 C C . GLU B 1 34 ? 14.25 -29.562 -21.094 1 97.06 34 GLU B C 1
ATOM 2926 O O . GLU B 1 34 ? 15.281 -29.875 -21.688 1 97.06 34 GLU B O 1
ATOM 2931 N N . ILE B 1 35 ? 13.156 -29.188 -21.688 1 96.06 35 ILE B N 1
ATOM 2932 C CA . ILE B 1 35 ? 13.141 -28.828 -23.109 1 96.06 35 ILE B CA 1
ATOM 2933 C C . ILE B 1 35 ? 12.5 -27.453 -23.281 1 96.06 35 ILE B C 1
ATOM 2935 O O . ILE B 1 35 ? 11.414 -27.203 -22.75 1 96.06 35 ILE B O 1
ATOM 2939 N N . LYS B 1 36 ? 13.148 -26.562 -23.906 1 93.62 36 LYS B N 1
ATOM 2940 C CA . LYS B 1 36 ? 12.625 -25.25 -24.234 1 93.62 36 LYS B CA 1
ATOM 2941 C C . LYS B 1 36 ? 12.43 -25.094 -25.734 1 93.62 36 LYS B C 1
ATOM 2943 O O . LYS B 1 36 ? 13.398 -25.109 -26.5 1 93.62 36 LYS B O 1
ATOM 2948 N N . ASP B 1 37 ? 11.227 -25.109 -26.141 1 92.25 37 ASP B N 1
ATOM 2949 C CA . ASP B 1 37 ? 10.852 -24.938 -27.531 1 92.25 37 ASP B CA 1
ATOM 2950 C C . ASP B 1 37 ? 9.695 -23.938 -27.672 1 92.25 37 ASP B C 1
ATOM 2952 O O . ASP B 1 37 ? 8.609 -24.312 -28.125 1 92.25 37 ASP B O 1
ATOM 2956 N N . ARG B 1 38 ? 9.938 -22.688 -27.469 1 85.19 38 ARG B N 1
ATOM 2957 C CA . ARG B 1 38 ? 8.914 -21.641 -27.484 1 85.19 38 ARG B CA 1
ATOM 2958 C C . ARG B 1 38 ? 8.469 -21.344 -28.922 1 85.19 38 ARG B C 1
ATOM 2960 O O . ARG B 1 38 ? 7.375 -20.828 -29.141 1 85.19 38 ARG B O 1
ATOM 2967 N N . GLU B 1 39 ? 9.32 -21.719 -29.828 1 88.06 39 GLU B N 1
ATOM 2968 C CA . GLU B 1 39 ? 9.023 -21.469 -31.234 1 88.06 39 GLU B CA 1
ATOM 2969 C C . GLU B 1 39 ? 8.195 -22.609 -31.844 1 88.06 39 GLU B C 1
ATOM 2971 O O . GLU B 1 39 ? 7.676 -22.484 -32.938 1 88.06 39 GLU B O 1
ATOM 2976 N N . GLY B 1 40 ? 8.031 -23.672 -31.125 1 87.75 40 GLY B N 1
ATOM 2977 C CA . GLY B 1 40 ? 7.223 -24.781 -31.625 1 87.75 40 GLY B CA 1
ATOM 2978 C C . GLY B 1 40 ? 7.84 -25.5 -32.812 1 87.75 40 GLY B C 1
ATOM 2979 O O . GLY B 1 40 ? 7.168 -25.734 -33.812 1 87.75 40 GLY B O 1
ATOM 2980 N N . LYS B 1 41 ? 9.102 -25.734 -32.688 1 91.75 41 LYS B N 1
ATOM 2981 C CA . LYS B 1 41 ? 9.828 -26.406 -33.781 1 91.75 41 LYS B CA 1
ATOM 2982 C C . LYS B 1 41 ? 9.305 -27.828 -34 1 91.75 41 LYS B C 1
ATOM 2984 O O . LYS B 1 41 ? 9.297 -28.328 -35.125 1 91.75 41 LYS B O 1
ATOM 2989 N N . LYS B 1 42 ? 8.922 -28.547 -32.938 1 94.12 42 LYS B N 1
ATOM 2990 C CA . LYS B 1 42 ? 8.336 -29.875 -33 1 94.12 42 LYS B CA 1
ATOM 2991 C C . LYS B 1 42 ? 7.043 -29.938 -32.188 1 94.12 42 LYS B C 1
ATOM 2993 O O . LYS B 1 42 ? 6.84 -29.141 -31.266 1 94.12 42 LYS B O 1
ATOM 2998 N N . PRO B 1 43 ? 6.23 -30.828 -32.688 1 95.06 43 PRO B N 1
ATOM 2999 C CA . PRO B 1 43 ? 5.031 -31.016 -31.875 1 95.06 43 PRO B CA 1
ATOM 3000 C C . PRO B 1 43 ? 5.348 -31.516 -30.453 1 95.06 43 PRO B C 1
ATOM 3002 O O . PRO B 1 43 ? 6.262 -32.312 -30.266 1 95.06 43 PRO B O 1
ATOM 3005 N N . PHE B 1 44 ? 4.637 -31.047 -29.516 1 96.81 44 PHE B N 1
ATOM 3006 C CA . PHE B 1 44 ? 4.824 -31.375 -28.109 1 96.81 44 PHE B CA 1
ATOM 3007 C C . PHE B 1 44 ? 4.883 -32.875 -27.906 1 96.81 44 PHE B C 1
ATOM 3009 O O . PHE B 1 44 ? 5.68 -33.375 -27.109 1 96.81 44 PHE B O 1
ATOM 3016 N N . ILE B 1 45 ? 4.066 -33.656 -28.641 1 97 45 ILE B N 1
ATOM 3017 C CA . ILE B 1 45 ? 3.934 -35.125 -28.484 1 97 45 ILE B CA 1
ATOM 3018 C C . ILE B 1 45 ? 5.273 -35.781 -28.781 1 97 45 ILE B C 1
ATOM 3020 O O . ILE B 1 45 ? 5.609 -36.812 -28.156 1 97 45 ILE B O 1
ATOM 3024 N N . GLU B 1 46 ? 5.996 -35.25 -29.703 1 96.94 46 GLU B N 1
ATOM 3025 C CA . GLU B 1 46 ? 7.293 -35.812 -30.047 1 96.94 46 GLU B CA 1
ATOM 3026 C C . GLU B 1 46 ? 8.281 -35.688 -28.891 1 96.94 46 GLU B C 1
ATOM 3028 O O . GLU B 1 46 ? 9.109 -36.562 -28.672 1 96.94 46 GLU B O 1
ATOM 3033 N N . TYR B 1 47 ? 8.203 -34.562 -28.234 1 97 47 TYR B N 1
ATOM 3034 C CA . TYR B 1 47 ? 9.086 -34.344 -27.094 1 97 47 TYR B CA 1
ATOM 3035 C C . TYR B 1 47 ? 8.68 -35.219 -25.906 1 97 47 TYR B C 1
ATOM 3037 O O . TYR B 1 47 ? 9.531 -35.781 -25.219 1 97 47 TYR B O 1
ATOM 3045 N N . ALA B 1 48 ? 7.398 -35.406 -25.672 1 97.69 48 ALA B N 1
ATOM 3046 C CA . ALA B 1 48 ? 6.859 -35.938 -24.422 1 97.69 48 ALA B CA 1
ATOM 3047 C C . ALA B 1 48 ? 6.586 -37.438 -24.516 1 97.69 48 ALA B C 1
ATOM 3049 O O . ALA B 1 48 ? 6.266 -38.062 -23.516 1 97.69 48 ALA B O 1
ATOM 3050 N N . TYR B 1 49 ? 6.77 -38.031 -25.656 1 97.06 49 TYR B N 1
ATOM 3051 C CA . TYR B 1 49 ? 6.297 -39.375 -25.984 1 97.06 49 TYR B CA 1
ATOM 3052 C C . TYR B 1 49 ? 6.789 -40.375 -24.953 1 97.06 49 TYR B C 1
ATOM 3054 O O . TYR B 1 49 ? 6.043 -41.281 -24.547 1 97.06 49 TYR B O 1
ATOM 3062 N N . ASP B 1 50 ? 7.98 -40.312 -24.516 1 95.94 50 ASP B N 1
ATOM 3063 C CA . ASP B 1 50 ? 8.586 -41.344 -23.703 1 95.94 50 ASP B CA 1
ATOM 3064 C C . ASP B 1 50 ? 8.695 -40.906 -22.25 1 95.94 50 ASP B C 1
ATOM 3066 O O . ASP B 1 50 ? 9.531 -41.438 -21.5 1 95.94 50 ASP B O 1
ATOM 3070 N N . PHE B 1 51 ? 7.949 -39.969 -21.828 1 98 51 PHE B N 1
ATOM 3071 C CA . PHE B 1 51 ? 8.055 -39.469 -20.453 1 98 51 PHE B CA 1
ATOM 3072 C C . PHE B 1 51 ? 6.902 -40 -19.594 1 98 51 PHE B C 1
ATOM 3074 O O . PHE B 1 51 ? 5.801 -40.219 -20.094 1 98 51 PHE B O 1
ATOM 3081 N N . ASP B 1 52 ? 7.195 -40.188 -18.328 1 97.88 52 ASP B N 1
ATOM 3082 C CA . ASP B 1 52 ? 6.211 -40.625 -17.359 1 97.88 52 ASP B CA 1
ATOM 3083 C C . ASP B 1 52 ? 5.395 -39.469 -16.797 1 97.88 52 ASP B C 1
ATOM 3085 O O . ASP B 1 52 ? 4.285 -39.656 -16.297 1 97.88 52 ASP B O 1
ATOM 3089 N N . GLY B 1 53 ? 5.98 -38.312 -16.766 1 98.44 53 GLY B N 1
ATOM 3090 C CA . GLY B 1 53 ? 5.336 -37.094 -16.297 1 98.44 53 GLY B CA 1
ATOM 3091 C C . GLY B 1 53 ? 5.758 -35.844 -17.094 1 98.44 53 GLY B C 1
ATOM 3092 O O . GLY B 1 53 ? 6.805 -35.844 -17.734 1 98.44 53 GLY B O 1
ATOM 3093 N N . VAL B 1 54 ? 4.902 -34.875 -17.047 1 98.5 54 VAL B N 1
ATOM 3094 C CA . VAL B 1 54 ? 5.234 -33.594 -17.672 1 98.5 54 VAL B CA 1
ATOM 3095 C C . VAL B 1 54 ? 4.887 -32.438 -16.734 1 98.5 54 VAL B C 1
ATOM 3097 O O . VAL B 1 54 ? 3.918 -32.531 -15.977 1 98.5 54 VAL B O 1
ATOM 3100 N N . VAL B 1 55 ? 5.699 -31.453 -16.719 1 98.12 55 VAL B N 1
ATOM 3101 C CA . VAL B 1 55 ? 5.438 -30.172 -16.078 1 98.12 55 VAL B CA 1
ATOM 3102 C C . VAL B 1 55 ? 5.238 -29.094 -17.141 1 98.12 55 VAL B C 1
ATOM 3104 O O . VAL B 1 55 ? 6.105 -28.891 -18 1 98.12 55 VAL B O 1
ATOM 3107 N N . VAL B 1 56 ? 4.059 -28.484 -17.125 1 95.88 56 VAL B N 1
ATOM 3108 C CA . VAL B 1 56 ? 3.746 -27.469 -18.125 1 95.88 56 VAL B CA 1
ATOM 3109 C C . VAL B 1 56 ? 3.115 -26.25 -17.453 1 95.88 56 VAL B C 1
ATOM 3111 O O . VAL B 1 56 ? 2.658 -26.328 -16.312 1 95.88 56 VAL B O 1
ATOM 3114 N N . GLU B 1 57 ? 3.1 -25.141 -18.109 1 89.94 57 GLU B N 1
ATOM 3115 C CA . GLU B 1 57 ? 2.42 -23.938 -17.672 1 89.94 57 GLU B CA 1
ATOM 3116 C C . GLU B 1 57 ? 1.34 -23.516 -18.656 1 89.94 57 GLU B C 1
ATOM 3118 O O . GLU B 1 57 ? 0.157 -23.469 -18.312 1 89.94 57 GLU B O 1
ATOM 3123 N N . TYR B 1 58 ? 1.711 -23.375 -19.969 1 85.62 58 TYR B N 1
ATOM 3124 C CA . TYR B 1 58 ? 0.784 -22.859 -20.969 1 85.62 58 TYR B CA 1
ATOM 3125 C C . TYR B 1 58 ? 0.485 -23.906 -22.031 1 85.62 58 TYR B C 1
ATOM 3127 O O . TYR B 1 58 ? -0.493 -23.781 -22.766 1 85.62 58 TYR B O 1
ATOM 3135 N N . GLN B 1 59 ? 1.297 -24.953 -22.062 1 91.69 59 GLN B N 1
ATOM 3136 C CA . GLN B 1 59 ? 1.121 -26.016 -23.047 1 91.69 59 GLN B CA 1
ATOM 3137 C C . GLN B 1 59 ? -0.278 -26.625 -22.953 1 91.69 59 GLN B C 1
ATOM 3139 O O . GLN B 1 59 ? -0.728 -27 -21.875 1 91.69 59 GLN B O 1
ATOM 3144 N N . GLN B 1 60 ? -0.922 -26.594 -24.109 1 94.06 60 GLN B N 1
ATOM 3145 C CA . GLN B 1 60 ? -2.24 -27.219 -24.172 1 94.06 60 GLN B CA 1
ATOM 3146 C C . GLN B 1 60 ? -2.133 -28.75 -24.109 1 94.06 60 GLN B C 1
ATOM 3148 O O . GLN B 1 60 ? -1.43 -29.359 -24.906 1 94.06 60 GLN B O 1
ATOM 3153 N N . MET B 1 61 ? -2.801 -29.312 -23.172 1 97.75 61 MET B N 1
ATOM 3154 C CA . MET B 1 61 ? -2.885 -30.766 -23.031 1 97.75 61 MET B CA 1
ATOM 3155 C C . MET B 1 61 ? -4.273 -31.281 -23.422 1 97.75 61 MET B C 1
ATOM 3157 O O . MET B 1 61 ? -5.074 -31.625 -22.547 1 97.75 61 MET B O 1
ATOM 3161 N N . THR B 1 62 ? -4.461 -31.344 -24.703 1 97.62 62 THR B N 1
ATOM 3162 C CA . THR B 1 62 ? -5.746 -31.734 -25.25 1 97.62 62 THR B CA 1
ATOM 3163 C C . THR B 1 62 ? -5.926 -33.25 -25.172 1 97.62 62 THR B C 1
ATOM 3165 O O . THR B 1 62 ? -4.98 -33.969 -24.859 1 97.62 62 THR B O 1
ATOM 3168 N N . LYS B 1 63 ? -7.16 -33.656 -25.453 1 98 63 LYS B N 1
ATOM 3169 C CA . LYS B 1 63 ? -7.453 -35.062 -25.516 1 98 63 LYS B CA 1
ATOM 3170 C C . LYS B 1 63 ? -6.5 -35.781 -26.453 1 98 63 LYS B C 1
ATOM 3172 O O . LYS B 1 63 ? -5.926 -36.812 -26.094 1 98 63 LYS B O 1
ATOM 3177 N N . GLU B 1 64 ? -6.305 -35.188 -27.609 1 97.88 64 GLU B N 1
ATOM 3178 C CA . GLU B 1 64 ? -5.438 -35.781 -28.609 1 97.88 64 GLU B CA 1
ATOM 3179 C C . GLU B 1 64 ? -4.012 -35.969 -28.094 1 97.88 64 GLU B C 1
ATOM 3181 O O . GLU B 1 64 ? -3.391 -37 -28.297 1 97.88 64 GLU B O 1
ATOM 3186 N N . ILE B 1 65 ? -3.535 -34.938 -27.422 1 98.25 65 ILE B N 1
ATOM 3187 C CA . ILE B 1 65 ? -2.172 -34.969 -26.906 1 98.25 65 ILE B CA 1
ATOM 3188 C C . ILE B 1 65 ? -2.068 -36.031 -25.812 1 98.25 65 ILE B C 1
ATOM 3190 O O . ILE B 1 65 ? -1.163 -36.875 -25.828 1 98.25 65 ILE B O 1
ATOM 3194 N N . ILE B 1 66 ? -2.951 -36.062 -24.859 1 98.31 66 ILE B N 1
ATOM 3195 C CA . ILE B 1 66 ? -2.93 -36.969 -23.719 1 98.31 66 ILE B CA 1
ATOM 3196 C C . ILE B 1 66 ? -2.992 -38.438 -24.203 1 98.31 66 ILE B C 1
ATOM 3198 O O . ILE B 1 66 ? -2.215 -39.281 -23.75 1 98.31 66 ILE B O 1
ATOM 3202 N N . GLU B 1 67 ? -3.855 -38.656 -25.188 1 97.62 67 GLU B N 1
ATOM 3203 C CA . GLU B 1 67 ? -4.059 -40 -25.703 1 97.62 67 GLU B CA 1
ATOM 3204 C C . GLU B 1 67 ? -2.848 -40.5 -26.5 1 97.62 67 GLU B C 1
ATOM 3206 O O . GLU B 1 67 ? -2.666 -41.688 -26.703 1 97.62 67 GLU B O 1
ATOM 3211 N N . SER B 1 68 ? -2.07 -39.531 -26.922 1 97.75 68 SER B N 1
ATOM 3212 C CA . SER B 1 68 ? -0.906 -39.875 -27.734 1 97.75 68 SER B CA 1
ATOM 3213 C C . SER B 1 68 ? 0.313 -40.156 -26.875 1 97.75 68 SER B C 1
ATOM 3215 O O . SER B 1 68 ? 1.392 -40.469 -27.391 1 97.75 68 SER B O 1
ATOM 3217 N N . LEU B 1 69 ? 0.205 -40.062 -25.578 1 97.88 69 LEU B N 1
ATOM 3218 C CA . LEU B 1 69 ? 1.317 -40.281 -24.656 1 97.88 69 LEU B CA 1
ATOM 3219 C C . LEU B 1 69 ? 1.091 -41.5 -23.797 1 97.88 69 LEU B C 1
ATOM 3221 O O . LEU B 1 69 ? 0.59 -41.406 -22.672 1 97.88 69 LEU B O 1
ATOM 3225 N N . PRO B 1 70 ? 1.576 -42.656 -24.219 1 95.44 70 PRO B N 1
ATOM 3226 C CA . PRO B 1 70 ? 1.195 -43.906 -23.594 1 95.44 70 PRO B CA 1
ATOM 3227 C C . PRO B 1 70 ? 1.78 -44.094 -22.203 1 95.44 70 PRO B C 1
ATOM 3229 O O . PRO B 1 70 ? 1.216 -44.812 -21.375 1 95.44 70 PRO B O 1
ATOM 3232 N N . ASN B 1 71 ? 2.857 -43.469 -21.906 1 96.38 71 ASN B N 1
ATOM 3233 C CA . ASN B 1 71 ? 3.523 -43.688 -20.625 1 96.38 71 ASN B CA 1
ATOM 3234 C C . ASN B 1 71 ? 3.123 -42.625 -19.609 1 96.38 71 ASN B C 1
ATOM 3236 O O . ASN B 1 71 ? 3.488 -42.719 -18.422 1 96.38 71 ASN B O 1
ATOM 3240 N N . LEU B 1 72 ? 2.461 -41.625 -20 1 97.81 72 LEU B N 1
ATOM 3241 C CA . LEU B 1 72 ? 2.18 -40.438 -19.172 1 97.81 72 LEU B CA 1
ATOM 3242 C C . LEU B 1 72 ? 1.334 -40.844 -17.953 1 97.81 72 LEU B C 1
ATOM 3244 O O . LEU B 1 72 ? 0.276 -41.469 -18.109 1 97.81 72 LEU B O 1
ATOM 3248 N N . LYS B 1 73 ? 1.789 -40.5 -16.812 1 97.75 73 LYS B N 1
ATOM 3249 C CA . LYS B 1 73 ? 1.079 -40.812 -15.578 1 97.75 73 LYS B CA 1
ATOM 3250 C C . LYS B 1 73 ? 0.618 -39.562 -14.852 1 97.75 73 LYS B C 1
ATOM 3252 O O . LYS B 1 73 ? -0.309 -39.625 -14.039 1 97.75 73 LYS B O 1
ATOM 3257 N N . ILE B 1 74 ? 1.311 -38.438 -15.148 1 98.44 74 ILE B N 1
ATOM 3258 C CA . ILE B 1 74 ? 0.97 -37.219 -14.406 1 98.44 74 ILE B CA 1
ATOM 3259 C C . ILE B 1 74 ? 1.292 -36 -15.25 1 98.44 74 ILE B C 1
ATOM 3261 O O . ILE B 1 74 ? 2.328 -35.938 -15.914 1 98.44 74 ILE B O 1
ATOM 3265 N N . ILE B 1 75 ? 0.364 -35.094 -15.305 1 98.69 75 ILE B N 1
ATOM 3266 C CA . ILE B 1 75 ? 0.534 -33.75 -15.789 1 98.69 75 ILE B CA 1
ATOM 3267 C C . ILE B 1 75 ? 0.532 -32.781 -14.602 1 98.69 75 ILE B C 1
ATOM 3269 O O . ILE B 1 75 ? -0.47 -32.656 -13.898 1 98.69 75 ILE B O 1
ATOM 3273 N N . THR B 1 76 ? 1.645 -32.156 -14.375 1 98.12 76 THR B N 1
ATOM 3274 C CA . THR B 1 76 ? 1.734 -31.156 -13.305 1 98.12 76 THR B CA 1
ATOM 3275 C C . THR B 1 76 ? 1.775 -29.75 -13.883 1 98.12 76 THR B C 1
ATOM 3277 O O . THR B 1 76 ? 2.648 -29.422 -14.695 1 98.12 76 THR B O 1
ATOM 3280 N N . LEU B 1 77 ? 0.854 -29 -13.43 1 96.25 77 LEU B N 1
ATOM 3281 C CA . LEU B 1 77 ? 0.798 -27.594 -13.852 1 96.25 77 LEU B CA 1
ATOM 3282 C C . LEU B 1 77 ? 1.499 -26.703 -12.844 1 96.25 77 LEU B C 1
ATOM 3284 O O . LEU B 1 77 ? 1.227 -26.766 -11.641 1 96.25 77 LEU B O 1
ATOM 3288 N N . GLN B 1 78 ? 2.4 -25.875 -13.344 1 93.69 78 GLN B N 1
ATOM 3289 C CA . GLN B 1 78 ? 2.973 -24.828 -12.5 1 93.69 78 GLN B CA 1
ATOM 3290 C C . GLN B 1 78 ? 2.111 -23.578 -12.523 1 93.69 78 GLN B C 1
ATOM 3292 O O . GLN B 1 78 ? 2.604 -22.484 -12.828 1 93.69 78 GLN B O 1
ATOM 3297 N N . SER B 1 79 ? 0.865 -23.688 -12.148 1 88.44 79 SER B N 1
ATOM 3298 C CA . SER B 1 79 ? -0.162 -22.656 -12.086 1 88.44 79 SER B CA 1
ATOM 3299 C C . SER B 1 79 ? -1.296 -23.062 -11.148 1 88.44 79 SER B C 1
ATOM 3301 O O . SER B 1 79 ? -1.396 -24.219 -10.758 1 88.44 79 SER B O 1
ATOM 3303 N N . ILE B 1 80 ? -2.045 -22.078 -10.742 1 87.44 80 ILE B N 1
ATOM 3304 C CA . ILE B 1 80 ? -3.264 -22.391 -10 1 87.44 80 ILE B CA 1
ATOM 3305 C C . ILE B 1 80 ? -4.348 -22.859 -10.961 1 87.44 80 ILE B C 1
ATOM 3307 O O . ILE B 1 80 ? -5.012 -23.875 -10.711 1 87.44 80 ILE B O 1
ATOM 3311 N N . GLY B 1 81 ? -4.449 -22.141 -12.039 1 81.69 81 GLY B N 1
ATOM 3312 C CA . GLY B 1 81 ? -5.422 -22.5 -13.055 1 81.69 81 GLY B CA 1
ATOM 3313 C C . GLY B 1 81 ? -5.031 -23.734 -13.844 1 81.69 81 GLY B C 1
ATOM 3314 O O . GLY B 1 81 ? -3.854 -24.094 -13.906 1 81.69 81 GLY B O 1
ATOM 3315 N N . TYR B 1 82 ? -5.984 -24.438 -14.445 1 88.94 82 TYR B N 1
ATOM 3316 C CA . TYR B 1 82 ? -5.719 -25.672 -15.195 1 88.94 82 TYR B CA 1
ATOM 3317 C C . TYR B 1 82 ? -6.582 -25.75 -16.438 1 88.94 82 TYR B C 1
ATOM 3319 O O . TYR B 1 82 ? -6.953 -26.844 -16.875 1 88.94 82 TYR B O 1
ATOM 3327 N N . ASN B 1 83 ? -6.836 -24.562 -16.953 1 82 83 ASN B N 1
ATOM 3328 C CA . ASN B 1 83 ? -7.742 -24.469 -18.094 1 82 83 ASN B CA 1
ATOM 3329 C C . ASN B 1 83 ? -7.125 -25.062 -19.359 1 82 83 ASN B C 1
ATOM 3331 O O . ASN B 1 83 ? -7.836 -25.391 -20.312 1 82 83 ASN B O 1
ATOM 3335 N N . ASN B 1 84 ? -5.859 -25.25 -19.406 1 89.88 84 ASN B N 1
ATOM 3336 C CA . ASN B 1 84 ? -5.188 -25.734 -20.609 1 89.88 84 ASN B CA 1
ATOM 3337 C C . ASN B 1 84 ? -5.125 -27.266 -20.625 1 89.88 84 ASN B C 1
ATOM 3339 O O . ASN B 1 84 ? -4.52 -27.844 -21.531 1 89.88 84 ASN B O 1
ATOM 3343 N N . VAL B 1 85 ? -5.77 -28 -19.766 1 96.56 85 VAL B N 1
ATOM 3344 C CA . VAL B 1 85 ? -5.715 -29.453 -19.719 1 96.56 85 VAL B CA 1
ATOM 3345 C C . VAL B 1 85 ? -7.125 -30.031 -19.859 1 96.56 85 VAL B C 1
ATOM 3347 O O . VAL B 1 85 ? -8.062 -29.547 -19.219 1 96.56 85 VAL B O 1
ATOM 3350 N N . ASP B 1 86 ? -7.297 -30.938 -20.719 1 96.94 86 ASP B N 1
ATOM 3351 C CA . ASP B 1 86 ? -8.531 -31.703 -20.812 1 96.94 86 ASP B CA 1
ATOM 3352 C C . ASP B 1 86 ? -8.633 -32.688 -19.656 1 96.94 86 ASP B C 1
ATOM 3354 O O . ASP B 1 86 ? -8.195 -33.844 -19.766 1 96.94 86 ASP B O 1
ATOM 3358 N N . ILE B 1 87 ? -9.305 -32.312 -18.672 1 97 87 ILE B N 1
ATOM 3359 C CA . ILE B 1 87 ? -9.367 -33.062 -17.422 1 97 87 ILE B CA 1
ATOM 3360 C C . ILE B 1 87 ? -10.062 -34.406 -17.641 1 97 87 ILE B C 1
ATOM 3362 O O . ILE B 1 87 ? -9.648 -35.438 -17.094 1 97 87 ILE B O 1
ATOM 3366 N N . SER B 1 88 ? -11.117 -34.406 -18.406 1 96.62 88 SER B N 1
ATOM 3367 C CA . SER B 1 88 ? -11.844 -35.625 -18.688 1 96.62 88 SER B CA 1
ATOM 3368 C C . SER B 1 88 ? -10.961 -36.625 -19.422 1 96.62 88 SER B C 1
ATOM 3370 O O . SER B 1 88 ? -10.93 -37.812 -19.047 1 96.62 88 SER B O 1
ATOM 3372 N N . ALA B 1 89 ? -10.273 -36.156 -20.375 1 97.56 89 ALA B N 1
ATOM 3373 C CA . ALA B 1 89 ? -9.375 -37.031 -21.125 1 97.56 89 ALA B CA 1
ATOM 3374 C C . ALA B 1 89 ? -8.289 -37.594 -20.219 1 97.56 89 ALA B C 1
ATOM 3376 O O . ALA B 1 89 ? -7.93 -38.781 -20.328 1 97.56 89 ALA B O 1
ATOM 3377 N N . ALA B 1 90 ? -7.734 -36.75 -19.375 1 98.19 90 ALA B N 1
ATOM 3378 C CA . ALA B 1 90 ? -6.707 -37.188 -18.438 1 98.19 90 ALA B CA 1
ATOM 3379 C C . ALA B 1 90 ? -7.246 -38.281 -17.516 1 98.19 90 ALA B C 1
ATOM 3381 O O . ALA B 1 90 ? -6.59 -39.312 -17.297 1 98.19 90 ALA B O 1
ATOM 3382 N N . THR B 1 91 ? -8.414 -38.094 -17.016 1 97.31 91 THR B N 1
ATOM 3383 C CA . THR B 1 91 ? -9.047 -39.031 -16.109 1 97.31 91 THR B CA 1
ATOM 3384 C C . THR B 1 91 ? -9.297 -40.375 -16.812 1 97.31 91 THR B C 1
ATOM 3386 O O . THR B 1 91 ? -8.992 -41.438 -16.266 1 97.31 91 THR B O 1
ATOM 3389 N N . GLU B 1 92 ? -9.812 -40.281 -17.984 1 95.81 92 GLU B N 1
ATOM 3390 C CA . GLU B 1 92 ? -10.141 -41.5 -18.766 1 95.81 92 GLU B CA 1
ATOM 3391 C C . GLU B 1 92 ? -8.883 -42.281 -19.094 1 95.81 92 GLU B C 1
ATOM 3393 O O . GLU B 1 92 ? -8.945 -43.5 -19.266 1 95.81 92 GLU B O 1
ATOM 3398 N N . ASN B 1 93 ? -7.785 -41.656 -19.156 1 96.19 93 ASN B N 1
ATOM 3399 C CA . ASN B 1 93 ? -6.535 -42.312 -19.516 1 96.19 93 ASN B CA 1
ATOM 3400 C C . ASN B 1 93 ? -5.676 -42.594 -18.297 1 96.19 93 ASN B C 1
ATOM 3402 O O . ASN B 1 93 ? -4.488 -42.906 -18.406 1 96.19 93 ASN B O 1
ATOM 3406 N N . ASN B 1 94 ? -6.23 -42.406 -17.125 1 96.25 94 ASN B N 1
ATOM 3407 C CA . ASN B 1 94 ? -5.586 -42.688 -15.852 1 96.25 94 ASN B CA 1
ATOM 3408 C C . ASN B 1 94 ? -4.348 -41.812 -15.641 1 96.25 94 ASN B C 1
ATOM 3410 O O . ASN B 1 94 ? -3.311 -42.312 -15.188 1 96.25 94 ASN B O 1
ATOM 3414 N N . VAL B 1 95 ? -4.418 -40.625 -16.047 1 97.88 95 VAL B N 1
ATOM 3415 C CA . VAL B 1 95 ? -3.342 -39.656 -15.875 1 97.88 95 VAL B CA 1
ATOM 3416 C C . VAL B 1 95 ? -3.715 -38.656 -14.781 1 97.88 95 VAL B C 1
ATOM 3418 O O . VAL B 1 95 ? -4.758 -38 -14.852 1 97.88 95 VAL B O 1
ATOM 3421 N N . CYS B 1 96 ? -2.861 -38.531 -13.766 1 98.12 96 CYS B N 1
ATOM 3422 C CA . CYS B 1 96 ? -3.07 -37.531 -12.734 1 98.12 96 CYS B CA 1
ATOM 3423 C C . CYS B 1 96 ? -2.867 -36.125 -13.289 1 98.12 96 CYS B C 1
ATOM 3425 O O . CYS B 1 96 ? -1.96 -35.875 -14.094 1 98.12 96 CYS B O 1
ATOM 3427 N N . VAL B 1 97 ? -3.717 -35.219 -12.945 1 98.44 97 VAL B N 1
ATOM 3428 C CA . VAL B 1 97 ? -3.52 -33.781 -13.203 1 98.44 97 VAL B CA 1
ATOM 3429 C C . VAL B 1 97 ? -3.398 -33.031 -11.883 1 98.44 97 VAL B C 1
ATOM 3431 O O . VAL B 1 97 ? -4.289 -33.125 -11.039 1 98.44 97 VAL B O 1
ATOM 3434 N N . THR B 1 98 ? -2.242 -32.406 -11.727 1 97.88 98 THR B N 1
ATOM 3435 C CA . THR B 1 98 ? -2.02 -31.656 -10.5 1 97.88 98 THR B CA 1
ATOM 3436 C C . THR B 1 98 ? -1.684 -30.203 -10.82 1 97.88 98 THR B C 1
ATOM 3438 O O . THR B 1 98 ? -1.247 -29.891 -11.93 1 97.88 98 THR B O 1
ATOM 3441 N N . ASN B 1 99 ? -2.008 -29.344 -9.906 1 96.19 99 ASN B N 1
ATOM 3442 C CA . ASN B 1 99 ? -1.622 -27.938 -9.953 1 96.19 99 ASN B CA 1
ATOM 3443 C C . ASN B 1 99 ? -0.951 -27.5 -8.656 1 96.19 99 ASN B C 1
ATOM 3445 O O . ASN B 1 99 ? -0.45 -28.328 -7.895 1 96.19 99 ASN B O 1
ATOM 3449 N N . ILE B 1 100 ? -0.727 -26.188 -8.508 1 94.88 100 ILE B N 1
ATOM 3450 C CA . ILE B 1 100 ? -0.011 -25.719 -7.332 1 94.88 100 ILE B CA 1
ATOM 3451 C C . ILE B 1 100 ? -0.814 -24.625 -6.648 1 94.88 100 ILE B C 1
ATOM 3453 O O . ILE B 1 100 ? -0.36 -23.469 -6.562 1 94.88 100 ILE B O 1
ATOM 3457 N N . PRO B 1 101 ? -1.94 -24.984 -6.023 1 91.81 101 PRO B N 1
ATOM 3458 C CA . PRO B 1 101 ? -2.738 -23.969 -5.332 1 91.81 101 PRO B CA 1
ATOM 3459 C C . PRO B 1 101 ? -2.021 -23.375 -4.121 1 91.81 101 PRO B C 1
ATOM 3461 O O . PRO B 1 101 ? -1.304 -24.094 -3.416 1 91.81 101 PRO B O 1
ATOM 3464 N N . GLY B 1 102 ? -2.174 -22.125 -3.861 1 92.44 102 GLY B N 1
ATOM 3465 C CA . GLY B 1 102 ? -1.752 -21.484 -2.629 1 92.44 102 GLY B CA 1
ATOM 3466 C C . GLY B 1 102 ? -0.295 -21.062 -2.646 1 92.44 102 GLY B C 1
ATOM 3467 O O . GLY B 1 102 ? 0.198 -20.469 -1.681 1 92.44 102 GLY B O 1
ATOM 3468 N N . PHE B 1 103 ? 0.454 -21.344 -3.76 1 94.38 103 PHE B N 1
ATOM 3469 C CA . PHE B 1 103 ? 1.895 -21.125 -3.797 1 94.38 103 PHE B CA 1
ATOM 3470 C C . PHE B 1 103 ? 2.213 -19.641 -3.699 1 94.38 103 PHE B C 1
ATOM 3472 O O . PHE B 1 103 ? 3.328 -19.266 -3.336 1 94.38 103 PHE B O 1
ATOM 3479 N N . CYS B 1 104 ? 1.179 -18.812 -3.941 1 96.25 104 CYS B N 1
ATOM 3480 C CA . CYS B 1 104 ? 1.414 -17.375 -4.02 1 96.25 104 CYS B CA 1
ATOM 3481 C C . CYS B 1 104 ? 0.401 -16.609 -3.18 1 96.25 104 CYS B C 1
ATOM 3483 O O . CYS B 1 104 ? 0.11 -15.445 -3.457 1 96.25 104 CYS B O 1
ATOM 3485 N N . THR B 1 105 ? -0.203 -17.266 -2.186 1 96.5 105 THR B N 1
ATOM 3486 C CA . THR B 1 105 ? -1.262 -16.688 -1.372 1 96.5 105 THR B CA 1
ATOM 3487 C C . THR B 1 105 ? -0.78 -15.398 -0.702 1 96.5 105 THR B C 1
ATOM 3489 O O . THR B 1 105 ? -1.462 -14.375 -0.751 1 96.5 105 THR B O 1
ATOM 3492 N N . GLU B 1 106 ? 0.393 -15.414 -0.159 1 97.12 106 GLU B N 1
ATOM 3493 C CA . GLU B 1 106 ? 0.937 -14.266 0.559 1 97.12 106 GLU B CA 1
ATOM 3494 C C . GLU B 1 106 ? 1.169 -13.086 -0.382 1 97.12 106 GLU B C 1
ATOM 3496 O O . GLU B 1 106 ? 0.878 -11.938 -0.033 1 97.12 106 GLU B O 1
ATOM 3501 N N . GLU B 1 107 ? 1.688 -13.43 -1.562 1 97.94 107 GLU B N 1
ATOM 3502 C CA . GLU B 1 107 ? 1.98 -12.391 -2.545 1 97.94 107 GLU B CA 1
ATOM 3503 C C . GLU B 1 107 ? 0.705 -11.695 -3.014 1 97.94 107 GLU B C 1
ATOM 3505 O O . GLU B 1 107 ? 0.632 -10.469 -3.033 1 97.94 107 GLU B O 1
ATOM 3510 N N . VAL B 1 108 ? -0.293 -12.461 -3.336 1 98.06 108 VAL B N 1
ATOM 3511 C CA . VAL B 1 108 ? -1.521 -11.891 -3.879 1 98.06 108 VAL B CA 1
ATOM 3512 C C . VAL B 1 108 ? -2.25 -11.102 -2.795 1 98.06 108 VAL B C 1
ATOM 3514 O O . VAL B 1 108 ? -2.811 -10.039 -3.064 1 98.06 108 VAL B O 1
ATOM 3517 N N . ALA B 1 109 ? -2.254 -11.602 -1.556 1 98.56 109 ALA B N 1
ATOM 3518 C CA . ALA B 1 109 ? -2.869 -10.898 -0.436 1 98.56 109 ALA B CA 1
ATOM 3519 C C . ALA B 1 109 ? -2.225 -9.531 -0.227 1 98.56 109 ALA B C 1
ATOM 3521 O O . ALA B 1 109 ? -2.922 -8.516 -0.125 1 98.56 109 ALA B O 1
ATOM 3522 N N . LEU B 1 110 ? -0.909 -9.516 -0.185 1 98.81 110 LEU B N 1
ATOM 3523 C CA . LEU B 1 110 ? -0.183 -8.273 0.039 1 98.81 110 LEU B CA 1
ATOM 3524 C C . LEU B 1 110 ? -0.403 -7.301 -1.114 1 98.81 110 LEU B C 1
ATOM 3526 O O . LEU B 1 110 ? -0.57 -6.098 -0.896 1 98.81 110 LEU B O 1
ATOM 3530 N N . HIS B 1 111 ? -0.38 -7.855 -2.332 1 98.81 111 HIS B N 1
ATOM 3531 C CA . HIS B 1 111 ? -0.611 -7.035 -3.518 1 98.81 111 HIS B CA 1
ATOM 3532 C C . HIS B 1 111 ? -1.99 -6.387 -3.479 1 98.81 111 HIS B C 1
ATOM 3534 O O . HIS B 1 111 ? -2.131 -5.199 -3.781 1 98.81 111 HIS B O 1
ATOM 3540 N N . THR B 1 112 ? -2.961 -7.129 -3.057 1 98.88 112 THR B N 1
ATOM 3541 C CA . THR B 1 112 ? -4.324 -6.621 -2.934 1 98.88 112 THR B CA 1
ATOM 3542 C C . THR B 1 112 ? -4.391 -5.5 -1.903 1 98.88 112 THR B C 1
ATOM 3544 O O . THR B 1 112 ? -4.973 -4.441 -2.166 1 98.88 112 THR B O 1
ATOM 3547 N N . ILE B 1 113 ? -3.768 -5.691 -0.76 1 98.88 113 ILE B N 1
ATOM 3548 C CA . ILE B 1 113 ? -3.707 -4.672 0.285 1 98.88 113 ILE B CA 1
ATOM 3549 C C . ILE B 1 113 ? -3.018 -3.422 -0.253 1 98.88 113 ILE B C 1
ATOM 3551 O O . ILE B 1 113 ? -3.484 -2.303 -0.026 1 98.88 113 ILE B O 1
ATOM 3555 N N . GLY B 1 114 ? -1.886 -3.633 -0.938 1 98.88 114 GLY B N 1
ATOM 3556 C CA . GLY B 1 114 ? -1.177 -2.521 -1.55 1 98.88 114 GLY B CA 1
ATOM 3557 C C . GLY B 1 114 ? -2.037 -1.717 -2.506 1 98.88 114 GLY B C 1
ATOM 3558 O O . GLY B 1 114 ? -1.97 -0.486 -2.523 1 98.88 114 GLY B O 1
ATOM 3559 N N . MET B 1 115 ? -2.871 -2.398 -3.258 1 98.88 115 MET B N 1
ATOM 3560 C CA . MET B 1 115 ? -3.762 -1.732 -4.203 1 98.88 115 MET B CA 1
ATOM 3561 C C . MET B 1 115 ? -4.824 -0.922 -3.473 1 98.88 115 MET B C 1
ATOM 3563 O O . MET B 1 115 ? -5.16 0.189 -3.889 1 98.88 115 MET B O 1
ATOM 3567 N N . ILE B 1 116 ? -5.363 -1.458 -2.41 1 98.81 116 ILE B N 1
ATOM 3568 C CA . ILE B 1 116 ? -6.355 -0.761 -1.602 1 98.81 116 ILE B CA 1
ATOM 3569 C C . ILE B 1 116 ? -5.766 0.539 -1.062 1 98.81 116 ILE B C 1
ATOM 3571 O O . ILE B 1 116 ? -6.348 1.611 -1.231 1 98.81 116 ILE B O 1
ATOM 3575 N N . ILE B 1 117 ? -4.562 0.454 -0.483 1 98.81 117 ILE B N 1
ATOM 3576 C CA . ILE B 1 117 ? -3.916 1.624 0.101 1 98.81 117 ILE B CA 1
ATOM 3577 C C . ILE B 1 117 ? -3.551 2.615 -1.002 1 98.81 117 ILE B C 1
ATOM 3579 O O . ILE B 1 117 ? -3.705 3.826 -0.832 1 98.81 117 ILE B O 1
ATOM 3583 N N . ASP B 1 118 ? -3.072 2.064 -2.139 1 98.81 118 ASP B N 1
ATOM 3584 C CA . ASP B 1 118 ? -2.688 2.904 -3.27 1 98.81 118 ASP B CA 1
ATOM 3585 C C . ASP B 1 118 ? -3.859 3.766 -3.738 1 98.81 118 ASP B C 1
ATOM 3587 O O . ASP B 1 118 ? -3.709 4.973 -3.939 1 98.81 118 ASP B O 1
ATOM 3591 N N . LEU B 1 119 ? -5.016 3.199 -3.816 1 98.44 119 LEU B N 1
ATOM 3592 C CA . LEU B 1 119 ? -6.203 3.92 -4.27 1 98.44 119 LEU B CA 1
ATOM 3593 C C . LEU B 1 119 ? -6.582 5.016 -3.279 1 98.44 119 LEU B C 1
ATOM 3595 O O . LEU B 1 119 ? -6.863 6.148 -3.678 1 98.44 119 LEU B O 1
ATOM 3599 N N . VAL B 1 120 ? -6.508 4.715 -1.988 1 97.69 120 VAL B N 1
ATOM 3600 C CA . VAL B 1 120 ? -6.992 5.648 -0.976 1 97.69 120 VAL B CA 1
ATOM 3601 C C . VAL B 1 120 ? -5.961 6.754 -0.756 1 97.69 120 VAL B C 1
ATOM 3603 O O . VAL B 1 120 ? -6.32 7.883 -0.412 1 97.69 120 VAL B O 1
ATOM 3606 N N . ARG B 1 121 ? -4.742 6.453 -1.028 1 98.44 121 ARG B N 1
ATOM 3607 C CA . ARG B 1 121 ? -3.682 7.43 -0.803 1 98.44 121 ARG B CA 1
ATOM 3608 C C . ARG B 1 121 ? -3.215 8.047 -2.117 1 98.44 121 ARG B C 1
ATOM 3610 O O . ARG B 1 121 ? -2.373 8.945 -2.123 1 98.44 121 ARG B O 1
ATOM 3617 N N . LYS B 1 122 ? -3.699 7.57 -3.227 1 98.5 122 LYS B N 1
ATOM 3618 C CA . LYS B 1 122 ? -3.438 8.062 -4.574 1 98.5 122 LYS B CA 1
ATOM 3619 C C . LYS B 1 122 ? -1.949 7.996 -4.906 1 98.5 122 LYS B C 1
ATOM 3621 O O . LYS B 1 122 ? -1.406 8.906 -5.535 1 98.5 122 LYS B O 1
ATOM 3626 N N . ILE B 1 123 ? -1.265 6.938 -4.473 1 98.88 123 ILE B N 1
ATOM 3627 C CA . ILE B 1 123 ? 0.186 6.859 -4.605 1 98.88 123 ILE B CA 1
ATOM 3628 C C . ILE B 1 123 ? 0.566 6.793 -6.082 1 98.88 123 ILE B C 1
ATOM 3630 O O . ILE B 1 123 ? 1.344 7.617 -6.57 1 98.88 123 ILE B O 1
ATOM 3634 N N . THR B 1 124 ? -0.015 5.855 -6.82 1 98.88 124 THR B N 1
ATOM 3635 C CA . THR B 1 124 ? 0.292 5.648 -8.227 1 98.88 124 THR B CA 1
ATOM 3636 C C . THR B 1 124 ? -0.111 6.867 -9.055 1 98.88 124 THR B C 1
ATOM 3638 O O . THR B 1 124 ? 0.652 7.328 -9.906 1 98.88 124 THR B O 1
ATOM 3641 N N . PHE B 1 125 ? -1.271 7.461 -8.797 1 98.69 125 PHE B N 1
ATOM 3642 C CA . PHE B 1 125 ? -1.762 8.641 -9.492 1 98.69 125 PHE B CA 1
ATOM 3643 C C . PHE B 1 125 ? -0.806 9.812 -9.305 1 98.69 125 PHE B C 1
ATOM 3645 O O . PHE B 1 125 ? -0.442 10.484 -10.273 1 98.69 125 PHE B O 1
ATOM 3652 N N . LEU B 1 126 ? -0.423 10.055 -8.047 1 98.75 126 LEU B N 1
ATOM 3653 C CA . LEU B 1 126 ? 0.434 11.188 -7.711 1 98.75 126 LEU B CA 1
ATOM 3654 C C . LEU B 1 126 ? 1.829 11 -8.297 1 98.75 126 LEU B C 1
ATOM 3656 O O . LEU B 1 126 ? 2.465 11.977 -8.711 1 98.75 126 LEU B O 1
ATOM 3660 N N . ASP B 1 127 ? 2.316 9.75 -8.297 1 98.81 127 ASP B N 1
ATOM 3661 C CA . ASP B 1 127 ? 3.609 9.484 -8.922 1 98.81 127 ASP B CA 1
ATOM 3662 C C . ASP B 1 127 ? 3.584 9.836 -10.406 1 98.81 127 ASP B C 1
ATOM 3664 O O . ASP B 1 127 ? 4.508 10.477 -10.914 1 98.81 127 ASP B O 1
ATOM 3668 N N . ARG B 1 128 ? 2.502 9.43 -11.109 1 98.06 128 ARG B N 1
ATOM 3669 C CA . ARG B 1 128 ? 2.35 9.789 -12.516 1 98.06 128 ARG B CA 1
ATOM 3670 C C . ARG B 1 128 ? 2.346 11.305 -12.703 1 98.06 128 ARG B C 1
ATOM 3672 O O . ARG B 1 128 ? 2.963 11.82 -13.641 1 98.06 128 ARG B O 1
ATOM 3679 N N . LEU B 1 129 ? 1.643 11.953 -11.82 1 97.44 129 LEU B N 1
ATOM 3680 C CA . LEU B 1 129 ? 1.513 13.406 -11.883 1 97.44 129 LEU B CA 1
ATOM 3681 C C . LEU B 1 129 ? 2.873 14.078 -11.742 1 97.44 129 LEU B C 1
ATOM 3683 O O . LEU B 1 129 ? 3.213 14.977 -12.523 1 97.44 129 LEU B O 1
ATOM 3687 N N . VAL B 1 130 ? 3.668 13.703 -10.734 1 97.81 130 VAL B N 1
ATOM 3688 C CA . VAL B 1 130 ? 4.988 14.258 -10.453 1 97.81 130 VAL B CA 1
ATOM 3689 C C . VAL B 1 130 ? 5.895 14.062 -11.664 1 97.81 130 VAL B C 1
ATOM 3691 O O . VAL B 1 130 ? 6.629 14.977 -12.055 1 97.81 130 VAL B O 1
ATOM 3694 N N . ARG B 1 131 ? 5.828 12.93 -12.25 1 97.12 131 ARG B N 1
ATOM 3695 C CA . ARG B 1 131 ? 6.699 12.602 -13.383 1 97.12 131 ARG B CA 1
ATOM 3696 C C . ARG B 1 131 ? 6.289 13.375 -14.633 1 97.12 131 ARG B C 1
ATOM 3698 O O . ARG B 1 131 ? 7.059 13.477 -15.586 1 97.12 131 ARG B O 1
ATOM 3705 N N . LYS B 1 132 ? 5.125 13.875 -14.664 1 95 132 LYS B N 1
ATOM 3706 C CA . LYS B 1 132 ? 4.672 14.758 -15.734 1 95 132 LYS B CA 1
ATOM 3707 C C . LYS B 1 132 ? 5 16.219 -15.414 1 95 132 LYS B C 1
ATOM 3709 O O . LYS B 1 132 ? 4.566 17.125 -16.125 1 95 132 LYS B O 1
ATOM 3714 N N . GLY B 1 133 ? 5.641 16.484 -14.266 1 93.62 133 GLY B N 1
ATOM 3715 C CA . GLY B 1 133 ? 6.133 17.812 -13.93 1 93.62 133 GLY B CA 1
A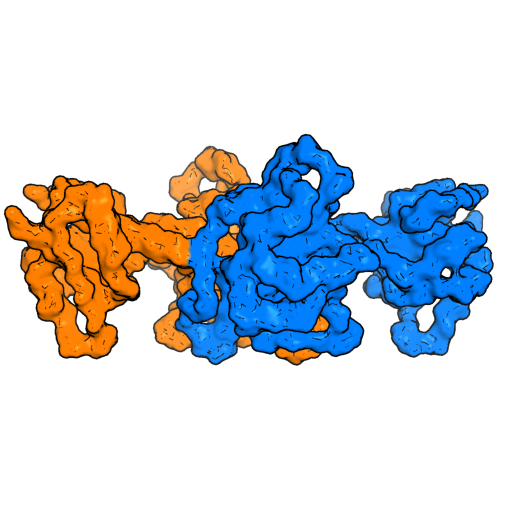TOM 3716 C C . GLY B 1 133 ? 5.191 18.578 -13.023 1 93.62 133 GLY B C 1
ATOM 3717 O O . GLY B 1 133 ? 5.32 19.797 -12.875 1 93.62 133 GLY B O 1
ATOM 3718 N N . LYS B 1 134 ? 4.266 17.922 -12.445 1 94.62 134 LYS B N 1
ATOM 3719 C CA . LYS B 1 134 ? 3.299 18.594 -11.586 1 94.62 134 LYS B CA 1
ATOM 3720 C C . LYS B 1 134 ? 3.477 18.188 -10.125 1 94.62 134 LYS B C 1
ATOM 3722 O O . LYS B 1 134 ? 3.17 17.062 -9.75 1 94.62 134 LYS B O 1
ATOM 3727 N N . TRP B 1 135 ? 3.922 19.109 -9.359 1 96 135 TRP B N 1
ATOM 3728 C CA . TRP B 1 135 ? 4.062 18.906 -7.918 1 96 135 TRP B CA 1
ATOM 3729 C C . TRP B 1 135 ? 2.875 19.5 -7.168 1 96 135 TRP B C 1
ATOM 3731 O O . TRP B 1 135 ? 2.951 20.625 -6.672 1 96 135 TRP B O 1
ATOM 3741 N N . ASP B 1 136 ? 1.737 18.781 -7.098 1 94.12 136 ASP B N 1
ATOM 3742 C CA . ASP B 1 136 ? 0.482 19.234 -6.504 1 94.12 136 ASP B CA 1
ATOM 3743 C C . ASP B 1 136 ? -0.167 18.125 -5.68 1 94.12 136 ASP B C 1
ATOM 3745 O O . ASP B 1 136 ? -0.808 17.219 -6.234 1 94.12 136 ASP B O 1
ATOM 3749 N N . PRO B 1 137 ? -0.069 18.219 -4.406 1 93.69 137 PRO B N 1
ATOM 3750 C CA . PRO B 1 137 ? -0.594 17.156 -3.549 1 93.69 137 PRO B CA 1
ATOM 3751 C C . PRO B 1 137 ? -2.119 17.094 -3.549 1 93.69 137 PRO B C 1
ATOM 3753 O O . PRO B 1 137 ? -2.703 16.125 -3.039 1 93.69 137 PRO B O 1
ATOM 3756 N N . LEU B 1 138 ? -2.805 18.047 -4.105 1 92.44 138 LEU B N 1
ATOM 3757 C CA . LEU B 1 138 ? -4.254 18.156 -3.98 1 92.44 138 LEU B CA 1
ATOM 3758 C C . LEU B 1 138 ? -4.945 17.656 -5.246 1 92.44 138 LEU B C 1
ATOM 3760 O O . LEU B 1 138 ? -6.176 17.594 -5.301 1 92.44 138 LEU B O 1
ATOM 3764 N N . CYS B 1 139 ? -4.168 17.297 -6.242 1 94.31 139 CYS B N 1
ATOM 3765 C CA . CYS B 1 139 ? -4.734 16.859 -7.512 1 94.31 139 CYS B CA 1
ATOM 3766 C C . CYS B 1 139 ? -5.465 15.531 -7.359 1 94.31 139 CYS B C 1
ATOM 3768 O O . CYS B 1 139 ? -5.141 14.742 -6.473 1 94.31 139 CYS B O 1
ATOM 3770 N N . GLY B 1 140 ? -6.527 15.297 -8.258 1 94.81 140 GLY B N 1
ATOM 3771 C CA . GLY B 1 140 ? -7.281 14.047 -8.273 1 94.81 140 GLY B CA 1
ATOM 3772 C C . GLY B 1 140 ? -8.508 14.086 -7.379 1 94.81 140 GLY B C 1
ATOM 3773 O O . GLY B 1 140 ? -8.953 15.156 -6.969 1 94.81 140 GLY B O 1
ATOM 3774 N N . TYR B 1 141 ? -9.078 12.914 -7.113 1 95.62 141 TYR B N 1
ATOM 3775 C CA . TYR B 1 141 ? -10.281 12.836 -6.301 1 95.62 141 TYR B CA 1
ATOM 3776 C C . TYR B 1 141 ? -9.961 13.016 -4.82 1 95.62 141 TYR B C 1
ATOM 3778 O O . TYR B 1 141 ? -8.805 12.867 -4.41 1 95.62 141 TYR B O 1
ATOM 3786 N N . LYS B 1 142 ? -10.875 13.344 -4.035 1 94.62 142 LYS B N 1
ATOM 3787 C CA . LYS B 1 142 ? -10.719 13.5 -2.592 1 94.62 142 LYS B CA 1
ATOM 3788 C C . LYS B 1 142 ? -10.5 12.148 -1.913 1 94.62 142 LYS B C 1
ATOM 3790 O O . LYS B 1 142 ? -11.086 11.141 -2.318 1 94.62 142 LYS B O 1
ATOM 3795 N N . THR B 1 143 ? -9.664 12.164 -0.931 1 95 143 THR B N 1
ATOM 3796 C CA . THR B 1 143 ? -9.375 10.953 -0.165 1 95 143 THR B CA 1
ATOM 3797 C C . THR B 1 143 ? -9.867 11.094 1.272 1 95 143 THR B C 1
ATOM 3799 O O . THR B 1 143 ? -10.086 12.211 1.754 1 95 143 THR B O 1
ATOM 3802 N N . TYR B 1 144 ? -10.055 9.984 1.968 1 95.56 144 TYR B N 1
ATOM 3803 C CA . TYR B 1 144 ? -10.602 9.945 3.322 1 95.56 144 TYR B CA 1
ATOM 3804 C C . TYR B 1 144 ? -9.82 8.961 4.188 1 95.56 144 TYR B C 1
ATOM 3806 O O . TYR B 1 144 ? -9.141 8.07 3.67 1 95.56 144 TYR B O 1
ATOM 3814 N N . ARG B 1 145 ? -9.883 9.156 5.477 1 96.38 145 ARG B N 1
ATOM 3815 C CA . ARG B 1 145 ? -9.297 8.234 6.441 1 96.38 145 ARG B CA 1
ATOM 3816 C C . ARG B 1 145 ? -9.984 6.875 6.395 1 96.38 145 ARG B C 1
ATOM 3818 O O . ARG B 1 145 ? -11.211 6.801 6.285 1 96.38 145 ARG B O 1
ATOM 3825 N N . LEU B 1 146 ? -9.219 5.766 6.41 1 95.38 146 LEU B N 1
ATOM 3826 C CA . LEU B 1 146 ? -9.68 4.406 6.156 1 95.38 146 LEU B CA 1
ATOM 3827 C C . LEU B 1 146 ? -10.391 3.836 7.379 1 95.38 146 LEU B C 1
ATOM 3829 O O . LEU B 1 146 ? -11.242 2.951 7.25 1 95.38 146 LEU B O 1
ATOM 3833 N N . THR B 1 147 ? -10.008 4.344 8.547 1 94.56 147 THR B N 1
ATOM 3834 C CA . THR B 1 147 ? -10.523 3.777 9.789 1 94.56 147 THR B CA 1
ATOM 3835 C C . THR B 1 147 ? -12.047 3.734 9.773 1 94.56 147 THR B C 1
ATOM 3837 O O . THR B 1 147 ? -12.695 4.711 9.391 1 94.56 147 THR B O 1
ATOM 3840 N N . ASP B 1 148 ? -12.609 2.586 9.977 1 96.44 148 ASP B N 1
ATOM 3841 C CA . ASP B 1 148 ? -14.031 2.314 10.156 1 96.44 148 ASP B CA 1
ATOM 3842 C C . ASP B 1 148 ? -14.742 2.191 8.812 1 96.44 148 ASP B C 1
ATOM 3844 O O . ASP B 1 148 ? -15.961 2.014 8.758 1 96.44 148 ASP B O 1
ATOM 3848 N N . LYS B 1 149 ? -14.031 2.361 7.695 1 98.25 149 LYS B N 1
ATOM 3849 C CA . LYS B 1 149 ? -14.625 2.043 6.398 1 98.25 149 LYS B CA 1
ATOM 3850 C C . LYS B 1 149 ? -14.844 0.542 6.246 1 98.25 149 LYS B C 1
ATOM 3852 O O . LYS B 1 149 ? -14.336 -0.25 7.043 1 98.25 149 LYS B O 1
ATOM 3857 N N . THR B 1 150 ? -15.648 0.158 5.266 1 98.81 150 THR B N 1
ATOM 3858 C CA . THR B 1 150 ? -16.047 -1.236 5.105 1 98.81 150 THR B CA 1
ATOM 3859 C C . THR B 1 150 ? -15.492 -1.81 3.803 1 98.81 150 THR B C 1
ATOM 3861 O O . THR B 1 150 ? -15.656 -1.21 2.736 1 98.81 150 THR B O 1
ATOM 3864 N N . ILE B 1 151 ? -14.844 -2.906 3.896 1 98.88 151 ILE B N 1
ATOM 3865 C CA . ILE B 1 151 ? -14.461 -3.654 2.705 1 98.88 151 ILE B CA 1
ATOM 3866 C C . ILE B 1 151 ? -15.328 -4.898 2.57 1 98.88 151 ILE B C 1
ATOM 3868 O O . ILE B 1 151 ? -15.57 -5.605 3.551 1 98.88 151 ILE B O 1
ATOM 3872 N N . GLY B 1 152 ? -15.883 -5.062 1.394 1 98.94 152 GLY B N 1
ATOM 3873 C CA . GLY B 1 152 ? -16.578 -6.285 1.033 1 98.94 152 GLY B CA 1
ATOM 3874 C C . GLY B 1 152 ? -15.727 -7.25 0.235 1 98.94 152 GLY B C 1
ATOM 3875 O O . GLY B 1 152 ? -15.18 -6.887 -0.81 1 98.94 152 GLY B O 1
ATOM 3876 N N . LEU B 1 153 ? -15.586 -8.469 0.749 1 98.94 153 LEU B N 1
ATOM 3877 C CA . LEU B 1 153 ? -14.844 -9.523 0.073 1 98.94 153 LEU B CA 1
ATOM 3878 C C . LEU B 1 153 ? -15.789 -10.523 -0.582 1 98.94 153 LEU B C 1
ATOM 3880 O O . LEU B 1 153 ? -16.656 -11.102 0.088 1 98.94 153 LEU B O 1
ATOM 3884 N N . TYR B 1 154 ? -15.648 -10.617 -1.904 1 98.62 154 TYR B N 1
ATOM 3885 C CA . TYR B 1 154 ? -16.375 -11.68 -2.588 1 98.62 154 TYR B CA 1
ATOM 3886 C C . TYR B 1 154 ? -15.609 -12.992 -2.557 1 98.62 154 TYR B C 1
ATOM 3888 O O . TYR B 1 154 ? -14.578 -13.125 -3.225 1 98.62 154 TYR B O 1
ATOM 3896 N N . PHE B 1 155 ? -16.156 -13.945 -1.844 1 96.62 155 PHE B N 1
ATOM 3897 C CA . PHE B 1 155 ? -15.531 -15.234 -1.577 1 96.62 155 PHE B CA 1
ATOM 3898 C C . PHE B 1 155 ? -14.508 -15.125 -0.457 1 96.62 155 PHE B C 1
ATOM 3900 O O . PHE B 1 155 ? -14.078 -14.023 -0.102 1 96.62 155 PHE B O 1
ATOM 3907 N N . PHE B 1 156 ? -14.188 -16.25 0.193 1 97.69 156 PHE B N 1
ATOM 3908 C CA . PHE B 1 156 ? -13.289 -16.25 1.346 1 97.69 156 PHE B CA 1
ATOM 3909 C C . PHE B 1 156 ? -12.43 -17.516 1.355 1 97.69 156 PHE B C 1
ATOM 3911 O O . PHE B 1 156 ? -12.664 -18.422 2.154 1 97.69 156 PHE B O 1
ATOM 3918 N N . GLY B 1 157 ? -11.492 -17.484 0.481 1 95.56 157 GLY B N 1
ATOM 3919 C CA . GLY B 1 157 ? -10.508 -18.562 0.417 1 95.56 157 GLY B CA 1
ATOM 3920 C C . GLY B 1 157 ? -9.195 -18.203 1.1 1 95.56 157 GLY B C 1
ATOM 3921 O O . GLY B 1 157 ? -9.188 -17.484 2.102 1 95.56 157 GLY B O 1
ATOM 3922 N N . SER B 1 158 ? -8.07 -18.719 0.638 1 95.25 158 SER B N 1
ATOM 3923 C CA . SER B 1 158 ? -6.766 -18.562 1.269 1 95.25 158 SER B CA 1
ATOM 3924 C C . SER B 1 158 ? -6.289 -17.109 1.201 1 95.25 158 SER B C 1
ATOM 3926 O O . SER B 1 158 ? -5.691 -16.609 2.152 1 95.25 158 SER B O 1
ATOM 3928 N N . ILE B 1 159 ? -6.602 -16.438 0.079 1 97.06 159 ILE B N 1
ATOM 3929 C CA . ILE B 1 159 ? -6.082 -15.086 -0.126 1 97.06 159 ILE B CA 1
ATOM 3930 C C . ILE B 1 159 ? -6.777 -14.109 0.822 1 97.06 159 ILE B C 1
ATOM 3932 O O . ILE B 1 159 ? -6.121 -13.414 1.601 1 97.06 159 ILE B O 1
ATOM 3936 N N . PRO B 1 160 ? -8.164 -14.047 0.897 1 98.38 160 PRO B N 1
ATOM 3937 C CA . PRO B 1 160 ? -8.82 -13.172 1.876 1 98.38 160 PRO B CA 1
ATOM 3938 C C . PRO B 1 160 ? -8.422 -13.5 3.314 1 98.38 160 PRO B C 1
ATOM 3940 O O . PRO B 1 160 ? -8.258 -12.594 4.133 1 98.38 160 PRO B O 1
ATOM 3943 N N . LYS B 1 161 ? -8.305 -14.766 3.58 1 98 161 LYS B N 1
ATOM 3944 C CA . LYS B 1 161 ? -7.867 -15.156 4.918 1 98 161 LYS B CA 1
ATOM 3945 C C . LYS B 1 161 ? -6.523 -14.523 5.266 1 98 161 LYS B C 1
ATOM 3947 O O . LYS B 1 161 ? -6.332 -14.031 6.379 1 98 161 LYS B O 1
ATOM 3952 N N . ALA B 1 162 ? -5.617 -14.57 4.309 1 98 162 ALA B N 1
ATOM 3953 C CA . ALA B 1 162 ? -4.281 -14.016 4.516 1 98 162 ALA B CA 1
ATOM 3954 C C . ALA B 1 162 ? -4.332 -12.492 4.613 1 98 162 ALA B C 1
ATOM 3956 O O . ALA B 1 162 ? -3.42 -11.867 5.164 1 98 162 ALA B O 1
ATOM 3957 N N . MET B 1 163 ? -5.379 -11.844 4.129 1 98.75 163 MET B N 1
ATOM 3958 C CA . MET B 1 163 ? -5.535 -10.398 4.152 1 98.75 163 MET B CA 1
ATOM 3959 C C . MET B 1 163 ? -6.043 -9.922 5.512 1 98.75 163 MET B C 1
ATOM 3961 O O . MET B 1 163 ? -5.828 -8.773 5.895 1 98.75 163 MET B O 1
ATOM 3965 N N . MET B 1 164 ? -6.711 -10.773 6.285 1 98.75 164 MET B N 1
ATOM 3966 C CA . MET B 1 164 ? -7.52 -10.391 7.441 1 98.75 164 MET B CA 1
ATOM 3967 C C . MET B 1 164 ? -6.68 -9.656 8.477 1 98.75 164 MET B C 1
ATOM 3969 O O . MET B 1 164 ? -7.078 -8.602 8.977 1 98.75 164 MET B O 1
ATOM 3973 N N . PRO B 1 165 ? -5.469 -10.125 8.836 1 98.56 165 PRO B N 1
ATOM 3974 C CA . PRO B 1 165 ? -4.688 -9.398 9.836 1 98.56 165 PRO B CA 1
ATOM 3975 C C . PRO B 1 165 ? -4.383 -7.961 9.414 1 98.56 165 PRO B C 1
ATOM 3977 O O . PRO B 1 165 ? -4.469 -7.043 10.234 1 98.56 165 PRO B O 1
ATOM 3980 N N . MET B 1 166 ? -4.09 -7.738 8.164 1 98.56 166 MET B N 1
ATOM 3981 C CA . MET B 1 166 ? -3.754 -6.402 7.672 1 98.56 166 MET B CA 1
ATOM 3982 C C . MET B 1 166 ? -5 -5.527 7.582 1 98.56 166 MET B C 1
ATOM 3984 O O . MET B 1 166 ? -4.953 -4.344 7.918 1 98.56 166 MET B O 1
ATOM 3988 N N . LEU B 1 167 ? -6.102 -6.133 7.141 1 98.75 167 LEU B N 1
ATOM 3989 C CA . LEU B 1 167 ? -7.355 -5.391 7.07 1 98.75 167 LEU B CA 1
ATOM 3990 C C . LEU B 1 167 ? -7.77 -4.891 8.445 1 98.75 167 LEU B C 1
ATOM 3992 O O . LEU B 1 167 ? -8.188 -3.736 8.594 1 98.75 167 LEU B O 1
ATOM 3996 N N . LYS B 1 168 ? -7.605 -5.723 9.438 1 98.19 168 LYS B N 1
ATOM 3997 C CA . LYS B 1 168 ? -7.941 -5.359 10.812 1 98.19 168 LYS B CA 1
ATOM 3998 C C . LYS B 1 168 ? -6.996 -4.285 11.336 1 98.19 168 LYS B C 1
ATOM 4000 O O . LYS B 1 168 ? -7.43 -3.352 12.023 1 98.19 168 LYS B O 1
ATOM 4005 N N . ALA B 1 169 ? -5.766 -4.418 11.016 1 98.25 169 ALA B N 1
ATOM 4006 C CA . ALA B 1 169 ? -4.766 -3.451 11.469 1 98.25 169 ALA B CA 1
ATOM 4007 C C . ALA B 1 169 ? -5.031 -2.07 10.875 1 98.25 169 ALA B C 1
ATOM 4009 O O . ALA B 1 169 ? -4.672 -1.054 11.477 1 98.25 169 ALA B O 1
ATOM 4010 N N . MET B 1 170 ? -5.699 -1.986 9.75 1 98 170 MET B N 1
ATOM 4011 C CA . MET B 1 170 ? -6.027 -0.72 9.102 1 98 170 MET B CA 1
ATOM 4012 C C . MET B 1 170 ? -7.324 -0.145 9.656 1 98 170 MET B C 1
ATOM 4014 O O . MET B 1 170 ? -7.727 0.96 9.289 1 98 170 MET B O 1
ATOM 4018 N N . GLY B 1 171 ? -8 -0.922 10.516 1 97.75 171 GLY B N 1
ATOM 4019 C CA . GLY B 1 171 ? -9.219 -0.456 11.164 1 97.75 171 GLY B CA 1
ATOM 4020 C C . GLY B 1 171 ? -10.453 -0.599 10.297 1 97.75 171 GLY B C 1
ATOM 4021 O O . GLY B 1 171 ? -11.438 0.116 10.492 1 97.75 171 GLY B O 1
ATOM 4022 N N . LEU B 1 172 ? -10.43 -1.521 9.344 1 98.44 172 LEU B N 1
ATOM 4023 C CA . LEU B 1 172 ? -11.547 -1.707 8.43 1 98.44 172 LEU B CA 1
ATOM 4024 C C . LEU B 1 172 ? -12.57 -2.682 9.008 1 98.44 172 LEU B C 1
ATOM 4026 O O . LEU B 1 172 ? -12.195 -3.65 9.672 1 98.44 172 LEU B O 1
ATOM 4030 N N . ASN B 1 173 ? -13.812 -2.416 8.75 1 98.69 173 ASN B N 1
ATOM 4031 C CA . ASN B 1 173 ? -14.844 -3.447 8.875 1 98.69 173 ASN B CA 1
ATOM 4032 C C . ASN B 1 173 ? -14.828 -4.391 7.672 1 98.69 173 ASN B C 1
ATOM 4034 O O . ASN B 1 173 ? -14.641 -3.953 6.535 1 98.69 173 ASN B O 1
ATOM 4038 N N . VAL B 1 174 ? -15.031 -5.711 7.926 1 98.88 174 VAL B N 1
ATOM 4039 C CA . VAL B 1 174 ? -14.93 -6.668 6.828 1 98.88 174 VAL B CA 1
ATOM 4040 C C . VAL B 1 174 ? -16.25 -7.402 6.656 1 98.88 174 VAL B C 1
ATOM 4042 O O . VAL B 1 174 ? -16.719 -8.07 7.582 1 98.88 174 VAL B O 1
ATOM 4045 N N . LEU B 1 175 ? -16.875 -7.23 5.512 1 98.88 175 LEU B N 1
ATOM 4046 C CA . LEU B 1 175 ? -18.031 -8.008 5.078 1 98.88 175 LEU B CA 1
ATOM 4047 C C . LEU B 1 175 ? -17.625 -9.07 4.062 1 98.88 175 LEU B C 1
ATOM 4049 O O . LEU B 1 175 ? -16.781 -8.812 3.201 1 98.88 175 LEU B O 1
ATOM 4053 N N . VAL B 1 176 ? -18.234 -10.227 4.184 1 98.88 176 VAL B N 1
ATOM 4054 C CA . VAL B 1 176 ? -17.891 -11.305 3.266 1 98.88 176 VAL B CA 1
ATOM 4055 C C . VAL B 1 176 ? -19.156 -11.93 2.697 1 98.88 176 VAL B C 1
ATOM 4057 O O . VAL B 1 176 ? -20.094 -12.242 3.441 1 98.88 176 VAL B O 1
ATOM 4060 N N . TYR B 1 177 ? -19.219 -12.039 1.425 1 98.75 177 TYR B N 1
ATOM 4061 C CA . TYR B 1 177 ? -20.172 -12.914 0.769 1 98.75 177 TYR B CA 1
ATOM 4062 C C . TYR B 1 177 ? -19.516 -14.211 0.322 1 98.75 177 TYR B C 1
ATOM 4064 O O . TYR B 1 177 ? -18.797 -14.234 -0.678 1 98.75 177 TYR B O 1
ATOM 4072 N N . ALA B 1 178 ? -19.734 -15.242 1.006 1 97.56 178 ALA B N 1
ATOM 4073 C CA . ALA B 1 178 ? -19.219 -16.594 0.767 1 97.56 178 ALA B CA 1
ATOM 4074 C C . ALA B 1 178 ? -20.266 -17.641 1.145 1 97.56 178 ALA B C 1
ATOM 4076 O O . ALA B 1 178 ? -20.266 -18.141 2.271 1 97.56 178 ALA B O 1
ATOM 4077 N N . PRO B 1 179 ? -21.047 -18.031 0.169 1 94.44 179 PRO B N 1
ATOM 4078 C CA . PRO B 1 179 ? -22.156 -18.922 0.462 1 94.44 179 PRO B CA 1
ATOM 4079 C C . PRO B 1 179 ? -21.719 -20.234 1.108 1 94.44 179 PRO B C 1
ATOM 4081 O O . PRO B 1 179 ? -22.469 -20.844 1.873 1 94.44 179 PRO B O 1
ATOM 4084 N N . THR B 1 180 ? -20.531 -20.672 0.866 1 94 180 THR B N 1
ATOM 4085 C CA . THR B 1 180 ? -20.078 -21.984 1.335 1 94 180 THR B CA 1
ATOM 4086 C C . THR B 1 180 ? -19.531 -21.891 2.752 1 94 180 THR B C 1
ATOM 4088 O O . THR B 1 180 ? -19.156 -22.891 3.352 1 94 180 THR B O 1
ATOM 4091 N N . LYS B 1 181 ? -19.328 -20.734 3.291 1 96.94 181 LYS B N 1
ATOM 4092 C CA . LYS B 1 181 ? -18.812 -20.547 4.641 1 96.94 181 LYS B CA 1
ATOM 4093 C C . LYS B 1 181 ? -19.938 -20.219 5.621 1 96.94 181 LYS B C 1
ATOM 4095 O O . LYS B 1 181 ? -20.891 -19.516 5.27 1 96.94 181 LYS B O 1
ATOM 4100 N N . THR B 1 182 ? -19.797 -20.625 6.84 1 97.56 182 THR B N 1
ATOM 4101 C CA . THR B 1 182 ? -20.766 -20.297 7.879 1 97.56 182 THR B CA 1
ATOM 4102 C C . THR B 1 182 ? -20.438 -18.953 8.516 1 97.56 182 THR B C 1
ATOM 4104 O O . THR B 1 182 ? -19.312 -18.469 8.43 1 97.56 182 THR B O 1
ATOM 4107 N N . LYS B 1 183 ? -21.484 -18.375 9.117 1 97.69 183 LYS B N 1
ATOM 4108 C CA . LYS B 1 183 ? -21.312 -17.125 9.859 1 97.69 183 LYS B CA 1
ATOM 4109 C C . LYS B 1 183 ? -20.266 -17.281 10.961 1 97.69 183 LYS B C 1
ATOM 4111 O O . LYS B 1 183 ? -19.406 -16.422 11.125 1 97.69 183 LYS B O 1
ATOM 4116 N N . GLU B 1 184 ? -20.297 -18.359 11.633 1 98.06 184 GLU B N 1
ATOM 4117 C CA . GLU B 1 184 ? -19.391 -18.625 12.75 1 98.06 184 GLU B CA 1
ATOM 4118 C C . GLU B 1 184 ? -17.953 -18.719 12.273 1 98.06 184 GLU B C 1
ATOM 4120 O O . GLU B 1 184 ? -17.047 -18.172 12.914 1 98.06 184 GLU B O 1
ATOM 4125 N N . TYR B 1 185 ? -17.766 -19.359 11.164 1 97.88 185 TYR B N 1
ATOM 4126 C CA . TYR B 1 185 ? -16.422 -19.5 10.602 1 97.88 185 TYR B CA 1
ATOM 4127 C C . TYR B 1 185 ? -15.82 -18.156 10.273 1 97.88 185 TYR B C 1
ATOM 4129 O O . TYR B 1 185 ? -14.672 -17.875 10.625 1 97.88 185 TYR B O 1
ATOM 4137 N N . LEU B 1 186 ? -16.578 -17.344 9.656 1 98.38 186 LEU B N 1
ATOM 4138 C CA . LEU B 1 186 ? -16.094 -16.031 9.242 1 98.38 186 LEU B CA 1
ATOM 4139 C C . LEU B 1 186 ? -15.836 -15.133 10.453 1 98.38 186 LEU B C 1
ATOM 4141 O O . LEU B 1 186 ? -14.898 -14.336 10.461 1 98.38 186 LEU B O 1
ATOM 4145 N N . GLU B 1 187 ? -16.656 -15.242 11.492 1 98 187 GLU B N 1
ATOM 4146 C CA . GLU B 1 187 ? -16.516 -14.461 12.719 1 98 187 GLU B CA 1
ATOM 4147 C C . GLU B 1 187 ? -15.188 -14.781 13.414 1 98 187 GLU B C 1
ATOM 4149 O O . GLU B 1 187 ? -14.586 -13.906 14.047 1 98 187 GLU B O 1
ATOM 4154 N N . GLU B 1 188 ? -14.727 -16.016 13.203 1 98 188 GLU B N 1
ATOM 4155 C CA . GLU B 1 188 ? -13.438 -16.406 13.766 1 98 188 GLU B CA 1
ATOM 4156 C C . GLU B 1 188 ? -12.305 -15.547 13.188 1 98 188 GLU B C 1
ATOM 4158 O O . GLU B 1 188 ? -11.289 -15.32 13.852 1 98 188 GLU B O 1
ATOM 4163 N N . PHE B 1 189 ? -12.547 -15.086 12.023 1 97.88 189 PHE B N 1
ATOM 4164 C CA . PHE B 1 189 ? -11.531 -14.258 11.375 1 97.88 189 PHE B CA 1
ATOM 4165 C C . PHE B 1 189 ? -11.844 -12.781 11.555 1 97.88 189 PHE B C 1
ATOM 4167 O O . PHE B 1 189 ? -11.109 -11.922 11.062 1 97.88 189 PHE B O 1
ATOM 4174 N N . GLY B 1 190 ? -12.953 -12.453 12.219 1 97.81 190 GLY B N 1
ATOM 4175 C CA . GLY B 1 190 ? -13.328 -11.062 12.445 1 97.81 190 GLY B CA 1
ATOM 4176 C C . GLY B 1 190 ? -14.102 -10.461 11.289 1 97.81 190 GLY B C 1
ATOM 4177 O O . GLY B 1 190 ? -14.094 -9.242 11.102 1 97.81 190 GLY B O 1
ATOM 4178 N N . ALA B 1 191 ? -14.727 -11.305 10.477 1 98.56 191 ALA B N 1
ATOM 4179 C CA . ALA B 1 191 ? -15.508 -10.828 9.336 1 98.56 191 ALA B CA 1
ATOM 4180 C C . ALA B 1 191 ? -17 -11.094 9.547 1 98.56 191 ALA B C 1
ATOM 4182 O O . ALA B 1 191 ? -17.375 -12.008 10.273 1 98.56 191 ALA B O 1
ATOM 4183 N N . GLU B 1 192 ? -17.781 -10.297 9.008 1 98.69 192 GLU B N 1
ATOM 4184 C CA . GLU B 1 192 ? -19.234 -10.453 9.055 1 98.69 192 GLU B CA 1
ATOM 4185 C C . GLU B 1 192 ? -19.766 -11.023 7.75 1 98.69 192 GLU B C 1
ATOM 4187 O O . GLU B 1 192 ? -19.422 -10.555 6.668 1 98.69 192 GLU B O 1
ATOM 4192 N N . LYS B 1 193 ? -20.562 -12.086 7.844 1 98.56 193 LYS B N 1
ATOM 4193 C CA . LYS B 1 193 ? -21.172 -12.695 6.664 1 98.56 193 LYS B CA 1
ATOM 4194 C C . LYS B 1 193 ? -22.375 -11.891 6.203 1 98.56 193 LYS B C 1
ATOM 4196 O O . LYS B 1 193 ? -23.219 -11.5 7.016 1 98.56 193 LYS B O 1
ATOM 4201 N N . VAL B 1 194 ? -22.438 -11.562 4.977 1 98.5 194 VAL B N 1
ATOM 4202 C CA . VAL B 1 194 ? -23.656 -11.016 4.395 1 98.5 194 VAL B CA 1
ATOM 4203 C C . VAL B 1 194 ? -24.375 -12.102 3.604 1 98.5 194 VAL B C 1
ATOM 4205 O O . VAL B 1 194 ? -23.75 -12.992 3.033 1 98.5 194 VAL B O 1
ATOM 4208 N N . GLU B 1 195 ? -25.641 -12.008 3.365 1 96.31 195 GLU B N 1
ATOM 4209 C CA . GLU B 1 195 ? -26.453 -13.086 2.805 1 96.31 195 GLU B CA 1
ATOM 4210 C C . GLU B 1 195 ? -26.578 -12.945 1.29 1 96.31 195 GLU B C 1
ATOM 4212 O O . GLU B 1 195 ? -26.844 -13.93 0.592 1 96.31 195 GLU B O 1
ATOM 4217 N N . THR B 1 196 ? -26.516 -11.727 0.829 1 97.94 196 THR B N 1
ATOM 4218 C CA . THR B 1 196 ? -26.625 -11.531 -0.612 1 97.94 196 THR B CA 1
ATOM 4219 C C . THR B 1 196 ? -25.438 -10.719 -1.139 1 97.94 196 THR B C 1
ATOM 4221 O O . THR B 1 196 ? -24.875 -9.906 -0.413 1 97.94 196 THR B O 1
ATOM 4224 N N . PHE B 1 197 ? -25.234 -10.945 -2.32 1 98.31 197 PHE B N 1
ATOM 4225 C CA . PHE B 1 197 ? -24.172 -10.188 -2.967 1 98.31 197 PHE B CA 1
ATOM 4226 C C . PHE B 1 197 ? -24.547 -8.711 -3.068 1 98.31 197 PHE B C 1
ATOM 4228 O O . PHE B 1 197 ? -23.688 -7.84 -2.896 1 98.31 197 PHE B O 1
ATOM 4235 N N . ASP B 1 198 ? -25.75 -8.383 -3.285 1 98.75 198 ASP B N 1
ATOM 4236 C CA . ASP B 1 198 ? -26.234 -7.008 -3.352 1 98.75 198 ASP B CA 1
ATOM 4237 C C . ASP B 1 198 ? -25.938 -6.262 -2.055 1 98.75 198 ASP B C 1
ATOM 4239 O O . ASP B 1 198 ? -25.516 -5.105 -2.08 1 98.75 198 ASP B O 1
ATOM 4243 N N . GLU B 1 199 ? -26.203 -6.957 -0.98 1 98.62 199 GLU B N 1
ATOM 4244 C CA . GLU B 1 199 ? -25.922 -6.348 0.317 1 98.62 199 GLU B CA 1
ATOM 4245 C C . GLU B 1 199 ? -24.453 -5.977 0.447 1 98.62 199 GLU B C 1
ATOM 4247 O O . GLU B 1 199 ? -24.109 -4.91 0.971 1 98.62 199 GLU B O 1
ATOM 4252 N N . LEU B 1 200 ? -23.578 -6.824 0.003 1 98.81 200 LEU B N 1
ATOM 4253 C CA . LEU B 1 200 ? -22.156 -6.559 0.027 1 98.81 200 LEU B CA 1
ATOM 4254 C C . LEU B 1 200 ? -21.812 -5.305 -0.777 1 98.81 200 LEU B C 1
ATOM 4256 O O . LEU B 1 200 ? -21.078 -4.441 -0.308 1 98.81 200 LEU B O 1
ATOM 4260 N N . LEU B 1 201 ? -22.359 -5.219 -1.966 1 98.88 201 LEU B N 1
ATOM 4261 C CA . LEU B 1 201 ? -22.094 -4.113 -2.879 1 98.88 201 LEU B CA 1
ATOM 4262 C C . LEU B 1 201 ? -22.562 -2.791 -2.289 1 98.88 201 LEU B C 1
ATOM 4264 O O . LEU B 1 201 ? -21.828 -1.795 -2.322 1 98.88 201 LEU B O 1
ATOM 4268 N N . ILE B 1 202 ? -23.703 -2.748 -1.673 1 98.81 202 ILE B N 1
ATOM 4269 C CA . ILE B 1 202 ? -24.375 -1.537 -1.197 1 98.81 202 ILE B CA 1
ATOM 4270 C C . ILE B 1 202 ? -23.641 -1.006 0.037 1 98.81 202 ILE B C 1
ATOM 4272 O O . ILE B 1 202 ? -23.5 0.208 0.206 1 98.81 202 ILE B O 1
ATOM 4276 N N . LYS B 1 203 ? -23.141 -1.879 0.823 1 98.69 203 LYS B N 1
ATOM 4277 C CA . LYS B 1 203 ? -22.625 -1.484 2.133 1 98.69 203 LYS B CA 1
ATOM 4278 C C . LYS B 1 203 ? -21.125 -1.2 2.076 1 98.69 203 LYS B C 1
ATOM 4280 O O . LYS B 1 203 ? -20.562 -0.587 2.988 1 98.69 203 LYS B O 1
ATOM 4285 N N . SER B 1 204 ? -20.469 -1.622 1.067 1 98.88 204 SER B N 1
ATOM 4286 C CA . SER B 1 204 ? -19.016 -1.622 1.048 1 98.88 204 SER B CA 1
ATOM 4287 C C . SER B 1 204 ? -18.469 -0.311 0.491 1 98.88 204 SER B C 1
ATOM 4289 O O . SER B 1 204 ? -19.031 0.245 -0.459 1 98.88 204 SER B O 1
ATOM 4291 N N . ASP B 1 205 ? -17.406 0.216 1.117 1 98.81 205 ASP B N 1
ATOM 4292 C CA . ASP B 1 205 ? -16.594 1.295 0.558 1 98.81 205 ASP B CA 1
ATOM 4293 C C . ASP B 1 205 ? -15.555 0.752 -0.416 1 98.81 205 ASP B C 1
ATOM 4295 O O . ASP B 1 205 ? -15.094 1.472 -1.306 1 98.81 205 ASP B O 1
ATOM 4299 N N . PHE B 1 206 ? -15.141 -0.511 -0.223 1 98.81 206 PHE B N 1
ATOM 4300 C CA . PHE B 1 206 ? -14.266 -1.288 -1.096 1 98.81 206 PHE B CA 1
ATOM 4301 C C . PHE B 1 206 ? -14.898 -2.631 -1.438 1 98.81 206 PHE B C 1
ATOM 4303 O O . PHE B 1 206 ? -15.477 -3.289 -0.572 1 98.81 206 PHE B O 1
ATOM 4310 N N . VAL B 1 207 ? -14.844 -2.992 -2.67 1 98.94 207 VAL B N 1
ATOM 4311 C CA . VAL B 1 207 ? -15.234 -4.336 -3.082 1 98.94 207 VAL B CA 1
ATOM 4312 C C . VAL B 1 207 ? -14.047 -5.059 -3.701 1 98.94 207 VAL B C 1
ATOM 4314 O O . VAL B 1 207 ? -13.453 -4.578 -4.672 1 98.94 207 VAL B O 1
ATOM 4317 N N . SER B 1 208 ? -13.664 -6.141 -3.131 1 98.94 208 SER B N 1
ATOM 4318 C CA . SER B 1 208 ? -12.531 -6.93 -3.605 1 98.94 208 SER B CA 1
ATOM 4319 C C . SER B 1 208 ? -12.969 -8.328 -4.027 1 98.94 208 SER B C 1
ATOM 4321 O O . SER B 1 208 ? -13.672 -9.016 -3.283 1 98.94 208 SER B O 1
ATOM 4323 N N . LEU B 1 209 ? -12.531 -8.734 -5.219 1 98.75 209 LEU B N 1
ATOM 4324 C CA . LEU B 1 209 ? -12.992 -9.984 -5.82 1 98.75 209 LEU B CA 1
ATOM 4325 C C . LEU B 1 209 ? -11.93 -11.07 -5.676 1 98.75 209 LEU B C 1
ATOM 4327 O O . LEU B 1 209 ? -10.773 -10.875 -6.062 1 98.75 209 LEU B O 1
ATOM 4331 N N . HIS B 1 210 ? -12.32 -12.219 -5.152 1 97.38 210 HIS B N 1
ATOM 4332 C CA . HIS B 1 210 ? -11.398 -13.312 -4.867 1 97.38 210 HIS B CA 1
ATOM 4333 C C . HIS B 1 210 ? -11.984 -14.656 -5.281 1 97.38 210 HIS B C 1
ATOM 4335 O O . HIS B 1 210 ? -11.812 -15.664 -4.59 1 97.38 210 HIS B O 1
ATOM 4341 N N . CYS B 1 211 ? -12.688 -14.688 -6.367 1 93.75 211 CYS B N 1
ATOM 4342 C CA . CYS B 1 211 ? -13.352 -15.891 -6.855 1 93.75 211 CYS B CA 1
ATOM 4343 C C . CYS B 1 211 ? -12.656 -16.438 -8.102 1 93.75 211 CYS B C 1
ATOM 4345 O O . CYS B 1 211 ? -11.977 -15.688 -8.812 1 93.75 211 CYS B O 1
ATOM 4347 N N . PRO B 1 212 ? -12.773 -17.734 -8.359 1 87.81 212 PRO B N 1
ATOM 4348 C CA . PRO B 1 212 ? -12.328 -18.266 -9.648 1 87.81 212 PRO B CA 1
ATOM 4349 C C . PRO B 1 212 ? -13.203 -17.812 -10.812 1 87.81 212 PRO B C 1
ATOM 4351 O O . PRO B 1 212 ? -14.305 -17.297 -10.594 1 87.81 212 PRO B O 1
ATOM 4354 N N . LEU B 1 213 ? -12.656 -17.891 -11.93 1 89.12 213 LEU B N 1
ATOM 4355 C CA . LEU B 1 213 ? -13.453 -17.641 -13.125 1 89.12 213 LEU B CA 1
ATOM 4356 C C . LEU B 1 213 ? -14.219 -18.875 -13.547 1 89.12 213 LEU B C 1
ATOM 4358 O O . LEU B 1 213 ? -13.617 -19.922 -13.805 1 89.12 213 LEU B O 1
ATOM 4362 N N . MET B 1 214 ? -15.438 -18.875 -13.508 1 88.19 214 MET B N 1
ATOM 4363 C CA . MET B 1 214 ? -16.375 -19.891 -13.961 1 88.19 214 MET B CA 1
ATOM 4364 C C . MET B 1 214 ? -17.609 -19.266 -14.578 1 88.19 214 MET B C 1
ATOM 4366 O O . MET B 1 214 ? -17.703 -18.047 -14.688 1 88.19 214 MET B O 1
ATOM 4370 N N . ALA B 1 215 ? -18.484 -20.078 -15.039 1 92.38 215 ALA B N 1
ATOM 4371 C CA . ALA B 1 215 ? -19.672 -19.562 -15.711 1 92.38 215 ALA B CA 1
ATOM 4372 C C . ALA B 1 215 ? -20.438 -18.609 -14.797 1 92.38 215 ALA B C 1
ATOM 4374 O O . ALA B 1 215 ? -20.906 -17.547 -15.242 1 92.38 215 ALA B O 1
ATOM 4375 N N . SER B 1 216 ? -20.516 -18.953 -13.57 1 94.12 216 SER B N 1
ATOM 4376 C CA . SER B 1 216 ? -21.328 -18.188 -12.625 1 94.12 216 SER B CA 1
ATOM 4377 C C . SER B 1 216 ? -20.625 -16.891 -12.211 1 94.12 216 SER B C 1
ATOM 4379 O O . SER B 1 216 ? -21.234 -16 -11.641 1 94.12 216 SER B O 1
ATOM 4381 N N . THR B 1 217 ? -19.328 -16.719 -12.484 1 95.81 217 THR B N 1
ATOM 4382 C CA . THR B 1 217 ? -18.609 -15.531 -12.031 1 95.81 217 THR B CA 1
ATOM 4383 C C . THR B 1 217 ? -18.125 -14.711 -13.219 1 95.81 217 THR B C 1
ATOM 4385 O O . THR B 1 217 ? -17.484 -13.672 -13.039 1 95.81 217 THR B O 1
ATOM 4388 N N . THR B 1 218 ? -18.375 -15.227 -14.453 1 97.12 218 THR B N 1
ATOM 4389 C CA . THR B 1 218 ? -18.094 -14.398 -15.625 1 97.12 218 THR B CA 1
ATOM 4390 C C . THR B 1 218 ? -18.969 -13.156 -15.625 1 97.12 218 THR B C 1
ATOM 4392 O O . THR B 1 218 ? -20.188 -13.25 -15.539 1 97.12 218 THR B O 1
ATOM 4395 N N . HIS B 1 219 ? -18.328 -11.992 -15.672 1 98.44 219 HIS B N 1
ATOM 4396 C CA . HIS B 1 219 ? -19.016 -10.703 -15.633 1 98.44 219 HIS B CA 1
ATOM 4397 C C . HIS B 1 219 ? -19.891 -10.578 -14.398 1 98.44 219 HIS B C 1
ATOM 4399 O O . HIS B 1 219 ? -21.031 -10.102 -14.477 1 98.44 219 HIS B O 1
ATOM 4405 N N . LEU B 1 220 ? -19.328 -11.188 -13.305 1 98.19 220 LEU B N 1
ATOM 4406 C CA . LEU B 1 220 ? -19.938 -11.047 -11.992 1 98.19 220 LEU B CA 1
ATOM 4407 C C . LEU B 1 220 ? -20.234 -9.586 -11.672 1 98.19 220 LEU B C 1
ATOM 4409 O O . LEU B 1 220 ? -21.281 -9.266 -11.102 1 98.19 220 LEU B O 1
ATOM 4413 N N . ILE B 1 221 ? -19.312 -8.688 -11.953 1 98.81 221 ILE B N 1
ATOM 4414 C CA . ILE B 1 221 ? -19.484 -7.246 -11.844 1 98.81 221 ILE B CA 1
ATOM 4415 C C . ILE B 1 221 ? -19.781 -6.66 -13.227 1 98.81 221 ILE B C 1
ATOM 4417 O O . ILE B 1 221 ? -18.906 -6.617 -14.094 1 98.81 221 ILE B O 1
ATOM 4421 N N . SER B 1 222 ? -20.922 -6.344 -13.43 1 98.56 222 SER B N 1
ATOM 4422 C CA . SER B 1 222 ? -21.375 -5.68 -14.648 1 98.56 222 SER B CA 1
ATOM 4423 C C . SER B 1 222 ? -22.094 -4.375 -14.328 1 98.56 222 SER B C 1
ATOM 4425 O O . SER B 1 222 ? -21.922 -3.812 -13.242 1 98.56 222 SER B O 1
ATOM 4427 N N . GLU B 1 223 ? -22.797 -3.832 -15.258 1 98.5 223 GLU B N 1
ATOM 4428 C CA . GLU B 1 223 ? -23.453 -2.533 -15.109 1 98.5 223 GLU B CA 1
ATOM 4429 C C . GLU B 1 223 ? -24.344 -2.506 -13.867 1 98.5 223 GLU B C 1
ATOM 4431 O O . GLU B 1 223 ? -24.312 -1.54 -13.102 1 98.5 223 GLU B O 1
ATOM 4436 N N . ARG B 1 224 ? -25.109 -3.518 -13.672 1 98.56 224 ARG B N 1
ATOM 4437 C CA . ARG B 1 224 ? -26.047 -3.568 -12.555 1 98.56 224 ARG B CA 1
ATOM 4438 C C . ARG B 1 224 ? -25.297 -3.477 -11.219 1 98.56 224 ARG B C 1
ATOM 4440 O O . ARG B 1 224 ? -25.656 -2.66 -10.367 1 98.56 224 ARG B O 1
ATOM 4447 N N . GLU B 1 225 ? -24.328 -4.336 -11.031 1 98.81 225 GLU B N 1
ATOM 4448 C CA . GLU B 1 225 ? -23.562 -4.379 -9.781 1 98.81 225 GLU B CA 1
ATOM 4449 C C . GLU B 1 225 ? -22.844 -3.057 -9.531 1 98.81 225 GLU B C 1
ATOM 4451 O O . GLU B 1 225 ? -22.812 -2.572 -8.398 1 98.81 225 GLU B O 1
ATOM 4456 N N . LEU B 1 226 ? -22.297 -2.461 -10.562 1 98.88 226 LEU B N 1
ATOM 4457 C CA . LEU B 1 226 ? -21.594 -1.188 -10.438 1 98.88 226 LEU B CA 1
ATOM 4458 C C . LEU B 1 226 ? -22.547 -0.077 -10.023 1 98.88 226 LEU B C 1
ATOM 4460 O O . LEU B 1 226 ? -22.156 0.849 -9.305 1 98.88 226 LEU B O 1
ATOM 4464 N N . LYS B 1 227 ? -23.781 -0.158 -10.43 1 98.44 227 LYS B N 1
ATOM 4465 C CA . LYS B 1 227 ? -24.797 0.826 -10.055 1 98.44 227 LYS B CA 1
ATOM 4466 C C . LYS B 1 227 ? -25.188 0.692 -8.586 1 98.44 227 LYS B C 1
ATOM 4468 O O . LYS B 1 227 ? -25.641 1.656 -7.969 1 98.44 227 LYS B O 1
ATOM 4473 N N . LEU B 1 228 ? -25.031 -0.485 -8.062 1 98.75 228 LEU B N 1
ATOM 4474 C CA . LEU B 1 228 ? -25.391 -0.735 -6.668 1 98.75 228 LEU B CA 1
ATOM 4475 C C . LEU B 1 228 ? -24.297 -0.231 -5.73 1 98.75 228 LEU B C 1
ATOM 4477 O O . LEU B 1 228 ? -24.547 0.023 -4.551 1 98.75 228 LEU B O 1
ATOM 4481 N N . MET B 1 229 ? -23.047 -0.131 -6.188 1 98.81 229 MET B N 1
ATOM 4482 C CA . MET B 1 229 ? -21.938 0.344 -5.363 1 98.81 229 MET B CA 1
ATOM 4483 C C . MET B 1 229 ? -22.094 1.831 -5.059 1 98.81 229 MET B C 1
ATOM 4485 O O . MET B 1 229 ? -22.75 2.561 -5.809 1 98.81 229 MET B O 1
ATOM 4489 N N . LYS B 1 230 ? -21.484 2.279 -3.951 1 98.25 230 LYS B N 1
ATOM 4490 C CA . LYS B 1 230 ? -21.438 3.703 -3.629 1 98.25 230 LYS B CA 1
ATOM 4491 C C . LYS B 1 230 ? -20.625 4.477 -4.668 1 98.25 230 LYS B C 1
ATOM 4493 O O . LYS B 1 230 ? -19.625 3.973 -5.184 1 98.25 230 LYS B O 1
ATOM 4498 N N . GLU B 1 231 ? -20.984 5.668 -4.957 1 97.94 231 GLU B N 1
ATOM 4499 C CA . GLU B 1 231 ? -20.203 6.535 -5.836 1 97.94 231 GLU B CA 1
ATOM 4500 C C . GLU B 1 231 ? -18.781 6.73 -5.297 1 97.94 231 GLU B C 1
ATOM 4502 O O . GLU B 1 231 ? -17.844 6.922 -6.07 1 97.94 231 GLU B O 1
ATOM 4507 N N . SER B 1 232 ? -18.625 6.625 -3.998 1 97.81 232 SER B N 1
ATOM 4508 C CA . SER B 1 232 ? -17.344 6.812 -3.342 1 97.81 232 SER B CA 1
ATOM 4509 C C . SER B 1 232 ? -16.562 5.504 -3.262 1 97.81 232 SER B C 1
ATOM 4511 O O . SER B 1 232 ? -15.453 5.469 -2.734 1 97.81 232 SER B O 1
ATOM 4513 N N . ALA B 1 233 ? -17.078 4.387 -3.793 1 98.62 233 ALA B N 1
ATOM 4514 C CA . ALA B 1 233 ? -16.516 3.064 -3.568 1 98.62 233 ALA B CA 1
ATOM 4515 C C . ALA B 1 233 ? -15.359 2.795 -4.535 1 98.62 233 ALA B C 1
ATOM 4517 O O . ALA B 1 233 ? -15.242 3.455 -5.57 1 98.62 233 ALA B O 1
ATOM 4518 N N . TYR B 1 234 ? -14.539 1.88 -4.16 1 98.88 234 TYR B N 1
ATOM 4519 C CA . TYR B 1 234 ? -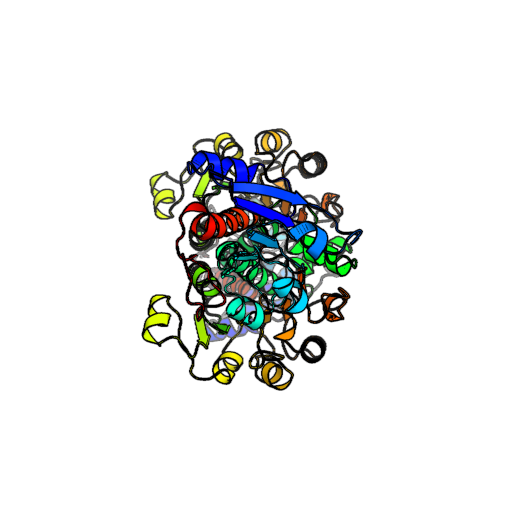13.422 1.372 -4.949 1 98.88 234 TYR B CA 1
ATOM 4520 C C . TYR B 1 234 ? -13.625 -0.096 -5.301 1 98.88 234 TYR B C 1
ATOM 4522 O O . TYR B 1 234 ? -14.133 -0.871 -4.488 1 98.88 234 TYR B O 1
ATOM 4530 N N . LEU B 1 235 ? -13.203 -0.475 -6.508 1 98.94 235 LEU B N 1
ATOM 4531 C CA . LEU B 1 235 ? -13.242 -1.872 -6.922 1 98.94 235 LEU B CA 1
ATOM 4532 C C . LEU B 1 235 ? -11.828 -2.426 -7.09 1 98.94 235 LEU B C 1
ATOM 4534 O O . LEU B 1 235 ? -10.984 -1.793 -7.723 1 98.94 235 LEU B O 1
ATOM 4538 N N . ILE B 1 236 ? -11.562 -3.574 -6.48 1 98.94 236 ILE B N 1
ATOM 4539 C CA . ILE B 1 236 ? -10.273 -4.254 -6.613 1 98.94 236 ILE B CA 1
ATOM 4540 C C . ILE B 1 236 ? -10.484 -5.629 -7.242 1 98.94 236 ILE B C 1
ATOM 4542 O O . ILE B 1 236 ? -11.328 -6.406 -6.789 1 98.94 236 ILE B O 1
ATOM 4546 N N . ASN B 1 237 ? -9.719 -5.895 -8.281 1 98.81 237 ASN B N 1
ATOM 4547 C CA . ASN B 1 237 ? -9.781 -7.207 -8.914 1 98.81 237 ASN B CA 1
ATOM 4548 C C . ASN B 1 237 ? -8.391 -7.816 -9.086 1 98.81 237 ASN B C 1
ATOM 4550 O O . ASN B 1 237 ? -7.637 -7.41 -9.969 1 98.81 237 ASN B O 1
ATOM 4554 N N . THR B 1 238 ? -8.078 -8.773 -8.266 1 97.88 238 THR B N 1
ATOM 4555 C CA . THR B 1 238 ? -6.844 -9.547 -8.391 1 97.88 238 THR B CA 1
ATOM 4556 C C . THR B 1 238 ? -7.152 -11 -8.742 1 97.88 238 THR B C 1
ATOM 4558 O O . THR B 1 238 ? -6.32 -11.883 -8.531 1 97.88 238 THR B O 1
ATOM 4561 N N . ALA B 1 239 ? -8.375 -11.25 -9.148 1 94.94 239 ALA B N 1
ATOM 4562 C CA . ALA B 1 239 ? -8.789 -12.586 -9.57 1 94.94 239 ALA B CA 1
ATOM 4563 C C . ALA B 1 239 ? -8.516 -12.797 -11.055 1 94.94 239 ALA B C 1
ATOM 4565 O O . ALA B 1 239 ? -7.359 -12.883 -11.469 1 94.94 239 ALA B O 1
ATOM 4566 N N . ARG B 1 240 ? -9.609 -12.789 -11.891 1 93.94 240 ARG B N 1
ATOM 4567 C CA . ARG B 1 240 ? -9.492 -12.906 -13.344 1 93.94 240 ARG B CA 1
ATOM 4568 C C . ARG B 1 240 ? -10.195 -11.742 -14.039 1 93.94 240 ARG B C 1
ATOM 4570 O O . ARG B 1 240 ? -11.195 -11.219 -13.539 1 93.94 240 ARG B O 1
ATOM 4577 N N . GLY B 1 241 ? -9.617 -11.32 -15.141 1 96.81 241 GLY B N 1
ATOM 4578 C CA . GLY B 1 241 ? -10.141 -10.156 -15.844 1 96.81 241 GLY B CA 1
ATOM 4579 C C . GLY B 1 241 ? -11.617 -10.281 -16.172 1 96.81 241 GLY B C 1
ATOM 4580 O O . GLY B 1 241 ? -12.391 -9.344 -15.969 1 96.81 241 GLY B O 1
ATOM 4581 N N . LYS B 1 242 ? -12.031 -11.484 -16.547 1 96.19 242 LYS B N 1
ATOM 4582 C CA . LYS B 1 242 ? -13.375 -11.695 -17.078 1 96.19 242 LYS B CA 1
ATOM 4583 C C . LYS B 1 242 ? -14.398 -11.766 -15.945 1 96.19 242 LYS B C 1
ATOM 4585 O O . LYS B 1 242 ? -15.609 -11.82 -16.188 1 96.19 242 LYS B O 1
ATOM 4590 N N . VAL B 1 243 ? -14.008 -11.672 -14.758 1 97.81 243 VAL B N 1
ATOM 4591 C CA . VAL B 1 243 ? -14.938 -11.586 -13.633 1 97.81 243 VAL B CA 1
ATOM 4592 C C . VAL B 1 243 ? -15.656 -10.234 -13.664 1 97.81 243 VAL B C 1
ATOM 4594 O O . VAL B 1 243 ? -16.781 -10.117 -13.195 1 97.81 243 VAL B O 1
ATOM 4597 N N . VAL B 1 244 ? -15.016 -9.281 -14.266 1 98.75 244 VAL B N 1
ATOM 4598 C CA . VAL B 1 244 ? -15.57 -7.934 -14.414 1 98.75 244 VAL B CA 1
ATOM 4599 C C . VAL B 1 244 ? -15.859 -7.648 -15.883 1 98.75 244 VAL B C 1
ATOM 4601 O O . VAL B 1 244 ? -15.016 -7.898 -16.75 1 98.75 244 VAL B O 1
ATOM 4604 N N . ASP B 1 245 ? -17.047 -7.246 -16.188 1 98.75 245 ASP B N 1
ATOM 4605 C CA . ASP B 1 245 ? -17.312 -6.664 -17.5 1 98.75 245 ASP B CA 1
ATOM 4606 C C . ASP B 1 245 ? -16.547 -5.359 -17.688 1 98.75 245 ASP B C 1
ATOM 4608 O O . ASP B 1 245 ? -16.969 -4.312 -17.172 1 98.75 245 ASP B O 1
ATOM 4612 N N . GLU B 1 246 ? -15.508 -5.484 -18.406 1 98.56 246 GLU B N 1
ATOM 4613 C CA . GLU B 1 246 ? -14.562 -4.375 -18.484 1 98.56 246 GLU B CA 1
ATOM 4614 C C . GLU B 1 246 ? -15.195 -3.154 -19.156 1 98.56 246 GLU B C 1
ATOM 4616 O O . GLU B 1 246 ? -14.898 -2.018 -18.781 1 98.56 246 GLU B O 1
ATOM 4621 N N . THR B 1 247 ? -15.992 -3.375 -20.172 1 98.44 247 THR B N 1
ATOM 4622 C CA . THR B 1 247 ? -16.703 -2.273 -20.828 1 98.44 247 THR B CA 1
ATOM 4623 C C . THR B 1 247 ? -17.578 -1.528 -19.812 1 98.44 247 THR B C 1
ATOM 4625 O O . THR B 1 247 ? -17.578 -0.296 -19.797 1 98.44 247 THR B O 1
ATOM 4628 N N . ALA B 1 248 ? -18.281 -2.24 -19 1 98.81 248 ALA B N 1
ATOM 4629 C CA . ALA B 1 248 ? -19.109 -1.646 -17.969 1 98.81 248 ALA B CA 1
ATOM 4630 C C . ALA B 1 248 ? -18.266 -0.894 -16.938 1 98.81 248 ALA B C 1
ATOM 4632 O O . ALA B 1 248 ? -18.641 0.187 -16.484 1 98.81 248 ALA B O 1
ATOM 4633 N N . LEU B 1 249 ? -17.188 -1.449 -16.578 1 98.88 249 LEU B N 1
ATOM 4634 C CA . LEU B 1 249 ? -16.297 -0.819 -15.609 1 98.88 249 LEU B CA 1
ATOM 4635 C C . LEU B 1 249 ? -15.773 0.512 -16.141 1 98.88 249 LEU B C 1
ATOM 4637 O O . LEU B 1 249 ? -15.773 1.515 -15.422 1 98.88 249 LEU B O 1
ATOM 4641 N N . ILE B 1 250 ? -15.312 0.492 -17.422 1 98.81 250 ILE B N 1
ATOM 4642 C CA . ILE B 1 250 ? -14.789 1.699 -18.047 1 98.81 250 ILE B CA 1
ATOM 4643 C C . ILE B 1 250 ? -15.852 2.793 -18.031 1 98.81 250 ILE B C 1
ATOM 4645 O O . ILE B 1 250 ? -15.578 3.932 -17.656 1 98.81 250 ILE B O 1
ATOM 4649 N N . LYS B 1 251 ? -17.031 2.408 -18.422 1 98.69 251 LYS B N 1
ATOM 4650 C CA . LYS B 1 251 ? -18.141 3.357 -18.422 1 98.69 251 LYS B CA 1
ATOM 4651 C C . LYS B 1 251 ? -18.391 3.91 -17.016 1 98.69 251 LYS B C 1
ATOM 4653 O O . LYS B 1 251 ? -18.547 5.121 -16.844 1 98.69 251 LYS B O 1
ATOM 4658 N N . ALA B 1 252 ? -18.453 3.084 -16 1 98.81 252 ALA B N 1
ATOM 4659 C CA . ALA B 1 252 ? -18.703 3.475 -14.617 1 98.81 252 ALA B CA 1
ATOM 4660 C C . ALA B 1 252 ? -17.625 4.434 -14.117 1 98.81 252 ALA B C 1
ATOM 4662 O O . ALA B 1 252 ? -17.938 5.41 -13.43 1 98.81 252 ALA B O 1
ATOM 4663 N N . LEU B 1 253 ? -16.406 4.211 -14.43 1 98.75 253 LEU B N 1
ATOM 4664 C CA . LEU B 1 253 ? -15.289 5.035 -13.992 1 98.75 253 LEU B CA 1
ATOM 4665 C C . LEU B 1 253 ? -15.32 6.402 -14.672 1 98.75 253 LEU B C 1
ATOM 4667 O O . LEU B 1 253 ? -15.094 7.426 -14.023 1 98.75 253 LEU B O 1
ATOM 4671 N N . LYS B 1 254 ? -15.617 6.422 -15.961 1 98.25 254 LYS B N 1
ATOM 4672 C CA . LYS B 1 254 ? -15.688 7.676 -16.703 1 98.25 254 LYS B CA 1
ATOM 4673 C C . LYS B 1 254 ? -16.828 8.555 -16.203 1 98.25 254 LYS B C 1
ATOM 4675 O O . LYS B 1 254 ? -16.703 9.773 -16.141 1 98.25 254 LYS B O 1
ATOM 4680 N N . GLU B 1 255 ? -17.891 7.895 -15.781 1 97.94 255 GLU B N 1
ATOM 4681 C CA . GLU B 1 255 ? -19.078 8.625 -15.359 1 97.94 255 GLU B CA 1
ATOM 4682 C C . GLU B 1 255 ? -19.047 8.922 -13.867 1 97.94 255 GLU B C 1
ATOM 4684 O O . GLU B 1 255 ? -19.906 9.633 -13.352 1 97.94 255 GLU B O 1
ATOM 4689 N N . GLY B 1 256 ? -18.141 8.359 -13.203 1 97.5 256 GLY B N 1
ATOM 4690 C CA . GLY B 1 256 ? -18.031 8.586 -11.773 1 97.5 256 GLY B CA 1
ATOM 4691 C C . GLY B 1 256 ? -19.047 7.816 -10.961 1 97.5 256 GLY B C 1
ATOM 4692 O O . GLY B 1 256 ? -19.516 8.289 -9.914 1 97.5 256 GLY B O 1
ATOM 4693 N N . ARG B 1 257 ? -19.469 6.719 -11.492 1 97.69 257 ARG B N 1
ATOM 4694 C CA . ARG B 1 257 ? -20.406 5.859 -10.766 1 97.69 257 ARG B CA 1
ATOM 4695 C C . ARG B 1 257 ? -19.719 5.188 -9.586 1 97.69 257 ARG B C 1
ATOM 4697 O O . ARG B 1 257 ? -20.359 4.867 -8.578 1 97.69 257 ARG B O 1
ATOM 4704 N N . ILE B 1 258 ? -18.469 4.906 -9.68 1 98.5 258 ILE B N 1
ATOM 4705 C CA . ILE B 1 258 ? -17.578 4.555 -8.578 1 98.5 258 ILE B CA 1
ATOM 4706 C C . ILE B 1 258 ? -16.328 5.438 -8.625 1 98.5 258 ILE B C 1
ATOM 4708 O O . ILE B 1 258 ? -16.047 6.078 -9.641 1 98.5 258 ILE B O 1
ATOM 4712 N N . LYS B 1 259 ? -15.656 5.5 -7.582 1 98.31 259 LYS B N 1
ATOM 4713 C CA . LYS B 1 259 ? -14.578 6.477 -7.441 1 98.31 259 LYS B CA 1
ATOM 4714 C C . LYS B 1 259 ? -13.344 6.055 -8.242 1 98.31 259 LYS B C 1
ATOM 4716 O O . LYS B 1 259 ? -12.758 6.867 -8.953 1 98.31 259 LYS B O 1
ATOM 4721 N N . ALA B 1 260 ? -12.914 4.816 -8.086 1 98.81 260 ALA B N 1
ATOM 4722 C CA . ALA B 1 260 ? -11.688 4.324 -8.711 1 98.81 260 ALA B CA 1
ATOM 4723 C C . ALA B 1 260 ? -11.617 2.799 -8.656 1 98.81 260 ALA B C 1
ATOM 4725 O O . ALA B 1 260 ? -12.461 2.158 -8.016 1 98.81 260 ALA B O 1
ATOM 4726 N N . ALA B 1 261 ? -10.672 2.232 -9.391 1 98.94 261 ALA B N 1
ATOM 4727 C CA . ALA B 1 261 ? -10.492 0.782 -9.398 1 98.94 261 ALA B CA 1
ATOM 4728 C C . ALA B 1 261 ? -9.023 0.408 -9.516 1 98.94 261 ALA B C 1
ATOM 4730 O O . ALA B 1 261 ? -8.219 1.18 -10.039 1 98.94 261 ALA B O 1
ATOM 4731 N N . ALA B 1 262 ? -8.672 -0.685 -8.953 1 98.94 262 ALA B N 1
ATOM 4732 C CA . ALA B 1 262 ? -7.363 -1.31 -9.125 1 98.94 262 ALA B CA 1
ATOM 4733 C C . ALA B 1 262 ? -7.5 -2.744 -9.625 1 98.94 262 ALA B C 1
ATOM 4735 O O . ALA B 1 262 ? -8.242 -3.543 -9.047 1 98.94 262 ALA B O 1
ATOM 4736 N N . VAL B 1 263 ? -6.797 -3.047 -10.719 1 98.81 263 VAL B N 1
ATOM 4737 C CA . VAL B 1 263 ? -6.93 -4.375 -11.312 1 98.81 263 VAL B CA 1
ATOM 4738 C C . VAL B 1 263 ? -5.547 -4.938 -11.633 1 98.81 263 VAL B C 1
ATOM 4740 O O . VAL B 1 263 ? -4.68 -4.219 -12.141 1 98.81 263 VAL B O 1
ATOM 4743 N N . ASP B 1 264 ? -5.367 -6.199 -11.328 1 98.62 264 ASP B N 1
ATOM 4744 C CA . ASP B 1 264 ? -4.148 -6.91 -11.703 1 98.62 264 ASP B CA 1
ATOM 4745 C C . ASP B 1 264 ? -4.344 -7.691 -13 1 98.62 264 ASP B C 1
ATOM 4747 O O . ASP B 1 264 ? -3.406 -8.32 -13.5 1 98.62 264 ASP B O 1
ATOM 4751 N N . VAL B 1 265 ? -5.523 -7.664 -13.547 1 97.5 265 VAL B N 1
ATOM 4752 C CA . VAL B 1 265 ? -5.914 -8.438 -14.719 1 97.5 265 VAL B CA 1
ATOM 4753 C C . VAL B 1 265 ? -6.844 -7.605 -15.602 1 97.5 265 VAL B C 1
ATOM 4755 O O . VAL B 1 265 ? -7.527 -6.703 -15.117 1 97.5 265 VAL B O 1
ATOM 4758 N N . ILE B 1 266 ? -6.84 -7.84 -16.828 1 97.44 266 ILE B N 1
ATOM 4759 C CA . ILE B 1 266 ? -7.789 -7.258 -17.781 1 97.44 266 ILE B CA 1
ATOM 4760 C C . ILE B 1 266 ? -8.523 -8.367 -18.516 1 97.44 266 ILE B C 1
ATOM 4762 O O . ILE B 1 266 ? -8.117 -9.531 -18.469 1 97.44 266 ILE B O 1
ATOM 4766 N N . GLU B 1 267 ? -9.547 -7.996 -19.094 1 95.62 267 GLU B N 1
ATOM 4767 C CA . GLU B 1 267 ? -10.375 -9 -19.766 1 95.62 267 GLU B CA 1
ATOM 4768 C C . GLU B 1 267 ? -9.633 -9.648 -20.938 1 95.62 267 GLU B C 1
ATOM 4770 O O . GLU B 1 267 ? -9.727 -10.859 -21.141 1 95.62 267 GLU B O 1
ATOM 4775 N N . ASP B 1 268 ? -8.93 -8.844 -21.703 1 92.56 268 ASP B N 1
ATOM 4776 C CA . ASP B 1 268 ? -8.211 -9.352 -22.859 1 92.56 268 ASP B CA 1
ATOM 4777 C C . ASP B 1 268 ? -6.703 -9.312 -22.641 1 92.56 268 ASP B C 1
ATOM 4779 O O . ASP B 1 268 ? -6.016 -8.414 -23.125 1 92.56 268 ASP B O 1
ATOM 4783 N N . GLU B 1 269 ? -6.172 -10.289 -22.016 1 90.38 269 GLU B N 1
ATOM 4784 C CA . GLU B 1 269 ? -4.738 -10.32 -21.719 1 90.38 269 GLU B CA 1
ATOM 4785 C C . GLU B 1 269 ? -3.949 -10.836 -22.922 1 90.38 269 GLU B C 1
ATOM 4787 O O . GLU B 1 269 ? -2.73 -10.672 -22.984 1 90.38 269 GLU B O 1
ATOM 4792 N N . ASP B 1 270 ? -4.633 -11.445 -23.828 1 87.19 270 ASP B N 1
ATOM 4793 C CA . ASP B 1 270 ? -3.967 -11.945 -25.031 1 87.19 270 ASP B CA 1
ATOM 4794 C C . ASP B 1 270 ? -3.459 -10.797 -25.891 1 87.19 270 ASP B C 1
ATOM 4796 O O . ASP B 1 270 ? -2.369 -10.875 -26.469 1 87.19 270 ASP B O 1
ATOM 4800 N N . ASN B 1 271 ? -4.266 -9.766 -25.969 1 91.5 271 ASN B N 1
ATOM 4801 C CA . ASN B 1 271 ? -3.893 -8.602 -26.766 1 91.5 271 ASN B CA 1
ATOM 4802 C C . ASN B 1 271 ? -3.246 -7.516 -25.922 1 91.5 271 ASN B C 1
ATOM 4804 O O . ASN B 1 271 ? -2.711 -6.543 -26.453 1 91.5 271 ASN B O 1
ATOM 4808 N N . GLU B 1 272 ? -3.35 -7.676 -24.656 1 92.75 272 GLU B N 1
ATOM 4809 C CA . GLU B 1 272 ? -2.629 -6.824 -23.703 1 92.75 272 GLU B CA 1
ATOM 4810 C C . GLU B 1 272 ? -3.029 -5.363 -23.859 1 92.75 272 GLU B C 1
ATOM 4812 O O . GLU B 1 272 ? -2.188 -4.469 -23.766 1 92.75 272 GLU B O 1
ATOM 4817 N N . GLN B 1 273 ? -4.285 -5.129 -24.25 1 91.06 273 GLN B N 1
ATOM 4818 C CA . GLN B 1 273 ? -4.789 -3.773 -24.453 1 91.06 273 GLN B CA 1
ATOM 4819 C C . GLN B 1 273 ? -6.09 -3.551 -23.688 1 91.06 273 GLN B C 1
ATOM 4821 O O . GLN B 1 273 ? -6.91 -4.461 -23.578 1 91.06 273 GLN B O 1
ATOM 4826 N N . SER B 1 274 ? -6.203 -2.4 -23.188 1 96.62 274 SER B N 1
ATOM 4827 C CA . SER B 1 274 ? -7.422 -2.025 -22.469 1 96.62 274 SER B CA 1
ATOM 4828 C C . SER B 1 274 ? -7.59 -0.511 -22.422 1 96.62 274 SER B C 1
ATOM 4830 O O . SER B 1 274 ? -6.613 0.222 -22.266 1 96.62 274 SER B O 1
ATOM 4832 N N . GLU B 1 275 ? -8.805 -0.03 -22.547 1 97.19 275 GLU B N 1
ATOM 4833 C CA . GLU B 1 275 ? -9.094 1.39 -22.375 1 97.19 275 GLU B CA 1
ATOM 4834 C C . GLU B 1 275 ? -8.844 1.831 -20.922 1 97.19 275 GLU B C 1
ATOM 4836 O O . GLU B 1 275 ? -8.695 3.023 -20.656 1 97.19 275 GLU B O 1
ATOM 4841 N N . LEU B 1 276 ? -8.773 0.924 -19.984 1 98 276 LEU B N 1
ATOM 4842 C CA . LEU B 1 276 ? -8.469 1.221 -18.594 1 98 276 LEU B CA 1
ATOM 4843 C C . LEU B 1 276 ? -7.137 1.945 -18.453 1 98 276 LEU B C 1
ATOM 4845 O O . LEU B 1 276 ? -6.938 2.732 -17.531 1 98 276 LEU B O 1
ATOM 4849 N N . PHE B 1 277 ? -6.23 1.707 -19.422 1 97.62 277 PHE B N 1
ATOM 4850 C CA . PHE B 1 277 ? -4.875 2.232 -19.344 1 97.62 277 PHE B CA 1
ATOM 4851 C C . PHE B 1 277 ? -4.875 3.754 -19.438 1 97.62 277 PHE B C 1
ATOM 4853 O O . PHE B 1 277 ? -3.91 4.41 -19.047 1 97.62 277 PHE B O 1
ATOM 4860 N N . SER B 1 278 ? -5.938 4.348 -19.969 1 96.62 278 SER B N 1
ATOM 4861 C CA . SER B 1 278 ? -5.988 5.789 -20.203 1 96.62 278 SER B CA 1
ATOM 4862 C C . SER B 1 278 ? -6.711 6.508 -19.078 1 96.62 278 SER B C 1
ATOM 4864 O O . SER B 1 278 ? -6.723 7.738 -19.016 1 96.62 278 SER B O 1
ATOM 4866 N N . LEU B 1 279 ? -7.32 5.773 -18.188 1 97.94 279 LEU B N 1
ATOM 4867 C CA . LEU B 1 279 ? -8.109 6.379 -17.125 1 97.94 279 LEU B CA 1
ATOM 4868 C C . LEU B 1 279 ? -7.227 6.738 -15.938 1 97.94 279 LEU B C 1
ATOM 4870 O O . LEU B 1 279 ? -6.445 5.91 -15.461 1 97.94 279 LEU B O 1
ATOM 4874 N N . GLU B 1 280 ? -7.367 7.895 -15.344 1 97.19 280 GLU B N 1
ATOM 4875 C CA . GLU B 1 280 ? -6.52 8.391 -14.266 1 97.19 280 GLU B CA 1
ATOM 4876 C C . GLU B 1 280 ? -6.906 7.758 -12.93 1 97.19 280 GLU B C 1
ATOM 4878 O O . GLU B 1 280 ? -6.07 7.633 -12.031 1 97.19 280 GLU B O 1
ATOM 4883 N N . ASN B 1 281 ? -8.18 7.371 -12.82 1 98.44 281 ASN B N 1
ATOM 4884 C CA . ASN B 1 281 ? -8.664 6.836 -11.555 1 98.44 281 ASN B CA 1
ATOM 4885 C C . ASN B 1 281 ? -8.602 5.312 -11.523 1 98.44 281 ASN B C 1
ATOM 4887 O O . ASN B 1 281 ? -9.508 4.656 -11.016 1 98.44 281 ASN B O 1
ATOM 4891 N N . THR B 1 282 ? -7.531 4.754 -12.125 1 98.81 282 THR B N 1
ATOM 4892 C CA . THR B 1 282 ? -7.281 3.318 -12.102 1 98.81 282 THR B CA 1
ATOM 4893 C C . THR B 1 282 ? -5.82 3.029 -11.773 1 98.81 282 THR B C 1
ATOM 4895 O O . THR B 1 282 ? -4.941 3.854 -12.039 1 98.81 282 THR B O 1
ATOM 4898 N N . VAL B 1 283 ? -5.551 1.973 -11.094 1 98.88 283 VAL B N 1
ATOM 4899 C CA . VAL B 1 283 ? -4.234 1.366 -10.922 1 98.88 283 VAL B CA 1
ATOM 4900 C C . VAL B 1 283 ? -4.207 -0.006 -11.594 1 98.88 283 VAL B C 1
ATOM 4902 O O . VAL B 1 283 ? -5.094 -0.834 -11.359 1 98.88 283 VAL B O 1
ATOM 4905 N N . ILE B 1 284 ? -3.24 -0.25 -12.469 1 98.75 284 ILE B N 1
ATOM 4906 C CA . ILE B 1 284 ? -3.238 -1.477 -13.258 1 98.75 284 ILE B CA 1
ATOM 4907 C C . ILE B 1 284 ? -1.867 -2.143 -13.172 1 98.75 284 ILE B C 1
ATOM 4909 O O . ILE B 1 284 ? -0.842 -1.498 -13.406 1 98.75 284 ILE B O 1
ATOM 4913 N N . THR B 1 285 ? -1.837 -3.375 -12.773 1 98.69 285 THR B N 1
ATOM 4914 C CA . THR B 1 285 ? -0.639 -4.203 -12.859 1 98.69 285 THR B CA 1
ATOM 4915 C C . THR B 1 285 ? -0.876 -5.406 -13.766 1 98.69 285 THR B C 1
ATOM 4917 O O . THR B 1 285 ? -2.01 -5.863 -13.914 1 98.69 285 THR B O 1
ATOM 4920 N N . PRO B 1 286 ? 0.105 -5.918 -14.469 1 97.94 286 PRO B N 1
ATOM 4921 C CA . PRO B 1 286 ? -0.036 -6.922 -15.523 1 97.94 286 PRO B CA 1
ATOM 4922 C C . PRO B 1 286 ? 0.026 -8.352 -14.984 1 97.94 286 PRO B C 1
ATOM 4924 O O . PRO B 1 286 ? 0.924 -9.117 -15.352 1 97.94 286 PRO B O 1
ATOM 4927 N N . HIS B 1 287 ? -1.02 -8.703 -14.25 1 95.94 287 HIS B N 1
ATOM 4928 C CA . HIS B 1 287 ? -1.105 -10.062 -13.719 1 95.94 287 HIS B CA 1
ATOM 4929 C C . HIS B 1 287 ? 0.169 -10.445 -12.977 1 95.94 287 HIS B C 1
ATOM 4931 O O . HIS B 1 287 ? 0.766 -11.484 -13.25 1 95.94 287 HIS B O 1
ATOM 4937 N N . ALA B 1 288 ? 0.566 -9.57 -12.086 1 97.5 288 ALA B N 1
ATOM 4938 C CA . ALA B 1 288 ? 1.864 -9.664 -11.422 1 97.5 288 ALA B CA 1
ATOM 4939 C C . ALA B 1 288 ? 1.703 -10.016 -9.945 1 97.5 288 ALA B C 1
ATOM 4941 O O . ALA B 1 288 ? 2.689 -10.266 -9.25 1 97.5 288 ALA B O 1
ATOM 4942 N N . ALA B 1 289 ? 0.496 -10.078 -9.453 1 97.56 289 ALA B N 1
ATOM 4943 C CA . ALA B 1 289 ? 0.234 -10.188 -8.023 1 97.56 289 ALA B CA 1
ATOM 4944 C C . ALA B 1 289 ? 0.861 -11.453 -7.441 1 97.56 289 ALA B C 1
ATOM 4946 O O . ALA B 1 289 ? 1.237 -11.484 -6.27 1 97.56 289 ALA B O 1
ATOM 4947 N N . PHE B 1 290 ? 1.039 -12.469 -8.234 1 95.69 290 PHE B N 1
ATOM 4948 C CA . PHE B 1 290 ? 1.487 -13.758 -7.715 1 95.69 290 PHE B CA 1
ATOM 4949 C C . PHE B 1 290 ? 3.01 -13.828 -7.68 1 95.69 290 PHE B C 1
ATOM 4951 O O . PHE B 1 290 ? 3.58 -14.766 -7.129 1 95.69 290 PHE B O 1
ATOM 4958 N N . ILE B 1 291 ? 3.697 -12.859 -8.117 1 95.5 291 ILE B N 1
ATOM 4959 C CA . ILE B 1 291 ? 5.105 -13 -8.469 1 95.5 291 ILE B CA 1
ATOM 4960 C C . ILE B 1 291 ? 5.973 -12.594 -7.277 1 95.5 291 ILE B C 1
ATOM 4962 O O . ILE B 1 291 ? 5.793 -11.516 -6.711 1 95.5 291 ILE B O 1
ATOM 4966 N N . SER B 1 292 ? 6.898 -13.281 -6.914 1 96.31 292 SER B N 1
ATOM 4967 C CA . SER B 1 292 ? 8.086 -13.07 -6.086 1 96.31 292 SER B CA 1
ATOM 4968 C C . SER B 1 292 ? 9.07 -14.227 -6.238 1 96.31 292 SER B C 1
ATOM 4970 O O . SER B 1 292 ? 8.727 -15.281 -6.766 1 96.31 292 SER B O 1
ATOM 4972 N N . GLU B 1 293 ? 10.297 -13.992 -5.875 1 95.25 293 GLU B N 1
ATOM 4973 C CA . GLU B 1 293 ? 11.25 -15.094 -5.867 1 95.25 293 GLU B CA 1
ATOM 4974 C C . GLU B 1 293 ? 10.75 -16.25 -5.004 1 95.25 293 GLU B C 1
ATOM 4976 O O . GLU B 1 293 ? 10.852 -17.422 -5.395 1 95.25 293 GLU B O 1
ATOM 4981 N N . ASP B 1 294 ? 10.164 -15.906 -3.916 1 96.94 294 ASP B N 1
ATOM 4982 C CA . ASP B 1 294 ? 9.68 -16.906 -2.963 1 96.94 294 ASP B CA 1
ATOM 4983 C C . ASP B 1 294 ? 8.523 -17.703 -3.549 1 96.94 294 ASP B C 1
ATOM 4985 O O . ASP B 1 294 ? 8.484 -18.922 -3.434 1 96.94 294 ASP B O 1
ATOM 4989 N N . SER B 1 295 ? 7.57 -17 -4.156 1 96 295 SER B N 1
ATOM 4990 C CA . SER B 1 295 ? 6.441 -17.719 -4.746 1 96 295 SER B CA 1
ATOM 4991 C C . SER B 1 295 ? 6.887 -18.594 -5.906 1 96 295 SER B C 1
ATOM 4993 O O . SER B 1 295 ? 6.363 -19.703 -6.094 1 96 295 SER B O 1
ATOM 4995 N N . PHE B 1 296 ? 7.832 -18.125 -6.68 1 93.75 296 PHE B N 1
ATOM 4996 C CA . PHE B 1 296 ? 8.367 -18.891 -7.801 1 93.75 296 PHE B CA 1
ATOM 4997 C C . PHE B 1 296 ? 8.938 -20.219 -7.332 1 93.75 296 PHE B C 1
ATOM 4999 O O . PHE B 1 296 ? 8.547 -21.281 -7.832 1 93.75 296 PHE B O 1
ATOM 5006 N N . TYR B 1 297 ? 9.742 -20.188 -6.367 1 95.56 297 TYR B N 1
ATOM 5007 C CA . TYR B 1 297 ? 10.398 -21.406 -5.898 1 95.56 297 TYR B CA 1
ATOM 5008 C C . TYR B 1 297 ? 9.43 -22.281 -5.109 1 95.56 297 TYR B C 1
ATOM 5010 O O . TYR B 1 297 ? 9.516 -23.516 -5.148 1 95.56 297 TYR B O 1
ATOM 5018 N N . GLU B 1 298 ? 8.531 -21.609 -4.453 1 96.56 298 GLU B N 1
ATOM 5019 C CA . GLU B 1 298 ? 7.496 -22.391 -3.773 1 96.56 298 GLU B CA 1
ATOM 5020 C C . GLU B 1 298 ? 6.645 -23.156 -4.773 1 96.56 298 GLU B C 1
ATOM 5022 O O . GLU B 1 298 ? 6.312 -24.328 -4.539 1 96.56 298 GLU B O 1
ATOM 5027 N N . GLY B 1 299 ? 6.281 -22.5 -5.84 1 96.19 299 GLY B N 1
ATOM 5028 C CA . GLY B 1 299 ? 5.527 -23.188 -6.883 1 96.19 299 GLY B CA 1
ATOM 5029 C C . GLY B 1 299 ? 6.262 -24.375 -7.473 1 96.19 299 GLY B C 1
ATOM 5030 O O . GLY B 1 299 ? 5.688 -25.453 -7.621 1 96.19 299 GLY B O 1
ATOM 5031 N N . ARG B 1 300 ? 7.516 -24.203 -7.715 1 96.62 300 ARG B N 1
ATOM 5032 C CA . ARG B 1 300 ? 8.352 -25.25 -8.273 1 96.62 300 ARG B CA 1
ATOM 5033 C C . ARG B 1 300 ? 8.484 -26.422 -7.301 1 96.62 300 ARG B C 1
ATOM 5035 O O . ARG B 1 300 ? 8.414 -27.578 -7.707 1 96.62 300 ARG B O 1
ATOM 5042 N N . ARG B 1 301 ? 8.672 -26.094 -6.082 1 97.69 301 ARG B N 1
ATOM 5043 C CA . ARG B 1 301 ? 8.766 -27.109 -5.051 1 97.69 301 ARG B CA 1
ATOM 5044 C C . ARG B 1 301 ? 7.477 -27.922 -4.965 1 97.69 301 ARG B C 1
ATOM 5046 O O . ARG B 1 301 ? 7.512 -29.156 -4.898 1 97.69 301 ARG B O 1
ATOM 5053 N N . ARG B 1 302 ? 6.387 -27.203 -5 1 97.56 302 ARG B N 1
ATOM 5054 C CA . ARG B 1 302 ? 5.086 -27.859 -4.898 1 97.56 302 ARG B CA 1
ATOM 5055 C C . ARG B 1 302 ? 4.82 -28.75 -6.109 1 97.56 302 ARG B C 1
ATOM 5057 O O . ARG B 1 302 ? 4.273 -29.844 -5.977 1 97.56 302 ARG B O 1
ATOM 5064 N N . ALA B 1 303 ? 5.168 -28.219 -7.234 1 97.56 303 ALA B N 1
ATOM 5065 C CA . ALA B 1 303 ? 5.012 -29.016 -8.453 1 97.56 303 ALA B CA 1
ATOM 5066 C C . ALA B 1 303 ? 5.84 -30.297 -8.383 1 97.56 303 ALA B C 1
ATOM 5068 O O . ALA B 1 303 ? 5.332 -31.375 -8.664 1 97.56 303 ALA B O 1
ATOM 5069 N N . LEU B 1 304 ? 7.09 -30.188 -7.969 1 98.25 304 LEU B N 1
ATOM 5070 C CA . LEU B 1 304 ? 7.992 -31.328 -7.855 1 98.25 304 LEU B CA 1
ATOM 5071 C C . LEU B 1 304 ? 7.453 -32.344 -6.852 1 98.25 304 LEU B C 1
ATOM 5073 O O . LEU B 1 304 ? 7.566 -33.562 -7.07 1 98.25 304 LEU B O 1
ATOM 5077 N N . LYS B 1 305 ? 6.934 -31.812 -5.812 1 98.44 305 LYS B N 1
ATOM 5078 C CA . LYS B 1 305 ? 6.406 -32.688 -4.77 1 98.44 305 LYS B CA 1
ATOM 5079 C C . LYS B 1 305 ? 5.316 -33.625 -5.324 1 98.44 305 LYS B C 1
ATOM 5081 O O . LYS B 1 305 ? 5.246 -34.781 -4.969 1 98.44 305 LYS B O 1
ATOM 5086 N N . GLN B 1 306 ? 4.465 -33.062 -6.207 1 98.25 306 GLN B N 1
ATOM 5087 C CA . GLN B 1 306 ? 3.414 -33.906 -6.801 1 98.25 306 GLN B CA 1
ATOM 5088 C C . GLN B 1 306 ? 4.008 -35.031 -7.645 1 98.25 306 GLN B C 1
ATOM 5090 O O . GLN B 1 306 ? 3.521 -36.156 -7.609 1 98.25 306 GLN B O 1
ATOM 5095 N N . LEU B 1 307 ? 5.047 -34.719 -8.352 1 98.25 307 LEU B N 1
ATOM 5096 C CA . LEU B 1 307 ? 5.734 -35.688 -9.188 1 98.25 307 LEU B CA 1
ATOM 5097 C C . LEU B 1 307 ? 6.352 -36.812 -8.336 1 98.25 307 LEU B C 1
ATOM 5099 O O . LEU B 1 307 ? 6.227 -37.969 -8.664 1 98.25 307 LEU B O 1
ATOM 5103 N N . VAL B 1 308 ? 6.949 -36.375 -7.27 1 98.38 308 VAL B N 1
ATOM 5104 C CA . VAL B 1 308 ? 7.609 -37.312 -6.375 1 98.38 308 VAL B CA 1
ATOM 5105 C C . VAL B 1 308 ? 6.574 -38.281 -5.77 1 98.38 308 VAL B C 1
ATOM 5107 O O . VAL B 1 308 ? 6.781 -39.469 -5.738 1 98.38 308 VAL B O 1
ATOM 5110 N N . LEU B 1 309 ? 5.492 -37.719 -5.332 1 97.94 309 LEU B N 1
ATOM 5111 C CA . LEU B 1 309 ? 4.445 -38.531 -4.734 1 97.94 309 LEU B CA 1
ATOM 5112 C C . LEU B 1 309 ? 3.926 -39.562 -5.73 1 97.94 309 LEU B C 1
ATOM 5114 O O . LEU B 1 309 ? 3.852 -40.75 -5.418 1 97.94 309 LEU B O 1
ATOM 5118 N N . ARG B 1 310 ? 3.734 -39.156 -6.938 1 97.81 310 ARG B N 1
ATOM 5119 C CA . ARG B 1 310 ? 3.096 -40.031 -7.922 1 97.81 310 ARG B CA 1
ATOM 5120 C C . ARG B 1 310 ? 4.098 -41 -8.516 1 97.81 310 ARG B C 1
ATOM 5122 O O . ARG B 1 310 ? 3.787 -42.188 -8.68 1 97.81 310 ARG B O 1
ATOM 5129 N N . LEU B 1 311 ? 5.281 -40.562 -8.844 1 97.56 311 LEU B N 1
ATOM 5130 C CA . LEU B 1 311 ? 6.168 -41.344 -9.695 1 97.56 311 LEU B CA 1
ATOM 5131 C C . LEU B 1 311 ? 7.23 -42.062 -8.867 1 97.56 311 LEU B C 1
ATOM 5133 O O . LEU B 1 311 ? 7.734 -43.125 -9.266 1 97.56 311 LEU B O 1
ATOM 5137 N N . ALA B 1 312 ? 7.586 -41.438 -7.789 1 96.81 312 ALA B N 1
ATOM 5138 C CA . ALA B 1 312 ? 8.656 -42.031 -6.992 1 96.81 312 ALA B CA 1
ATOM 5139 C C . ALA B 1 312 ? 8.094 -42.844 -5.828 1 96.81 312 ALA B C 1
ATOM 5141 O O . ALA B 1 312 ? 8.594 -43.906 -5.512 1 96.81 312 ALA B O 1
ATOM 5142 N N . LYS B 1 313 ? 7.02 -42.344 -5.25 1 96.06 313 LYS B N 1
ATOM 5143 C CA . LYS B 1 313 ? 6.512 -42.969 -4.031 1 96.06 313 LYS B CA 1
ATOM 5144 C C . LYS B 1 313 ? 5.242 -43.75 -4.316 1 96.06 313 LYS B C 1
ATOM 5146 O O . LYS B 1 313 ? 4.793 -44.531 -3.471 1 96.06 313 LYS B O 1
ATOM 5151 N N . ASN B 1 314 ? 4.723 -43.625 -5.477 1 95.12 314 ASN B N 1
ATOM 5152 C CA . ASN B 1 314 ? 3.467 -44.25 -5.832 1 95.12 314 ASN B CA 1
ATOM 5153 C C . ASN B 1 314 ? 2.365 -43.938 -4.828 1 95.12 314 ASN B C 1
ATOM 5155 O O . ASN B 1 314 ? 1.705 -44.844 -4.309 1 95.12 314 ASN B O 1
ATOM 5159 N N . GLU B 1 315 ? 2.303 -42.688 -4.539 1 95.81 315 GLU B N 1
ATOM 5160 C CA . GLU B 1 315 ? 1.275 -42.156 -3.654 1 95.81 315 GLU B CA 1
ATOM 5161 C C . GLU B 1 315 ? 0.395 -41.125 -4.387 1 95.81 315 GLU B C 1
ATOM 5163 O O . GLU B 1 315 ? 0.77 -40.625 -5.445 1 95.81 315 GLU B O 1
ATOM 5168 N N . LYS B 1 316 ? -0.755 -40.969 -3.842 1 96.12 316 LYS B N 1
ATOM 5169 C CA . LYS B 1 316 ? -1.668 -39.969 -4.395 1 96.12 316 LYS B CA 1
ATOM 5170 C C . LYS B 1 316 ? -1.095 -38.562 -4.262 1 96.12 316 LYS B C 1
ATOM 5172 O O . LYS B 1 316 ? -0.676 -38.156 -3.176 1 96.12 316 LYS B O 1
ATOM 5177 N N . PRO B 1 317 ? -1.033 -37.844 -5.367 1 97.19 317 PRO B N 1
ATOM 5178 C CA . PRO B 1 317 ? -0.602 -36.438 -5.25 1 97.19 317 PRO B CA 1
ATOM 5179 C C . PRO B 1 317 ? -1.508 -35.625 -4.336 1 97.19 317 PRO B C 1
ATOM 5181 O O . PRO B 1 317 ? -2.689 -35.938 -4.188 1 97.19 317 PRO B O 1
ATOM 5184 N N . GLU B 1 318 ? -1.013 -34.594 -3.727 1 95.5 318 GLU B N 1
ATOM 5185 C CA . GLU B 1 318 ? -1.717 -33.75 -2.756 1 95.5 318 GLU B CA 1
ATOM 5186 C C . GLU B 1 318 ? -2.678 -32.812 -3.449 1 95.5 318 GLU B C 1
ATOM 5188 O O . GLU B 1 318 ? -3.746 -32.5 -2.918 1 95.5 318 GLU B O 1
ATOM 5193 N N . SER B 1 319 ? -2.326 -32.312 -4.656 1 95.94 319 SER B N 1
ATOM 5194 C CA . SER B 1 319 ? -3.105 -31.281 -5.355 1 95.94 319 SER B CA 1
ATOM 5195 C C . SER B 1 319 ? -3.715 -31.828 -6.637 1 95.94 319 SER B C 1
ATOM 5197 O O . SER B 1 319 ? -3.553 -31.25 -7.711 1 95.94 319 SER B O 1
ATOM 5199 N N . LEU B 1 320 ? -4.336 -32.938 -6.465 1 96.88 320 LEU B N 1
ATOM 5200 C CA . LEU B 1 320 ? -4.977 -33.594 -7.605 1 96.88 320 LEU B CA 1
ATOM 5201 C C . LEU B 1 320 ? -6.188 -32.781 -8.078 1 96.88 320 LEU B C 1
ATOM 5203 O O . LEU B 1 320 ? -7.094 -32.5 -7.289 1 96.88 320 LEU B O 1
ATOM 5207 N N . VAL B 1 321 ? -6.188 -32.406 -9.305 1 95.5 321 VAL B N 1
ATOM 5208 C CA . VAL B 1 321 ? -7.273 -31.625 -9.898 1 95.5 321 VAL B CA 1
ATOM 5209 C C . VAL B 1 321 ? -8.422 -32.562 -10.266 1 95.5 321 VAL B C 1
ATOM 5211 O O . VAL B 1 321 ? -9.586 -32.25 -9.992 1 95.5 321 VAL B O 1
ATOM 5214 N N . ASN B 1 322 ? -8.125 -33.719 -11 1 96 322 ASN B N 1
ATOM 5215 C CA . ASN B 1 322 ? -9.148 -34.688 -11.336 1 96 322 ASN B CA 1
ATOM 5216 C C . ASN B 1 322 ? -9.406 -35.656 -10.172 1 96 322 ASN B C 1
ATOM 5218 O O . ASN B 1 322 ? -9.109 -36.844 -10.266 1 96 322 ASN B O 1
ATOM 5222 N N . LYS B 1 323 ? -10.188 -35.281 -9.242 1 92.5 323 LYS B N 1
ATOM 5223 C CA . LYS B 1 323 ? -10.391 -35.906 -7.945 1 92.5 323 LYS B CA 1
ATOM 5224 C C . LYS B 1 323 ? -11.117 -37.25 -8.109 1 92.5 323 LYS B C 1
ATOM 5226 O O . LYS B 1 323 ? -11.016 -38.125 -7.246 1 92.5 323 LYS B O 1
ATOM 5231 N N . GLU B 1 324 ? -11.766 -37.406 -9.156 1 91.38 324 GLU B N 1
ATOM 5232 C CA . GLU B 1 324 ? -12.539 -38.625 -9.375 1 91.38 324 GLU B CA 1
ATOM 5233 C C . GLU B 1 324 ? -11.648 -39.75 -9.859 1 91.38 324 GLU B C 1
ATOM 5235 O O . GLU B 1 324 ? -12.086 -40.906 -9.938 1 91.38 324 GLU B O 1
ATOM 5240 N N . LEU B 1 325 ? -10.43 -39.438 -10.188 1 92.56 325 LEU B N 1
ATOM 5241 C CA . LEU B 1 325 ? -9.516 -40.469 -10.711 1 92.56 325 LEU B CA 1
ATOM 5242 C C . LEU B 1 325 ? -9.203 -41.5 -9.656 1 92.56 325 LEU B C 1
ATOM 5244 O O . LEU B 1 325 ? -8.852 -41.156 -8.523 1 92.56 325 LEU B O 1
ATOM 5248 N N . GLU B 1 326 ? -9.461 -42.719 -9.961 1 89.31 326 GLU B N 1
ATOM 5249 C CA . GLU B 1 326 ? -8.977 -43.844 -9.164 1 89.31 326 GLU B CA 1
ATOM 5250 C C . GLU B 1 326 ? -7.551 -44.219 -9.555 1 89.31 326 GLU B C 1
ATOM 5252 O O . GLU B 1 326 ? -7.34 -44.906 -10.562 1 89.31 326 GLU B O 1
ATOM 5257 N N . ILE B 1 327 ? -6.645 -43.781 -8.781 1 87.25 327 ILE B N 1
ATOM 5258 C CA . ILE B 1 327 ? -5.234 -43.938 -9.125 1 87.25 327 ILE B CA 1
ATOM 5259 C C . ILE B 1 327 ? -4.816 -45.375 -8.977 1 87.25 327 ILE B C 1
ATOM 5261 O O . ILE B 1 327 ? -5.055 -46 -7.941 1 87.25 327 ILE B O 1
ATOM 5265 N N . LYS B 1 328 ? -4.305 -45.906 -10.008 1 78.62 328 LYS B N 1
ATOM 5266 C CA . LYS B 1 328 ? -3.746 -47.25 -9.992 1 78.62 328 LYS B CA 1
ATOM 5267 C C . LYS B 1 328 ? -2.238 -47.219 -9.758 1 78.62 328 LYS B C 1
ATOM 5269 O O . LYS B 1 328 ? -1.515 -46.469 -10.43 1 78.62 328 LYS B O 1
ATOM 5274 N N . PHE B 1 329 ? -1.764 -47.906 -8.664 1 76.94 329 PHE B N 1
ATOM 5275 C CA . PHE B 1 329 ? -0.345 -47.906 -8.328 1 76.94 329 PHE B CA 1
ATOM 5276 C C . PHE B 1 329 ? 0.344 -49.156 -8.883 1 76.94 329 PHE B C 1
ATOM 5278 O O . PHE B 1 329 ? -0.273 -50.219 -8.984 1 76.94 329 PHE B O 1
#

Organism: Clostridium kluyveri (strain ATCC 8527 / DSM 555 / NBRC 12016 / NCIMB 10680 / K1) (NCBI:txid431943)

InterPro domains:
  IPR006139 D-isomer specific 2-hydroxyacid dehydrogenase, catalytic domain [PF00389] (19-322)
  IPR006140 D-isomer specific 2-hydroxyacid dehydrogenase, NAD-binding domain [PF02826] (113-289)
  IPR029753 D-isomer specific 2-hydroxyacid dehydrogenase, NAD-binding domain conserved site [PS00670] (200-222)
  IPR029753 D-isomer specific 2-hydroxyacid dehydrogenase, NAD-binding domain conserved site [PS00671] (229-245)
  IPR036291 NAD(P)-binding domain superfamily [SSF51735] (108-289)
  IPR043322 C-terminal binding protein [cd05299] (5-319)
  IPR050418 D-isomer specific 2-hydroxyacid dehydrogenase, PdxB subfamily [PTHR43761] (30-296)